Protein AF-A0A6A0ADA4-F1 (afdb_monomer)

Organism: Haematococcus lacustris (NCBI:txid44745)

Sequence (403 aa):
MATLNGMKMRTPTSVSASSRPVAKPVPTCCPSCMCSSCRGVSVRALALAPSPRQEGISVRQANFSTNATAVATAGPRVENEADLNQRHHNVSGYFPSALGVDDFMARVEVALSGFGFTGENSIAMTNLCRDEVTTVLKDKIESVFGGSFNTNGLGAVLTCGVTGMGAGFSHSPVSNGKEHYVFFAFPHIGINSAGEVGAITRPGRPVKSCACGALQKCLIELKAEGYSKNCKVPGVHDPLDPEYSILKQRLARRVRYENIDPTKMDLVSITGLAERTITNKAVDFKKANIAVVTGVQIHNWATELDARSGVPSLEFVAPAKVFVVVDGRKTFIDLSRVPTMSPRQLQLMAKASVSGHKDEDQVAIGKTVAGTLKEIPLKYLTQRLGVTKDPEELTMPGMSYTW

Structure (mmCIF, N/CA/C/O backbone):
data_AF-A0A6A0ADA4-F1
#
_entry.id   AF-A0A6A0ADA4-F1
#
loop_
_atom_site.group_PDB
_atom_site.id
_atom_site.type_symbol
_atom_site.label_atom_id
_atom_site.label_alt_id
_atom_site.label_comp_id
_atom_site.label_asym_id
_atom_site.label_entity_id
_atom_site.label_seq_id
_atom_site.pdbx_PDB_ins_code
_atom_site.Cartn_x
_atom_site.Cartn_y
_atom_site.Cartn_z
_atom_site.occupancy
_atom_site.B_iso_or_equiv
_atom_site.auth_seq_id
_atom_site.auth_comp_id
_atom_site.auth_asym_id
_atom_site.auth_atom_id
_atom_site.pdbx_PDB_model_num
ATOM 1 N N . MET A 1 1 ? 60.099 37.953 25.839 1.00 39.72 1 MET A N 1
ATOM 2 C CA . MET A 1 1 ? 60.075 36.747 24.983 1.00 39.72 1 MET A CA 1
ATOM 3 C C . MET A 1 1 ? 58.914 36.873 24.015 1.00 39.72 1 MET A C 1
ATOM 5 O O . MET A 1 1 ? 57.781 37.002 24.452 1.00 39.72 1 MET A O 1
ATOM 9 N N . ALA A 1 2 ? 59.228 36.969 22.727 1.00 34.78 2 ALA A N 1
ATOM 10 C CA . ALA A 1 2 ? 58.294 37.206 21.635 1.00 34.78 2 ALA A CA 1
ATOM 11 C C . ALA A 1 2 ? 57.574 35.916 21.207 1.00 34.78 2 ALA A C 1
ATOM 13 O O . ALA A 1 2 ? 58.207 34.866 21.168 1.00 34.78 2 ALA A O 1
ATOM 14 N N . THR A 1 3 ? 56.305 35.998 20.796 1.00 33.88 3 THR A N 1
ATOM 15 C CA . THR A 1 3 ? 55.906 35.784 19.385 1.00 33.88 3 THR A CA 1
ATOM 16 C C . THR A 1 3 ? 54.417 36.076 19.165 1.00 33.88 3 THR A C 1
ATOM 18 O O . THR A 1 3 ? 53.535 35.468 19.759 1.00 33.88 3 THR A O 1
ATOM 21 N N . LEU A 1 4 ? 54.179 37.033 18.266 1.00 34.84 4 LEU A N 1
ATOM 22 C CA . LEU A 1 4 ? 52.957 37.263 17.499 1.00 34.84 4 LEU A CA 1
ATOM 23 C C . LEU A 1 4 ? 53.044 36.435 16.207 1.00 34.84 4 LEU A C 1
ATOM 25 O O . LEU A 1 4 ? 54.116 36.367 15.614 1.00 34.84 4 LEU A O 1
ATOM 29 N N . ASN A 1 5 ? 51.924 35.889 15.738 1.00 35.38 5 ASN A N 1
ATOM 30 C CA . ASN A 1 5 ? 51.659 35.532 14.337 1.00 35.38 5 ASN A CA 1
ATOM 31 C C . ASN A 1 5 ? 50.127 35.493 14.191 1.00 35.38 5 ASN A C 1
ATOM 33 O O . ASN A 1 5 ? 49.455 34.908 15.027 1.00 35.38 5 ASN A O 1
ATOM 37 N N . GLY A 1 6 ? 49.467 36.099 13.211 1.00 31.52 6 GLY A N 1
ATOM 38 C CA . GLY A 1 6 ? 49.927 36.613 11.928 1.00 31.52 6 GLY A CA 1
ATOM 39 C C . GLY A 1 6 ? 48.822 36.330 10.911 1.00 31.52 6 GLY A C 1
ATOM 40 O O . GLY A 1 6 ? 48.865 35.338 10.195 1.00 31.52 6 GLY A O 1
ATOM 41 N N . MET A 1 7 ? 47.793 37.176 10.910 1.00 30.17 7 MET A N 1
ATOM 42 C CA . MET A 1 7 ? 46.625 37.120 10.030 1.00 30.17 7 MET A CA 1
ATOM 43 C C . MET A 1 7 ? 46.955 37.841 8.715 1.00 30.17 7 MET A C 1
ATOM 45 O O . MET A 1 7 ? 47.355 39.005 8.745 1.00 30.17 7 MET A O 1
ATOM 49 N N . LYS A 1 8 ? 46.793 37.186 7.555 1.00 32.38 8 LYS A N 1
ATOM 50 C CA . LYS A 1 8 ? 46.799 37.859 6.243 1.00 32.38 8 LYS A CA 1
ATOM 51 C C . LYS A 1 8 ? 45.753 37.277 5.295 1.00 32.38 8 LYS A C 1
ATOM 53 O O . LYS A 1 8 ? 45.746 36.090 4.991 1.00 32.38 8 LYS A O 1
ATOM 58 N N . MET A 1 9 ? 44.907 38.189 4.822 1.00 30.45 9 MET A N 1
ATOM 59 C CA . MET A 1 9 ? 43.947 38.048 3.733 1.00 30.45 9 MET A CA 1
ATOM 60 C C . MET A 1 9 ? 44.631 37.767 2.387 1.00 30.45 9 MET A C 1
ATOM 62 O O . MET A 1 9 ? 45.708 38.301 2.113 1.00 30.45 9 MET A O 1
ATOM 66 N N . ARG A 1 10 ? 43.937 37.044 1.500 1.00 29.00 10 ARG A N 1
ATOM 67 C CA . ARG A 1 10 ? 44.068 37.185 0.042 1.00 29.00 10 ARG A CA 1
ATOM 68 C C . ARG A 1 10 ? 42.682 37.135 -0.607 1.00 29.00 10 ARG A C 1
ATOM 70 O O . ARG A 1 10 ? 41.932 36.189 -0.397 1.00 29.00 10 ARG A O 1
ATOM 77 N N . THR A 1 11 ? 42.371 38.173 -1.374 1.00 33.44 11 THR A N 1
ATOM 78 C CA . THR A 1 11 ? 41.262 38.264 -2.338 1.00 33.44 11 THR A CA 1
ATOM 79 C C . THR A 1 11 ? 41.839 38.082 -3.770 1.00 33.44 11 THR A C 1
ATOM 81 O O . THR A 1 11 ? 43.004 37.696 -3.886 1.00 33.44 11 THR A O 1
ATOM 84 N N . PRO A 1 12 ? 41.068 38.201 -4.872 1.00 35.28 12 PRO A N 1
ATOM 85 C CA . PRO A 1 12 ? 40.798 37.087 -5.780 1.00 35.28 12 PRO A CA 1
ATOM 86 C C . PRO A 1 12 ? 41.496 37.251 -7.144 1.00 35.28 12 PRO A C 1
ATOM 88 O O . PRO A 1 12 ? 41.693 38.361 -7.629 1.00 35.28 12 PRO A O 1
ATOM 91 N N . THR A 1 13 ? 41.809 36.149 -7.826 1.00 32.06 13 THR A N 1
ATOM 92 C CA . THR A 1 13 ? 42.333 36.189 -9.203 1.00 32.06 13 THR A CA 1
ATOM 93 C C . THR A 1 13 ? 41.372 35.532 -10.188 1.00 32.06 13 THR A C 1
ATOM 95 O O . THR A 1 13 ? 41.185 34.320 -10.183 1.00 32.06 13 THR A O 1
ATOM 98 N N . SER A 1 14 ? 40.754 36.409 -10.982 1.00 31.12 14 SER A N 1
ATOM 99 C CA . SER A 1 14 ? 40.431 36.340 -12.415 1.00 31.12 14 SER A CA 1
ATOM 100 C C . SER A 1 14 ? 40.249 34.988 -13.120 1.00 31.12 14 SER A C 1
ATOM 102 O O . SER A 1 14 ? 41.150 34.159 -13.221 1.00 31.12 14 SER A O 1
ATOM 104 N N . VAL A 1 15 ? 39.086 34.920 -13.762 1.00 30.80 15 VAL A N 1
ATOM 105 C CA . VAL A 1 15 ? 38.615 34.021 -14.819 1.00 30.80 15 VAL A CA 1
ATOM 106 C C . VAL A 1 15 ? 39.505 34.089 -16.071 1.00 30.80 15 VAL A C 1
ATOM 108 O O . VAL A 1 15 ? 39.828 35.181 -16.538 1.00 30.80 15 VAL A O 1
ATOM 111 N N . SER A 1 16 ? 39.822 32.936 -16.668 1.00 30.81 16 SER A N 1
ATOM 112 C CA . SER A 1 16 ? 40.267 32.821 -18.063 1.00 30.81 16 SER A CA 1
ATOM 113 C C . SER A 1 16 ? 39.573 31.645 -18.762 1.00 30.81 16 SER A C 1
ATOM 115 O O . SER A 1 16 ? 39.056 30.722 -18.131 1.00 30.81 16 SER A O 1
ATOM 117 N N . ALA A 1 17 ? 39.453 31.776 -20.080 1.00 30.02 17 ALA A N 1
ATOM 118 C CA . ALA A 1 17 ? 38.414 31.193 -20.910 1.00 30.02 17 ALA A CA 1
ATOM 119 C C . ALA A 1 17 ? 38.734 29.818 -21.527 1.00 30.02 17 ALA A C 1
ATOM 121 O O . ALA A 1 17 ? 39.881 29.437 -21.734 1.00 30.02 17 ALA A O 1
ATOM 122 N N . SER A 1 18 ? 37.639 29.168 -21.935 1.00 29.06 18 SER A N 1
ATOM 123 C CA . SER A 1 18 ? 37.481 28.247 -23.069 1.00 29.06 18 SER A CA 1
ATOM 124 C C . SER A 1 18 ? 38.279 26.937 -23.090 1.00 29.06 18 SER A C 1
ATOM 126 O O . SER A 1 18 ? 39.430 26.881 -23.511 1.00 29.06 18 SER A O 1
ATOM 128 N N . SER A 1 19 ? 37.569 25.833 -22.853 1.00 30.53 19 SER A N 1
ATOM 129 C CA . SER A 1 19 ? 37.813 24.576 -23.566 1.00 30.53 19 SER A CA 1
ATOM 130 C C . SER A 1 19 ? 36.471 23.953 -23.968 1.00 30.53 19 SER A C 1
ATOM 132 O O . SER A 1 19 ? 35.508 23.938 -23.203 1.00 30.53 19 SER A O 1
ATOM 134 N N . ARG A 1 20 ? 36.381 23.547 -25.239 1.00 34.22 20 ARG A N 1
ATOM 135 C CA . ARG A 1 20 ? 35.199 22.950 -25.881 1.00 34.22 20 ARG A CA 1
ATOM 136 C C . ARG A 1 20 ? 34.841 21.613 -25.212 1.00 34.22 20 ARG A C 1
ATOM 138 O O . ARG A 1 20 ? 35.759 20.862 -24.884 1.00 34.22 20 ARG A O 1
ATOM 145 N N . PRO A 1 21 ? 33.555 21.244 -25.074 1.00 31.61 21 PRO A N 1
ATOM 146 C CA . PRO A 1 21 ? 33.206 19.916 -24.597 1.00 31.61 21 PRO A CA 1
ATOM 147 C C . PRO A 1 21 ? 33.462 18.877 -25.697 1.00 31.61 21 PRO A C 1
ATOM 149 O O . PRO A 1 21 ? 32.913 18.951 -26.796 1.00 31.61 21 PRO A O 1
ATOM 152 N N . VAL A 1 22 ? 34.300 17.895 -25.373 1.00 34.44 22 VAL A N 1
ATOM 153 C CA . VAL A 1 22 ? 34.435 16.636 -26.109 1.00 34.44 22 VAL A CA 1
ATOM 154 C C . VAL A 1 22 ? 33.105 15.885 -26.003 1.00 34.44 22 VAL A C 1
ATOM 156 O O . VAL A 1 22 ? 32.598 15.660 -24.901 1.00 34.44 22 VAL A O 1
ATOM 159 N N . ALA A 1 23 ? 32.521 15.531 -27.148 1.00 33.34 23 ALA A N 1
ATOM 160 C CA . ALA A 1 23 ? 31.279 14.771 -27.227 1.00 33.34 23 ALA A CA 1
ATOM 161 C C . ALA A 1 23 ? 31.435 13.405 -26.534 1.00 33.34 23 ALA A C 1
ATOM 163 O O . ALA A 1 23 ? 32.333 12.630 -26.861 1.00 33.34 23 ALA A O 1
ATOM 164 N N . LYS A 1 24 ? 30.556 13.110 -25.570 1.00 33.75 24 LYS A N 1
ATOM 165 C CA . LYS A 1 24 ? 30.413 11.769 -24.984 1.00 33.75 24 LYS A CA 1
ATOM 166 C C . LYS A 1 24 ? 29.563 10.887 -25.909 1.00 33.75 24 LYS A C 1
ATOM 168 O O . LYS A 1 24 ? 28.652 11.412 -26.551 1.00 33.75 24 LYS A O 1
ATOM 173 N N . PRO A 1 25 ? 29.817 9.569 -25.965 1.00 30.00 25 PRO A N 1
ATOM 174 C CA . PRO A 1 25 ? 29.065 8.667 -26.824 1.00 30.00 25 PRO A CA 1
ATOM 175 C C . PRO A 1 25 ? 27.617 8.546 -26.334 1.00 30.00 25 PRO A C 1
ATOM 177 O O . PRO A 1 25 ? 27.354 8.375 -25.142 1.00 30.00 25 PRO A O 1
ATOM 180 N N . VAL A 1 26 ? 26.683 8.654 -27.276 1.00 36.47 26 VAL A N 1
ATOM 181 C CA . VAL A 1 26 ? 25.251 8.409 -27.078 1.00 36.47 26 VAL A CA 1
ATOM 182 C C . VAL A 1 26 ? 25.053 6.909 -26.821 1.00 36.47 26 VAL A C 1
ATOM 184 O O . VAL A 1 26 ? 25.579 6.107 -27.595 1.00 36.47 26 VAL A O 1
ATOM 187 N N . PRO A 1 27 ? 24.316 6.489 -25.777 1.00 36.16 27 PRO A N 1
ATOM 188 C CA . PRO A 1 27 ? 23.975 5.086 -25.609 1.00 36.16 27 PRO A CA 1
ATOM 189 C C . PRO A 1 27 ? 22.977 4.685 -26.699 1.00 36.16 27 PRO A C 1
ATOM 191 O O . PRO A 1 27 ? 21.900 5.267 -26.832 1.00 36.16 27 PRO A O 1
ATOM 194 N N . THR A 1 28 ? 23.354 3.693 -27.498 1.00 35.38 28 THR A N 1
ATOM 195 C CA . THR A 1 28 ? 22.486 3.038 -28.473 1.00 35.38 28 THR A CA 1
ATOM 196 C C . THR A 1 28 ? 21.323 2.366 -27.743 1.00 35.38 28 THR A C 1
ATOM 198 O O . THR A 1 28 ? 21.513 1.439 -26.960 1.00 35.38 28 THR A O 1
ATOM 201 N N . CYS A 1 29 ? 20.105 2.848 -27.989 1.00 39.22 29 CYS A N 1
ATOM 202 C CA . CYS A 1 29 ? 18.871 2.230 -27.515 1.00 39.22 29 CYS A CA 1
ATOM 203 C C . CYS A 1 29 ? 18.104 1.619 -28.697 1.00 39.22 29 CYS A C 1
ATOM 205 O O . CYS A 1 29 ? 18.223 2.074 -29.834 1.00 39.22 29 CYS A O 1
ATOM 207 N N . CYS A 1 30 ? 17.351 0.562 -28.403 1.00 38.88 30 CYS A N 1
ATOM 208 C CA . CYS A 1 30 ? 16.652 -0.316 -29.341 1.00 38.88 30 CYS A CA 1
ATOM 209 C C . CYS A 1 30 ? 15.725 0.465 -30.310 1.00 38.88 30 CYS A C 1
ATOM 211 O O . CYS A 1 30 ? 14.992 1.344 -29.848 1.00 38.88 30 CYS A O 1
ATOM 213 N N . PRO A 1 31 ? 15.687 0.144 -31.622 1.00 37.59 31 PRO A N 1
ATOM 214 C CA . PRO A 1 31 ? 14.972 0.927 -32.644 1.00 37.59 31 PRO A CA 1
ATOM 215 C C . PRO A 1 31 ? 13.428 0.906 -32.555 1.00 37.59 31 PRO A C 1
ATOM 217 O O . PRO A 1 31 ? 12.760 1.408 -33.453 1.00 37.59 31 PRO A O 1
ATOM 220 N N . SER A 1 32 ? 12.839 0.364 -31.485 1.00 43.78 32 SER A N 1
ATOM 221 C CA . SER A 1 32 ? 11.387 0.182 -31.316 1.00 43.78 32 SER A CA 1
ATOM 222 C C . SER A 1 32 ? 10.751 0.982 -30.164 1.00 43.78 32 SER A C 1
ATOM 224 O O . SER A 1 32 ? 9.563 0.818 -29.889 1.00 43.78 32 SER A O 1
ATOM 226 N N . CYS A 1 33 ? 11.487 1.871 -29.487 1.00 34.12 33 CYS A N 1
ATOM 227 C CA . CYS A 1 33 ? 10.931 2.669 -28.387 1.00 34.12 33 CYS A CA 1
ATOM 228 C C . CYS A 1 33 ? 10.297 3.986 -28.882 1.00 34.12 33 CYS A C 1
ATOM 230 O O . CYS A 1 33 ? 10.991 4.856 -29.401 1.00 34.12 33 CYS A O 1
ATOM 232 N N . MET A 1 34 ? 8.985 4.162 -28.675 1.00 49.09 34 MET A N 1
ATOM 233 C CA . MET A 1 34 ? 8.252 5.409 -28.965 1.00 49.09 34 MET A CA 1
ATOM 234 C C . MET A 1 34 ? 7.622 6.031 -27.705 1.00 49.09 34 MET A C 1
ATOM 236 O O . MET A 1 34 ? 6.423 6.312 -27.671 1.00 49.09 34 MET A O 1
ATOM 240 N N . CYS A 1 35 ? 8.407 6.253 -26.648 1.00 42.69 35 CYS A N 1
ATOM 241 C CA . CYS A 1 35 ? 7.942 7.019 -25.488 1.00 42.69 35 CYS A CA 1
ATOM 242 C C . CYS A 1 35 ? 7.962 8.540 -25.754 1.00 42.69 35 CYS A C 1
ATOM 244 O O . CYS A 1 35 ? 8.721 9.059 -26.576 1.00 42.69 35 CYS A O 1
ATOM 246 N N . SER A 1 36 ? 7.097 9.269 -25.048 1.00 42.38 36 SER A N 1
ATOM 247 C CA . SER A 1 36 ? 6.812 10.702 -25.229 1.00 42.38 36 SER A CA 1
ATOM 248 C C . SER A 1 36 ? 8.003 11.634 -24.968 1.00 42.38 36 SER A C 1
ATOM 250 O O . SER A 1 36 ? 7.961 12.792 -25.368 1.00 42.38 36 SER A O 1
ATOM 252 N N . SER A 1 37 ? 9.085 11.141 -24.366 1.00 44.84 37 SER A N 1
ATOM 253 C CA . SER A 1 37 ? 10.336 11.877 -24.145 1.00 44.84 37 SER A CA 1
ATOM 254 C C . SER A 1 37 ? 11.238 11.988 -25.388 1.00 44.84 37 SER A C 1
ATOM 256 O O . SER A 1 37 ? 12.275 12.640 -25.317 1.00 44.84 37 SER A O 1
ATOM 258 N N . CYS A 1 38 ? 10.855 11.394 -26.528 1.00 41.03 38 CYS A N 1
ATOM 259 C CA . CYS A 1 38 ? 11.658 11.374 -27.762 1.00 41.03 38 CYS A CA 1
ATOM 260 C C . CYS A 1 38 ? 11.037 12.120 -28.961 1.00 41.03 38 CYS A C 1
ATOM 262 O O . CYS A 1 38 ? 11.579 12.051 -30.062 1.00 41.03 38 CYS A O 1
ATOM 264 N N . ARG A 1 39 ? 9.918 12.839 -28.797 1.00 38.44 39 ARG A N 1
ATOM 265 C CA . ARG A 1 39 ? 9.297 13.599 -29.898 1.00 38.44 39 ARG A CA 1
ATOM 266 C C . ARG A 1 39 ? 9.679 15.076 -29.848 1.00 38.44 39 ARG A C 1
ATOM 268 O O . ARG A 1 39 ? 8.988 15.883 -29.242 1.00 38.44 39 ARG A O 1
ATOM 275 N N . GLY A 1 40 ? 10.735 15.438 -30.565 1.00 35.75 40 GLY A N 1
ATOM 276 C CA . GLY A 1 40 ? 10.746 16.710 -31.281 1.00 35.75 40 GLY A CA 1
ATOM 277 C C . GLY A 1 40 ? 10.354 16.411 -32.720 1.00 35.75 40 GLY A C 1
ATOM 278 O O . GLY A 1 40 ? 10.958 15.518 -33.295 1.00 35.75 40 GLY A O 1
ATOM 279 N N . VAL A 1 41 ? 9.337 17.081 -33.269 1.00 31.27 41 VAL A N 1
ATOM 280 C CA . VAL A 1 41 ? 9.247 17.453 -34.695 1.00 31.27 41 VAL A CA 1
ATOM 281 C C . VAL A 1 41 ? 7.996 18.311 -34.934 1.00 31.27 41 VAL A C 1
ATOM 283 O O . VAL A 1 41 ? 6.899 18.022 -34.459 1.00 31.27 41 VAL A O 1
ATOM 286 N N . SER A 1 42 ? 8.238 19.377 -35.695 1.00 28.25 42 SER A N 1
ATOM 287 C CA . SER A 1 42 ? 7.296 20.288 -36.345 1.00 28.25 42 SER A CA 1
ATOM 288 C C . SER A 1 42 ? 6.312 19.561 -37.274 1.00 28.25 42 SER A C 1
ATOM 290 O O . SER A 1 42 ? 6.677 18.631 -37.989 1.00 28.25 42 SER A O 1
ATOM 292 N N . VAL A 1 43 ? 5.060 20.013 -37.275 1.00 27.39 43 VAL A N 1
ATOM 293 C CA . VAL A 1 43 ? 3.939 19.440 -38.031 1.00 27.39 43 VAL A CA 1
ATOM 294 C C . VAL A 1 43 ? 3.891 20.029 -39.446 1.00 27.39 43 VAL A C 1
ATOM 296 O O . VAL A 1 43 ? 3.889 21.248 -39.611 1.00 27.39 43 VAL A O 1
ATOM 299 N N . ARG A 1 44 ? 3.753 19.181 -40.474 1.00 25.97 44 ARG A N 1
ATOM 300 C CA . ARG A 1 44 ? 3.190 19.575 -41.779 1.00 25.97 44 ARG A CA 1
ATOM 301 C C . ARG A 1 44 ? 2.198 18.522 -42.278 1.00 25.97 44 ARG A C 1
ATOM 303 O O . ARG A 1 44 ? 2.349 17.337 -42.005 1.00 25.97 44 ARG A O 1
ATOM 310 N N . ALA A 1 45 ? 1.149 19.021 -42.924 1.00 26.91 45 ALA A N 1
ATOM 311 C CA . ALA A 1 45 ? -0.164 18.406 -43.064 1.00 26.91 45 ALA A CA 1
ATOM 312 C C . ALA A 1 45 ? -0.359 17.485 -44.289 1.00 26.91 45 ALA A C 1
ATOM 314 O O . ALA A 1 45 ? 0.398 17.523 -45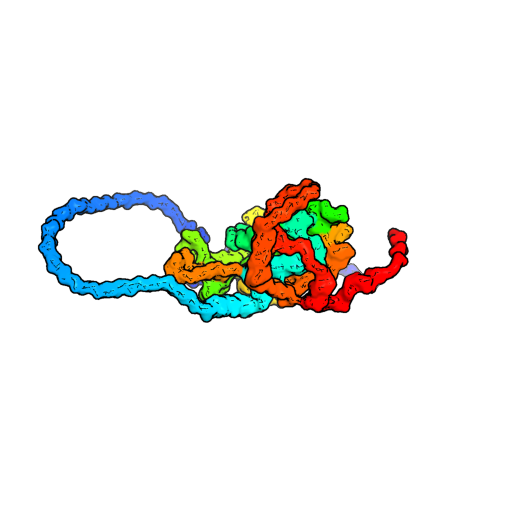.253 1.00 26.91 45 ALA A O 1
ATOM 315 N N . LEU A 1 46 ? -1.438 16.703 -44.161 1.00 31.27 46 LEU A N 1
ATOM 316 C CA . LEU A 1 46 ? -2.135 15.747 -45.034 1.00 31.27 46 LEU A CA 1
ATOM 317 C C . LEU A 1 46 ? -2.145 15.952 -46.563 1.00 31.27 46 LEU A C 1
ATOM 319 O O . LEU A 1 46 ? -2.303 17.066 -47.054 1.00 31.27 46 LEU A O 1
ATOM 323 N N . ALA A 1 47 ? -2.278 14.816 -47.267 1.00 26.48 47 ALA A N 1
ATOM 324 C CA . ALA A 1 47 ? -3.197 14.659 -48.402 1.00 26.48 47 ALA A CA 1
ATOM 325 C C . ALA A 1 47 ? -3.786 13.225 -48.448 1.00 26.48 47 ALA A C 1
ATOM 327 O O . ALA A 1 47 ? -3.059 12.244 -48.299 1.00 26.48 47 ALA A O 1
ATOM 328 N N . LEU A 1 48 ? -5.110 13.129 -48.621 1.00 30.53 48 LEU A N 1
ATOM 329 C CA . LEU A 1 48 ? -5.922 11.911 -48.790 1.00 30.53 48 LEU A CA 1
ATOM 330 C C . LEU A 1 48 ? -6.007 11.517 -50.277 1.00 30.53 48 LEU A C 1
ATOM 332 O O . LEU A 1 48 ? -6.085 12.399 -51.129 1.00 30.53 48 LEU A O 1
ATOM 336 N N . ALA A 1 49 ? -6.082 10.215 -50.578 1.00 30.03 49 ALA A N 1
ATOM 337 C CA . ALA A 1 49 ? -6.363 9.684 -51.919 1.00 30.03 49 ALA A CA 1
ATOM 338 C C . ALA A 1 49 ? -7.589 8.734 -51.905 1.00 30.03 49 ALA A C 1
ATOM 340 O O . ALA A 1 49 ? -7.806 8.063 -50.892 1.00 30.03 49 ALA A O 1
ATOM 341 N N . PRO A 1 50 ? -8.407 8.684 -52.981 1.00 30.94 50 PRO A N 1
ATOM 342 C CA . PRO A 1 50 ? -9.745 8.080 -52.968 1.00 30.94 50 PRO A CA 1
ATOM 343 C C . PRO A 1 50 ? -9.784 6.599 -53.402 1.00 30.94 50 PRO A C 1
ATOM 345 O O . PRO A 1 50 ? -8.915 6.116 -54.123 1.00 30.94 50 PRO A O 1
ATOM 348 N N . SER A 1 51 ? -10.843 5.893 -52.986 1.00 33.66 51 SER A N 1
ATOM 349 C CA . SER A 1 51 ? -11.150 4.486 -53.304 1.00 33.66 51 SER A CA 1
ATOM 350 C C . SER A 1 51 ? -11.709 4.274 -54.722 1.00 33.66 51 SER A C 1
ATOM 352 O O . SER A 1 51 ? -12.508 5.107 -55.163 1.00 33.66 51 SER A O 1
ATOM 354 N N . PRO A 1 52 ? -11.456 3.128 -55.387 1.00 32.91 52 PRO A N 1
ATOM 355 C CA . PRO A 1 52 ? -12.208 2.731 -56.570 1.00 32.91 52 PRO A CA 1
ATOM 356 C C . PRO A 1 52 ? -13.381 1.778 -56.271 1.00 32.91 52 PRO A C 1
ATOM 358 O O . PRO A 1 52 ? -13.451 1.109 -55.242 1.00 32.91 52 PRO A O 1
ATOM 361 N N . ARG A 1 53 ? -14.318 1.816 -57.224 1.00 28.28 53 ARG A N 1
ATOM 362 C CA . ARG A 1 53 ? -15.709 1.342 -57.258 1.00 28.28 53 ARG A CA 1
ATOM 363 C C . ARG A 1 53 ? -15.896 -0.180 -57.288 1.00 28.28 53 ARG A C 1
ATOM 365 O O . ARG A 1 53 ? -15.050 -0.920 -57.771 1.00 28.28 53 ARG A O 1
ATOM 372 N N . GLN A 1 54 ? -17.092 -0.582 -56.853 1.00 35.44 54 GLN A N 1
ATOM 373 C CA . GLN A 1 54 ? -17.714 -1.889 -57.070 1.00 35.44 54 GLN A CA 1
ATOM 374 C C . GLN A 1 54 ? -18.108 -2.088 -58.542 1.00 35.44 54 GLN A C 1
ATOM 376 O O . GLN A 1 54 ? -18.787 -1.234 -59.112 1.00 35.44 54 GLN A O 1
ATOM 381 N N . GLU A 1 55 ? -17.790 -3.257 -59.097 1.00 28.72 55 GLU A N 1
ATOM 382 C CA . GLU A 1 55 ? -18.503 -3.845 -60.234 1.00 28.72 55 GLU A CA 1
ATOM 383 C C . GLU A 1 55 ? -18.908 -5.280 -59.879 1.00 28.72 55 GLU A C 1
ATOM 385 O O . GLU A 1 55 ? -18.121 -6.056 -59.335 1.00 28.72 55 GLU A O 1
ATOM 390 N N . GLY A 1 56 ? -20.183 -5.591 -60.114 1.00 29.25 56 GLY A N 1
ATOM 391 C CA . GLY A 1 56 ? -20.794 -6.880 -59.814 1.00 29.25 56 GLY A CA 1
ATOM 392 C C . GLY A 1 56 ? -20.628 -7.881 -60.951 1.00 29.25 56 GLY A C 1
ATOM 393 O O . GLY A 1 56 ? -20.688 -7.512 -62.120 1.00 29.25 56 GLY A O 1
ATOM 394 N N . ILE A 1 57 ? -20.490 -9.163 -60.602 1.00 30.47 57 ILE A N 1
ATOM 395 C CA . ILE A 1 57 ? -20.569 -10.281 -61.548 1.00 30.47 57 ILE A CA 1
ATOM 396 C C . ILE A 1 57 ? -21.354 -11.448 -60.918 1.00 30.47 57 ILE A C 1
ATOM 398 O O . ILE A 1 57 ? -20.902 -12.099 -59.984 1.00 30.47 57 ILE A O 1
ATOM 402 N N . SER A 1 58 ? -22.552 -11.660 -61.477 1.00 27.12 58 SER A N 1
ATOM 403 C CA . SER A 1 58 ? -23.230 -12.924 -61.818 1.00 27.12 58 SER A CA 1
ATOM 404 C C . SER A 1 58 ? -23.110 -14.146 -60.887 1.00 27.12 58 SER A C 1
ATOM 406 O O . SER A 1 58 ? -22.122 -14.877 -60.894 1.00 27.12 58 SER A O 1
ATOM 408 N N . VAL A 1 59 ? -24.243 -14.485 -60.264 1.00 31.59 59 VAL A N 1
ATOM 409 C CA . VAL A 1 59 ? -24.546 -15.772 -59.618 1.00 31.59 59 VAL A CA 1
ATOM 410 C C . VAL A 1 59 ? -24.528 -16.917 -60.642 1.00 31.59 59 VAL A C 1
ATOM 412 O O . VAL A 1 59 ? -25.317 -16.929 -61.585 1.00 31.59 59 VAL A O 1
ATOM 415 N N . ARG A 1 60 ? -23.679 -17.927 -60.422 1.00 28.34 60 ARG A N 1
ATOM 416 C CA . ARG A 1 60 ? -23.855 -19.279 -60.973 1.00 28.34 60 ARG A CA 1
ATOM 417 C C . ARG A 1 60 ? -23.985 -20.266 -59.819 1.00 28.34 60 ARG A C 1
ATOM 419 O O . ARG A 1 60 ? -23.058 -20.435 -59.034 1.00 28.34 60 ARG A O 1
ATOM 426 N N . GLN A 1 61 ? -25.148 -20.908 -59.736 1.00 34.00 61 GLN A N 1
ATOM 427 C CA . GLN A 1 61 ? -25.361 -22.103 -58.926 1.00 34.00 61 GLN A CA 1
ATOM 428 C C . GLN A 1 61 ? -24.439 -23.217 -59.429 1.00 34.00 61 GLN A C 1
ATOM 430 O O . GLN A 1 61 ? -24.516 -23.617 -60.589 1.00 34.00 61 GLN A O 1
ATOM 435 N N . ALA A 1 62 ? -23.595 -23.733 -58.542 1.00 29.48 62 ALA A N 1
ATOM 436 C CA . ALA A 1 62 ? -22.957 -25.027 -58.706 1.00 29.48 62 ALA A CA 1
ATOM 437 C C . ALA A 1 62 ? -23.144 -25.800 -57.400 1.00 29.48 62 ALA A C 1
ATOM 439 O O . ALA A 1 62 ? -22.640 -25.410 -56.348 1.00 29.48 62 ALA A O 1
ATOM 440 N N . ASN A 1 63 ? -23.934 -26.869 -57.491 1.00 33.06 63 ASN A N 1
ATOM 441 C CA . ASN A 1 63 ? -24.128 -27.862 -56.446 1.00 33.06 63 ASN A CA 1
ATOM 442 C C . ASN A 1 63 ? -22.770 -28.408 -56.003 1.00 33.06 63 ASN A C 1
ATOM 444 O O . ASN A 1 63 ? -22.042 -28.962 -56.828 1.00 33.06 63 ASN A O 1
ATOM 448 N N . PHE A 1 64 ? -22.456 -28.304 -54.711 1.00 27.22 64 PHE A N 1
ATOM 449 C CA . PHE A 1 64 ? -21.360 -29.065 -54.131 1.00 27.22 64 PHE A CA 1
ATOM 450 C C . PHE A 1 64 ? -21.825 -29.856 -52.914 1.00 27.22 64 PHE A C 1
ATOM 452 O O . PHE A 1 64 ? -22.478 -29.349 -52.004 1.00 27.22 64 PHE A O 1
ATOM 459 N N . SER A 1 65 ? -21.502 -31.141 -53.006 1.00 29.41 65 SER A N 1
ATOM 460 C CA . SER A 1 65 ? -21.854 -32.250 -52.139 1.00 29.41 65 SER A CA 1
ATOM 461 C C . SER A 1 65 ? -21.502 -31.994 -50.675 1.00 29.41 65 SER A C 1
ATOM 463 O O . SER A 1 65 ? -20.429 -31.488 -50.348 1.00 29.41 65 SER A O 1
ATOM 465 N N . THR A 1 66 ? -22.406 -32.412 -49.796 1.00 31.58 66 THR A N 1
ATOM 466 C CA . THR A 1 66 ? -22.255 -32.441 -48.344 1.00 31.58 66 THR A CA 1
ATOM 467 C C . THR A 1 66 ? -21.070 -33.313 -47.933 1.00 31.58 66 THR A C 1
ATOM 469 O O . THR A 1 66 ? -21.181 -34.536 -47.918 1.00 31.58 66 THR A O 1
ATOM 472 N N . ASN A 1 67 ? -19.965 -32.687 -47.534 1.00 28.95 67 ASN A N 1
ATOM 473 C CA . ASN A 1 67 ? -19.021 -33.284 -46.596 1.00 28.95 67 ASN A CA 1
ATOM 474 C C . ASN A 1 67 ? -19.123 -32.496 -45.294 1.00 28.95 67 ASN A C 1
ATOM 476 O O . ASN A 1 67 ? -18.562 -31.412 -45.151 1.00 28.95 67 ASN A O 1
ATOM 480 N N . ALA A 1 68 ? -19.897 -33.041 -44.358 1.00 32.47 68 ALA A N 1
ATOM 481 C CA . ALA A 1 68 ? -19.953 -32.566 -42.989 1.00 32.47 68 ALA A CA 1
ATOM 482 C C . ALA A 1 68 ? -18.612 -32.872 -42.306 1.00 32.47 68 ALA A C 1
ATOM 484 O O . ALA A 1 68 ? -18.436 -33.909 -41.673 1.00 32.47 68 ALA A O 1
ATOM 485 N N . THR A 1 69 ? -17.643 -31.968 -42.433 1.00 29.86 69 THR A N 1
ATOM 486 C CA . THR A 1 69 ? -16.576 -31.862 -41.440 1.00 29.86 69 THR A CA 1
ATOM 487 C C . THR A 1 69 ? -17.210 -31.322 -40.170 1.00 29.86 69 THR A C 1
ATOM 489 O O . THR A 1 69 ? -17.624 -30.163 -40.124 1.00 29.86 69 THR A O 1
ATOM 492 N N . ALA A 1 70 ? -17.328 -32.185 -39.163 1.00 31.88 70 ALA A N 1
ATOM 493 C CA . ALA A 1 70 ? -17.721 -31.804 -37.820 1.00 31.88 70 ALA A CA 1
ATOM 494 C C . ALA A 1 70 ? -16.834 -30.641 -37.355 1.00 31.88 70 ALA A C 1
ATOM 496 O O . ALA A 1 70 ? -15.641 -30.806 -37.101 1.00 31.88 70 ALA A O 1
ATOM 497 N N . VAL A 1 71 ? -17.423 -29.448 -37.271 1.00 32.78 71 VAL A N 1
ATOM 498 C CA . VAL A 1 71 ? -16.854 -28.345 -36.507 1.00 32.78 71 VAL A CA 1
ATOM 499 C C . VAL A 1 71 ? -16.904 -28.815 -35.064 1.00 32.78 71 VAL A C 1
ATOM 501 O O . VAL A 1 71 ? -17.971 -28.845 -34.454 1.00 32.78 71 VAL A O 1
ATOM 504 N N . ALA A 1 72 ? -15.762 -29.260 -34.544 1.00 33.78 72 ALA A N 1
ATOM 505 C CA . ALA A 1 72 ? -15.604 -29.500 -33.125 1.00 33.78 72 ALA A CA 1
ATOM 506 C C . ALA A 1 72 ? -15.889 -28.172 -32.418 1.00 33.78 72 ALA A C 1
ATOM 508 O O . ALA A 1 72 ? -15.066 -27.257 -32.417 1.00 33.78 72 ALA A O 1
ATOM 509 N N . THR A 1 73 ? -17.092 -28.045 -31.867 1.00 35.97 73 THR A N 1
ATOM 510 C CA . THR A 1 73 ? -17.428 -27.000 -30.913 1.00 35.97 73 THR A CA 1
ATOM 511 C C . THR A 1 73 ? -16.517 -27.218 -29.717 1.00 35.97 73 THR A C 1
ATOM 513 O O . THR A 1 73 ? -16.762 -28.107 -28.900 1.00 35.97 73 THR A O 1
ATOM 516 N N . ALA A 1 74 ? -15.421 -26.463 -29.657 1.00 36.56 74 ALA A N 1
ATOM 517 C CA . ALA A 1 74 ? -14.597 -26.385 -28.468 1.00 36.56 74 ALA A CA 1
ATOM 518 C C . ALA A 1 74 ? -15.508 -25.906 -27.334 1.00 36.56 74 ALA A C 1
ATOM 520 O O . ALA A 1 74 ? -15.958 -24.759 -27.328 1.00 36.56 74 ALA A O 1
ATOM 521 N N . GLY A 1 75 ? -15.845 -26.821 -26.424 1.00 35.91 75 GLY A N 1
ATOM 522 C CA . GLY A 1 75 ? -16.501 -26.469 -25.174 1.00 35.91 75 GLY A CA 1
ATOM 523 C C . GLY A 1 75 ? -15.643 -25.471 -24.386 1.00 35.91 75 GLY A C 1
ATOM 524 O O . GLY A 1 75 ? -14.463 -25.288 -24.708 1.00 35.91 75 GLY A O 1
ATOM 525 N N . PRO A 1 76 ? -16.209 -24.816 -23.358 1.00 41.44 76 PRO A N 1
ATOM 526 C CA . PRO A 1 76 ? -15.437 -23.941 -22.486 1.00 41.44 76 PRO A CA 1
ATOM 527 C C . PRO A 1 76 ? -14.220 -24.718 -21.982 1.00 41.44 76 PRO A C 1
ATOM 529 O O . PRO A 1 76 ? -14.349 -25.816 -21.436 1.00 41.44 76 PRO A O 1
ATOM 532 N N . ARG A 1 77 ? -13.030 -24.186 -22.264 1.00 46.06 77 ARG A N 1
ATOM 533 C CA . ARG A 1 77 ? -11.760 -24.794 -21.881 1.00 46.06 77 ARG A CA 1
ATOM 534 C C . ARG A 1 77 ? -11.734 -24.805 -20.355 1.00 46.06 77 ARG A C 1
ATOM 536 O O . ARG A 1 77 ? -11.571 -23.757 -19.746 1.00 46.06 77 ARG A O 1
ATOM 543 N N . VAL A 1 78 ? -11.980 -25.969 -19.757 1.00 44.66 78 VAL A N 1
ATOM 544 C CA . VAL A 1 78 ? -11.838 -26.179 -18.315 1.00 44.66 78 VAL A CA 1
ATOM 545 C C . VAL A 1 78 ? -10.404 -25.794 -17.966 1.00 44.66 78 VAL A C 1
ATOM 547 O O . VAL A 1 78 ? -9.457 -26.361 -18.518 1.00 44.66 78 VAL A O 1
ATOM 550 N N . GLU A 1 79 ? -10.260 -24.754 -17.150 1.00 53.59 79 GLU A N 1
ATOM 551 C CA . GLU A 1 79 ? -8.968 -24.264 -16.684 1.00 53.59 79 GLU A CA 1
ATOM 552 C C . GLU A 1 79 ? -8.205 -25.420 -16.035 1.00 53.59 79 GLU A C 1
ATOM 554 O O . GLU A 1 79 ? -8.764 -26.211 -15.274 1.00 53.59 79 GLU A O 1
ATOM 559 N N . ASN A 1 80 ? -6.920 -25.551 -16.353 1.00 56.75 80 ASN A N 1
ATOM 560 C CA . ASN A 1 80 ? -6.103 -26.564 -15.710 1.00 56.75 80 ASN A CA 1
ATOM 561 C C . ASN A 1 80 ? -5.802 -26.043 -14.297 1.00 56.75 80 ASN A C 1
ATOM 563 O O . ASN A 1 80 ? -5.099 -25.044 -14.177 1.00 56.75 80 ASN A O 1
ATOM 567 N N . GLU A 1 81 ? -6.310 -26.677 -13.235 1.00 55.56 81 GLU A N 1
ATOM 568 C CA . GLU A 1 81 ? -6.053 -26.298 -11.826 1.00 55.56 81 GLU A CA 1
ATOM 569 C C . GLU A 1 81 ? -4.552 -26.081 -11.525 1.00 55.56 81 GLU A C 1
ATOM 571 O O . GLU A 1 81 ? -4.173 -25.302 -10.647 1.00 55.56 81 GLU A O 1
ATOM 576 N N . ALA A 1 82 ? -3.685 -26.735 -12.304 1.00 58.47 82 ALA A N 1
ATOM 577 C CA . ALA A 1 82 ? -2.241 -26.536 -12.317 1.00 58.47 82 ALA A CA 1
ATOM 578 C C . ALA A 1 82 ? -1.805 -25.070 -12.554 1.00 58.47 82 ALA A C 1
ATOM 580 O O . ALA A 1 82 ? -0.810 -24.643 -11.974 1.00 58.47 82 ALA A O 1
ATOM 581 N N . ASP A 1 83 ? -2.539 -24.288 -13.353 1.00 76.50 83 ASP A N 1
ATOM 582 C CA . ASP A 1 83 ? -2.205 -22.895 -13.688 1.00 76.50 83 ASP A CA 1
ATOM 583 C C . ASP A 1 83 ? -2.467 -21.936 -12.513 1.00 76.50 83 ASP A C 1
ATOM 585 O O . ASP A 1 83 ? -1.603 -21.136 -12.150 1.00 76.50 83 ASP A O 1
ATOM 589 N N . LEU A 1 84 ? -3.612 -22.063 -11.832 1.00 81.38 84 LEU A N 1
ATOM 590 C CA . LEU A 1 84 ? -3.942 -21.227 -10.669 1.00 81.38 84 LEU A CA 1
ATOM 591 C C . LEU A 1 84 ? -3.005 -21.499 -9.484 1.00 81.38 84 LEU A C 1
ATOM 593 O O . LEU A 1 84 ? -2.533 -20.559 -8.837 1.00 81.38 84 LEU A O 1
ATOM 597 N N . ASN A 1 85 ? -2.680 -22.772 -9.239 1.00 85.75 85 ASN A N 1
ATOM 598 C CA . ASN A 1 85 ? -1.715 -23.163 -8.210 1.00 85.75 85 ASN A CA 1
ATOM 599 C C . ASN A 1 85 ? -0.316 -22.613 -8.510 1.00 85.75 85 ASN A C 1
ATOM 601 O O . ASN A 1 85 ? 0.340 -22.082 -7.611 1.00 85.75 85 ASN A O 1
ATOM 605 N N . GLN A 1 86 ? 0.125 -22.671 -9.771 1.00 87.56 86 GLN A N 1
ATOM 606 C CA . GLN A 1 86 ? 1.405 -22.096 -10.179 1.00 87.56 86 GLN A CA 1
ATOM 607 C C . GLN A 1 86 ? 1.425 -20.575 -9.997 1.00 87.56 86 GLN A C 1
ATOM 609 O O . GLN A 1 86 ? 2.410 -20.022 -9.510 1.00 87.56 86 GLN A O 1
ATOM 614 N N . ARG A 1 87 ? 0.336 -19.881 -10.340 1.00 87.50 87 ARG A N 1
ATOM 615 C CA . ARG A 1 87 ? 0.220 -18.428 -10.154 1.00 87.50 87 ARG A CA 1
ATOM 616 C C . ARG A 1 87 ? 0.275 -18.037 -8.682 1.00 87.50 87 ARG A C 1
ATOM 618 O O . ARG A 1 87 ? 1.015 -17.118 -8.333 1.00 87.50 87 ARG A O 1
ATOM 625 N N . HIS A 1 88 ? -0.439 -18.760 -7.820 1.00 90.06 88 HIS A N 1
ATOM 626 C CA . HIS A 1 88 ? -0.336 -18.572 -6.376 1.00 90.06 88 HIS A CA 1
ATOM 627 C C . HIS A 1 88 ? 1.097 -18.825 -5.886 1.00 90.06 88 HIS A C 1
ATOM 629 O O . HIS A 1 88 ? 1.646 -17.995 -5.169 1.00 90.06 88 HIS A O 1
ATOM 635 N N . HIS A 1 89 ? 1.741 -19.908 -6.335 1.00 90.94 89 HIS A N 1
ATOM 636 C CA . HIS A 1 89 ? 3.130 -20.214 -5.987 1.00 90.94 89 HIS A CA 1
ATOM 637 C C . HIS A 1 89 ? 4.103 -19.107 -6.418 1.00 90.94 89 HIS A C 1
ATOM 639 O O . HIS A 1 89 ? 4.968 -18.720 -5.637 1.00 90.94 89 HIS A O 1
ATOM 645 N N . ASN A 1 90 ? 3.935 -18.543 -7.617 1.00 91.88 90 ASN A N 1
ATOM 646 C CA . ASN A 1 90 ? 4.760 -17.440 -8.112 1.00 91.88 90 ASN A CA 1
ATOM 647 C C . ASN A 1 90 ? 4.619 -16.191 -7.232 1.00 91.88 90 ASN A C 1
ATOM 649 O O . ASN A 1 90 ? 5.619 -15.587 -6.847 1.00 91.88 90 ASN A O 1
ATOM 653 N N . VAL A 1 91 ? 3.384 -15.812 -6.885 1.00 95.56 91 VAL A N 1
ATOM 654 C CA . VAL A 1 91 ? 3.124 -14.671 -5.993 1.00 95.56 91 VAL A CA 1
ATOM 655 C C . VAL A 1 91 ? 3.724 -14.927 -4.609 1.00 95.56 91 VAL A C 1
ATOM 657 O O . VAL A 1 91 ? 4.464 -14.082 -4.104 1.00 95.56 91 VAL A O 1
ATOM 660 N N . SER A 1 92 ? 3.479 -16.105 -4.035 1.00 94.31 92 SER A N 1
ATOM 661 C CA . SER A 1 92 ? 4.004 -16.513 -2.727 1.00 94.31 92 SER A CA 1
ATOM 662 C C . SER A 1 92 ? 5.533 -16.633 -2.707 1.00 94.31 92 SER A C 1
ATOM 664 O O . SER A 1 92 ? 6.152 -16.403 -1.672 1.00 94.31 92 SER A O 1
ATOM 666 N N . GLY A 1 93 ? 6.165 -16.922 -3.849 1.00 95.62 93 GLY A N 1
ATOM 667 C CA . GLY A 1 93 ? 7.620 -16.931 -4.003 1.00 95.62 93 GLY A CA 1
ATOM 668 C C . GLY A 1 93 ? 8.257 -15.551 -3.815 1.00 95.62 93 GLY A C 1
ATOM 669 O O . GLY A 1 93 ? 9.347 -15.450 -3.256 1.00 95.62 93 GLY A O 1
ATOM 670 N N . TYR A 1 94 ? 7.566 -14.480 -4.219 1.00 96.88 94 TYR A N 1
ATOM 671 C CA . TYR A 1 94 ? 8.002 -13.100 -3.969 1.00 96.88 94 TYR A CA 1
ATOM 672 C C . TYR A 1 94 ? 7.507 -12.556 -2.627 1.00 96.88 94 TYR A C 1
ATOM 674 O O . TYR A 1 94 ? 8.221 -11.813 -1.952 1.00 96.88 94 TYR A O 1
ATOM 682 N N . PHE A 1 95 ? 6.285 -12.922 -2.241 1.00 97.25 95 PHE A N 1
ATOM 683 C CA . PHE A 1 95 ? 5.609 -12.440 -1.045 1.00 97.25 95 PHE A CA 1
ATOM 684 C C . PHE A 1 95 ? 5.012 -13.616 -0.258 1.00 97.25 95 PHE A C 1
ATOM 686 O O . PHE A 1 95 ? 3.836 -13.927 -0.429 1.00 97.25 95 PHE A O 1
ATOM 693 N N . PRO A 1 96 ? 5.776 -14.247 0.653 1.00 96.38 96 PRO A N 1
ATOM 694 C CA . PRO A 1 96 ? 5.333 -15.457 1.355 1.00 96.38 96 PRO A CA 1
ATOM 695 C C . PRO A 1 96 ? 4.066 -15.299 2.204 1.00 96.38 96 PRO A C 1
ATOM 697 O O . PRO A 1 96 ? 3.401 -16.287 2.494 1.00 96.38 96 PRO A O 1
ATOM 700 N N . SER A 1 97 ? 3.726 -14.072 2.616 1.00 95.94 97 SER A N 1
ATOM 701 C CA . SER A 1 97 ? 2.497 -13.781 3.361 1.00 95.94 97 SER A CA 1
ATOM 702 C C . SER A 1 97 ? 1.277 -13.535 2.470 1.00 95.94 97 SER A C 1
ATOM 704 O O . SER A 1 97 ? 0.213 -13.246 3.007 1.00 95.94 97 SER A O 1
ATOM 706 N N . ALA A 1 98 ? 1.402 -13.610 1.140 1.00 96.81 98 ALA A N 1
ATOM 707 C CA . ALA A 1 98 ? 0.330 -13.274 0.211 1.00 96.81 98 ALA A CA 1
ATOM 708 C C . ALA A 1 98 ? -0.921 -14.145 0.402 1.00 96.81 98 ALA A C 1
ATOM 710 O O . ALA A 1 98 ? -0.883 -15.371 0.328 1.00 96.81 98 ALA A O 1
ATOM 711 N N . LEU A 1 99 ? -2.052 -13.471 0.579 1.00 95.75 99 LEU A N 1
ATOM 712 C CA . LEU A 1 99 ? -3.390 -14.043 0.639 1.00 95.75 99 LEU A CA 1
ATOM 713 C C . LEU A 1 99 ? -4.198 -13.521 -0.549 1.00 95.75 99 LEU A C 1
ATOM 715 O O . LEU A 1 99 ? -3.981 -12.394 -0.996 1.00 95.75 99 LEU A O 1
ATOM 719 N N . GLY A 1 100 ? -5.146 -14.310 -1.059 1.00 95.56 100 GLY A N 1
ATOM 720 C CA . GLY A 1 100 ? -6.154 -13.770 -1.977 1.00 95.56 100 GLY A CA 1
ATOM 721 C C . GLY A 1 100 ? -6.922 -12.638 -1.289 1.00 95.56 100 GLY A C 1
ATOM 722 O O . GLY A 1 100 ? -7.132 -12.697 -0.078 1.00 95.56 100 GLY A O 1
ATOM 723 N N . VAL A 1 101 ? -7.324 -11.600 -2.025 1.00 95.88 101 VAL A N 1
ATOM 724 C CA . VAL A 1 101 ? -7.906 -10.382 -1.424 1.00 95.88 101 VAL A CA 1
ATOM 725 C C . VAL A 1 101 ? -9.129 -10.661 -0.536 1.00 95.88 101 VAL A C 1
ATOM 727 O O . VAL A 1 101 ? -9.267 -10.051 0.523 1.00 95.88 101 VAL A O 1
ATOM 730 N N . ASP A 1 102 ? -9.975 -11.620 -0.917 1.00 92.38 102 ASP A N 1
ATOM 731 C CA . ASP A 1 102 ? -11.146 -12.018 -0.127 1.00 92.38 102 ASP A CA 1
ATOM 732 C C . ASP A 1 102 ? -10.761 -12.777 1.151 1.00 92.38 102 ASP A C 1
ATOM 734 O O . ASP A 1 102 ? -11.325 -12.515 2.211 1.00 92.38 102 ASP A O 1
ATOM 738 N N . ASP A 1 103 ? -9.763 -13.667 1.083 1.00 93.56 103 ASP A N 1
ATOM 739 C CA . ASP A 1 103 ? -9.229 -14.356 2.267 1.00 93.56 103 ASP A CA 1
ATOM 740 C C . ASP A 1 103 ? -8.574 -13.351 3.226 1.00 93.56 103 ASP A C 1
ATOM 742 O O . ASP A 1 103 ? -8.825 -13.362 4.428 1.00 93.56 1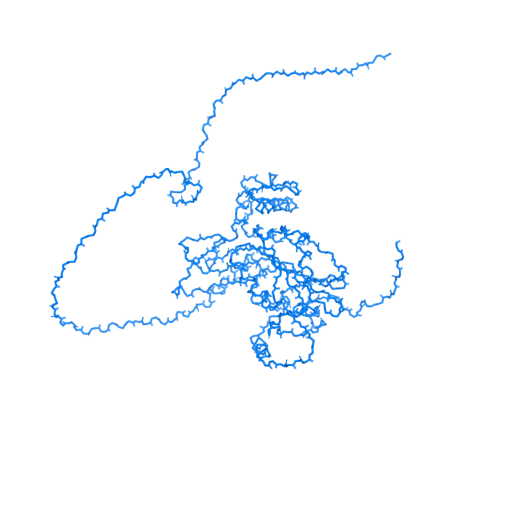03 ASP A O 1
ATOM 746 N N . PHE A 1 104 ? -7.801 -12.405 2.689 1.00 96.75 104 PHE A N 1
ATOM 747 C CA . PHE A 1 104 ? -7.238 -11.305 3.465 1.00 96.75 104 PHE A CA 1
ATOM 748 C C . PHE A 1 104 ? -8.324 -10.526 4.221 1.00 96.75 104 PHE A C 1
ATOM 750 O O . PHE A 1 104 ? -8.218 -10.372 5.439 1.00 96.75 104 PHE A O 1
ATOM 757 N N . MET A 1 105 ? -9.380 -10.074 3.535 1.00 95.56 105 MET A N 1
ATOM 758 C CA . MET A 1 105 ? -10.448 -9.297 4.173 1.00 95.56 105 MET A CA 1
ATOM 759 C C . MET A 1 105 ? -11.243 -10.111 5.192 1.00 95.56 105 MET A C 1
ATOM 761 O O . MET A 1 105 ? -11.503 -9.608 6.283 1.00 95.56 105 MET A O 1
ATOM 765 N N . ALA A 1 106 ? -11.552 -11.375 4.889 1.00 92.06 106 ALA A N 1
ATOM 766 C CA . ALA A 1 106 ? -12.210 -12.285 5.822 1.00 92.06 106 ALA A CA 1
ATOM 767 C C . ALA A 1 106 ? -11.419 -12.425 7.131 1.00 92.06 106 ALA A C 1
ATOM 769 O O . ALA A 1 106 ? -11.975 -12.324 8.225 1.00 92.06 106 ALA A O 1
ATOM 770 N N . ARG A 1 107 ? -10.099 -12.619 7.035 1.00 94.50 107 ARG A N 1
ATOM 771 C CA . ARG A 1 107 ? -9.235 -12.741 8.215 1.00 94.50 107 ARG A CA 1
ATOM 772 C C . ARG A 1 107 ? -9.105 -11.432 8.985 1.00 94.50 107 ARG A C 1
ATOM 774 O O . ARG A 1 107 ? -9.032 -11.467 10.211 1.00 94.50 107 ARG A O 1
ATOM 781 N N . VAL A 1 108 ? -9.079 -10.292 8.293 1.00 95.56 108 VAL A N 1
ATOM 782 C CA . VAL A 1 108 ? -9.085 -8.968 8.929 1.00 95.56 108 VAL A CA 1
ATOM 783 C C . VAL A 1 108 ? -10.382 -8.755 9.708 1.00 95.56 108 VAL A C 1
ATOM 785 O O . VAL A 1 108 ? -10.308 -8.408 10.881 1.00 95.56 108 VAL A O 1
ATOM 788 N N . GLU A 1 109 ? -11.547 -9.016 9.112 1.00 91.88 109 GLU A N 1
ATOM 789 C CA . GLU A 1 109 ? -12.851 -8.884 9.781 1.00 91.88 109 GLU A CA 1
ATOM 790 C C . GLU A 1 109 ? -12.929 -9.779 11.027 1.00 91.88 109 GLU A C 1
ATOM 792 O O . GLU A 1 109 ? -13.213 -9.301 12.127 1.00 91.88 109 GLU A O 1
ATOM 797 N N . VAL A 1 110 ? -12.570 -11.061 10.892 1.00 88.81 110 VAL A N 1
ATOM 798 C CA . VAL A 1 110 ? -12.521 -12.015 12.011 1.00 88.81 110 VAL A CA 1
ATOM 799 C C . VAL A 1 110 ? -11.595 -11.523 13.121 1.00 88.81 110 VAL A C 1
ATOM 801 O O . VAL A 1 110 ? -11.994 -11.490 14.284 1.00 88.81 110 VAL A O 1
ATOM 804 N N . ALA A 1 111 ? -10.368 -11.121 12.789 1.00 91.94 111 ALA A N 1
ATOM 805 C CA . ALA A 1 111 ? -9.405 -10.695 13.794 1.00 91.94 111 ALA A CA 1
ATOM 806 C C . ALA A 1 111 ? -9.836 -9.404 14.501 1.00 91.94 111 ALA A C 1
ATOM 808 O O . ALA A 1 111 ? -9.728 -9.317 15.721 1.00 91.94 111 ALA A O 1
ATOM 809 N N . LEU A 1 112 ? -10.330 -8.416 13.751 1.00 93.38 112 LEU A N 1
ATOM 810 C CA . LEU A 1 112 ? -10.725 -7.111 14.276 1.00 93.38 112 LEU A CA 1
ATOM 811 C C . LEU A 1 112 ? -12.026 -7.171 15.090 1.00 93.38 112 LEU A C 1
ATOM 813 O O . LEU A 1 112 ? -12.109 -6.506 16.126 1.00 93.38 112 LEU A O 1
ATOM 817 N N . SER A 1 113 ? -12.977 -8.035 14.713 1.00 90.50 113 SER A N 1
ATOM 818 C CA . SER A 1 113 ? -14.201 -8.277 15.495 1.00 90.50 113 SER A CA 1
ATOM 819 C C . SER A 1 113 ? -13.898 -8.777 16.909 1.00 90.50 113 SER A C 1
ATOM 821 O O . SER A 1 113 ? -14.523 -8.331 17.869 1.00 90.50 113 SER A O 1
ATOM 823 N N . GLY A 1 114 ? -12.854 -9.599 17.071 1.00 86.56 114 GLY A N 1
ATOM 824 C CA . GLY A 1 114 ? -12.377 -10.040 18.384 1.00 86.56 114 GLY A CA 1
ATOM 825 C C . GLY A 1 114 ? -11.915 -8.912 19.304 1.00 86.56 114 GLY A C 1
ATOM 826 O O . GLY A 1 114 ? -11.926 -9.073 20.519 1.00 86.56 114 GLY A O 1
ATOM 827 N N . PHE A 1 115 ? -11.533 -7.765 18.739 1.00 90.75 115 PHE A N 1
ATOM 828 C CA . PHE A 1 115 ? -11.135 -6.562 19.470 1.00 90.75 115 PHE A CA 1
ATOM 829 C C . PHE A 1 115 ? -12.229 -5.482 19.482 1.00 90.75 115 PHE A C 1
ATOM 831 O O . PHE A 1 115 ? -11.955 -4.338 19.846 1.00 90.75 115 PHE A O 1
ATOM 838 N N . GLY A 1 116 ? -13.460 -5.830 19.094 1.00 89.69 116 GLY A N 1
ATOM 839 C CA . GLY A 1 116 ? -14.610 -4.929 19.126 1.00 89.69 116 GLY A CA 1
ATOM 840 C C . GLY A 1 116 ? -14.669 -3.927 17.974 1.00 89.69 116 GLY A C 1
ATOM 841 O O . GLY A 1 116 ? -15.378 -2.934 18.089 1.00 89.69 116 GLY A O 1
ATOM 842 N N . PHE A 1 117 ? -13.933 -4.145 16.882 1.00 91.94 117 PHE A N 1
ATOM 843 C CA . PHE A 1 117 ? -14.081 -3.361 15.654 1.00 91.94 117 PHE A CA 1
ATOM 844 C C . PHE A 1 117 ? -15.067 -4.064 14.720 1.00 91.94 117 PHE A C 1
ATOM 846 O O . PHE A 1 117 ? -14.860 -5.219 14.347 1.00 91.94 117 PHE A O 1
ATOM 853 N N . THR A 1 118 ? -16.111 -3.359 14.309 1.00 90.69 118 THR A N 1
ATOM 854 C CA . THR A 1 118 ? -17.112 -3.822 13.346 1.00 90.69 118 THR A CA 1
ATOM 855 C C . THR A 1 118 ? -17.334 -2.755 12.279 1.00 90.69 118 THR A C 1
ATOM 857 O O . THR A 1 118 ? -16.961 -1.593 12.455 1.00 90.69 118 THR A O 1
ATOM 860 N N . GLY A 1 119 ? -17.976 -3.126 11.171 1.00 87.88 119 GLY A N 1
ATOM 861 C CA . GLY A 1 119 ? -18.357 -2.162 10.135 1.00 87.88 119 GLY A CA 1
ATOM 862 C C . GLY A 1 119 ? -19.337 -1.081 10.603 1.00 87.88 119 GLY A C 1
ATOM 863 O O . GLY A 1 119 ? -19.438 -0.035 9.975 1.00 87.88 119 GLY A O 1
ATOM 864 N N . GLU A 1 120 ? -20.045 -1.312 11.712 1.00 86.19 120 GLU A N 1
ATOM 865 C CA . GLU A 1 120 ? -21.046 -0.383 12.249 1.00 86.19 120 GLU A CA 1
ATOM 866 C C . GLU A 1 120 ? -20.443 0.654 13.205 1.00 86.19 120 GLU A C 1
ATOM 868 O O . GLU A 1 120 ? -20.983 1.751 13.342 1.00 86.19 120 GLU A O 1
ATOM 873 N N . ASN A 1 121 ? -19.337 0.320 13.879 1.00 90.06 121 ASN A N 1
ATOM 874 C CA . ASN A 1 121 ? -18.741 1.175 14.909 1.00 90.06 121 ASN A CA 1
ATOM 875 C C . ASN A 1 121 ? -17.372 1.752 14.534 1.00 90.06 121 ASN A C 1
ATOM 877 O O . ASN A 1 121 ? -16.828 2.548 15.294 1.00 90.06 121 ASN A O 1
ATOM 881 N N . SER A 1 122 ? -16.801 1.336 13.403 1.00 92.00 122 SER A N 1
ATOM 882 C CA . SER A 1 122 ? -15.448 1.699 12.994 1.00 92.00 122 SER A CA 1
ATOM 883 C C . SER A 1 122 ? -15.456 2.441 11.669 1.00 92.00 122 SER A C 1
ATOM 885 O O . SER A 1 122 ? -16.098 2.004 10.720 1.00 92.00 122 SER A O 1
ATOM 887 N N . ILE A 1 123 ? -14.661 3.507 11.564 1.00 92.25 123 ILE A N 1
ATOM 888 C CA . ILE A 1 123 ? -14.367 4.129 10.270 1.00 92.25 123 ILE A CA 1
ATOM 889 C C . ILE A 1 123 ? -13.036 3.618 9.718 1.00 92.25 123 ILE A C 1
ATOM 891 O O . ILE A 1 123 ? -12.008 3.621 10.406 1.00 92.25 123 ILE A O 1
ATOM 895 N N . ALA A 1 124 ? -13.046 3.203 8.452 1.00 95.06 124 ALA A N 1
ATOM 896 C CA . ALA A 1 124 ? -11.829 2.868 7.731 1.00 95.06 124 ALA A CA 1
ATOM 897 C C . ALA A 1 124 ? -11.179 4.116 7.116 1.00 95.06 124 ALA A C 1
ATOM 899 O O . ALA A 1 124 ? -11.840 4.950 6.494 1.00 95.06 124 ALA A O 1
ATOM 900 N N . MET A 1 125 ? -9.858 4.207 7.230 1.00 95.56 125 MET A N 1
ATOM 901 C CA . MET A 1 125 ? -9.023 5.154 6.507 1.00 95.56 125 MET A CA 1
ATOM 902 C C . MET A 1 125 ? -8.098 4.388 5.566 1.00 95.56 125 MET A C 1
ATOM 904 O O . MET A 1 125 ? -7.280 3.586 6.014 1.00 95.56 125 MET A O 1
ATOM 908 N N . THR A 1 126 ? -8.201 4.658 4.269 1.00 96.81 126 THR A N 1
ATOM 909 C CA . THR A 1 126 ? -7.554 3.866 3.218 1.00 96.81 126 THR A CA 1
ATOM 910 C C . THR A 1 126 ? -6.501 4.699 2.487 1.00 96.81 126 THR A C 1
ATOM 912 O O . THR A 1 126 ? -6.791 5.760 1.938 1.00 96.81 126 THR A O 1
ATOM 915 N N . ASN A 1 127 ? -5.255 4.228 2.474 1.00 97.69 127 ASN A N 1
ATOM 916 C CA . ASN A 1 127 ? -4.134 4.849 1.771 1.00 97.69 127 ASN A CA 1
ATOM 917 C C . ASN A 1 127 ? -3.519 3.878 0.756 1.00 97.69 127 ASN A C 1
ATOM 919 O O . ASN A 1 127 ? -2.760 2.975 1.116 1.00 97.69 127 ASN A O 1
ATOM 923 N N . LEU A 1 128 ? -3.806 4.114 -0.519 1.00 98.44 128 LEU A N 1
ATOM 924 C CA . LEU A 1 128 ? -3.320 3.330 -1.653 1.00 98.44 128 LEU A CA 1
ATOM 925 C C . LEU A 1 128 ? -2.550 4.213 -2.643 1.00 98.44 128 LEU A C 1
ATOM 927 O O . LEU A 1 128 ? -2.424 5.432 -2.482 1.00 98.44 128 LEU A O 1
ATOM 931 N N . CYS A 1 129 ? -2.028 3.595 -3.702 1.00 98.44 129 CYS A N 1
ATOM 932 C CA . CYS A 1 129 ? -1.568 4.346 -4.864 1.00 98.44 129 CYS A CA 1
ATOM 933 C C . CYS A 1 129 ? -2.752 5.048 -5.556 1.00 98.44 129 CYS A C 1
ATOM 935 O O . CYS A 1 129 ? -3.871 4.552 -5.516 1.00 98.44 129 CYS A O 1
ATOM 937 N N . ARG A 1 130 ? -2.519 6.177 -6.238 1.00 98.31 130 ARG A N 1
ATOM 938 C CA . ARG A 1 130 ? -3.544 6.815 -7.099 1.00 98.31 130 ARG A CA 1
ATOM 939 C C . ARG A 1 130 ? -3.887 6.021 -8.367 1.00 98.31 130 ARG A C 1
ATOM 941 O O . ARG A 1 130 ? -4.768 6.436 -9.109 1.00 98.31 130 ARG A O 1
ATOM 948 N N . ASP A 1 131 ? -3.161 4.943 -8.636 1.00 98.00 131 ASP A N 1
ATOM 949 C CA . ASP A 1 131 ? -3.376 4.072 -9.789 1.00 98.00 131 ASP A CA 1
ATOM 950 C C . ASP A 1 131 ? -4.750 3.379 -9.694 1.00 98.00 131 ASP A C 1
ATOM 952 O O . ASP A 1 131 ? -5.118 2.875 -8.627 1.00 98.00 131 ASP A O 1
ATOM 956 N N . GLU A 1 132 ? -5.511 3.345 -10.793 1.00 96.50 132 GLU A N 1
ATOM 957 C CA . GLU A 1 132 ? -6.900 2.874 -10.802 1.00 96.50 132 GLU A CA 1
ATOM 958 C C . GLU A 1 132 ? -7.025 1.390 -10.445 1.00 96.50 132 GLU A C 1
ATOM 960 O O . GLU A 1 132 ? -8.052 0.951 -9.929 1.00 96.50 132 GLU A O 1
ATOM 965 N N . VAL A 1 133 ? -5.960 0.614 -10.655 1.00 96.31 133 VAL A N 1
ATOM 966 C CA . VAL A 1 133 ? -5.935 -0.832 -10.380 1.00 96.31 133 VAL A CA 1
ATOM 967 C C . VAL A 1 133 ? -6.041 -1.149 -8.888 1.00 96.31 133 VAL A C 1
ATOM 969 O O . VAL 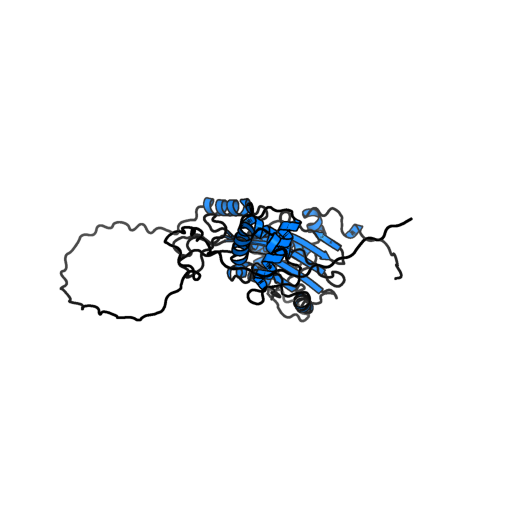A 1 133 ? -6.402 -2.259 -8.511 1.00 96.31 133 VAL A O 1
ATOM 972 N N . THR A 1 134 ? -5.781 -0.167 -8.020 1.00 97.94 134 THR A N 1
ATOM 973 C CA . THR A 1 134 ? -5.896 -0.332 -6.563 1.00 97.94 134 THR A CA 1
ATOM 974 C C . THR A 1 134 ? -7.343 -0.363 -6.063 1.00 97.94 134 THR A C 1
ATOM 976 O O . THR A 1 134 ? -7.594 -0.783 -4.933 1.00 97.94 134 THR A O 1
ATOM 979 N N . THR A 1 135 ? -8.303 0.005 -6.918 1.00 95.75 135 THR A N 1
ATOM 980 C CA . THR A 1 135 ? -9.727 0.131 -6.572 1.00 95.75 135 THR A CA 1
ATOM 981 C C . THR A 1 135 ? -10.328 -1.164 -6.021 1.00 95.75 135 THR A C 1
ATOM 983 O O . THR A 1 135 ? -11.127 -1.098 -5.099 1.00 95.75 135 THR A O 1
ATOM 986 N N . VAL A 1 136 ? -9.887 -2.348 -6.469 1.00 95.44 136 VAL A N 1
ATOM 987 C CA . VAL A 1 136 ? -10.456 -3.619 -5.976 1.00 95.44 136 VAL A CA 1
ATOM 988 C C . VAL A 1 136 ? -10.289 -3.777 -4.461 1.00 95.44 136 VAL A C 1
ATOM 990 O O . VAL A 1 136 ? -11.244 -4.115 -3.767 1.00 95.44 136 VAL A O 1
ATOM 993 N N . LEU A 1 137 ? -9.097 -3.500 -3.924 1.00 97.50 137 LEU A N 1
ATOM 994 C CA . LEU A 1 137 ? -8.859 -3.579 -2.480 1.00 97.50 137 LEU A CA 1
ATOM 995 C C . LEU A 1 137 ? -9.653 -2.505 -1.728 1.00 97.50 137 LEU A C 1
ATOM 997 O O . LEU A 1 137 ? -10.214 -2.788 -0.671 1.00 97.50 137 LEU A O 1
ATOM 1001 N N . LYS A 1 138 ? -9.732 -1.292 -2.288 1.00 97.31 138 LYS A N 1
ATOM 1002 C CA . LYS A 1 138 ? -10.546 -0.203 -1.735 1.00 97.31 138 LYS A CA 1
ATOM 1003 C C . LYS A 1 138 ? -12.010 -0.624 -1.598 1.00 97.31 138 LYS A C 1
ATOM 1005 O O . LYS A 1 138 ? -12.561 -0.517 -0.510 1.00 97.31 138 LYS A O 1
ATOM 1010 N N . ASP A 1 139 ? -12.605 -1.149 -2.663 1.00 95.44 139 ASP A N 1
ATOM 1011 C CA . ASP A 1 139 ? -14.012 -1.553 -2.683 1.00 95.44 139 ASP A CA 1
ATOM 1012 C C . ASP A 1 139 ? -14.282 -2.679 -1.678 1.00 95.44 139 ASP A C 1
ATOM 1014 O O . ASP A 1 139 ? -15.307 -2.683 -1.000 1.00 95.44 139 ASP A O 1
ATOM 1018 N N . LYS A 1 140 ? -13.338 -3.615 -1.518 1.00 95.12 140 L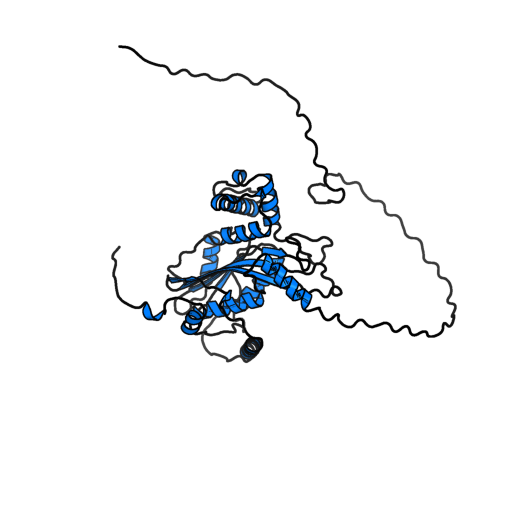YS A N 1
ATOM 1019 C CA . LYS A 1 140 ? -13.441 -4.687 -0.519 1.00 95.12 140 LYS A CA 1
ATOM 1020 C C . LYS A 1 140 ? -13.373 -4.152 0.913 1.00 95.12 140 LYS A C 1
ATOM 1022 O O . LYS A 1 140 ? -14.164 -4.582 1.748 1.00 95.12 140 LYS A O 1
ATOM 1027 N N . ILE A 1 141 ? -12.503 -3.182 1.195 1.00 95.88 141 ILE A N 1
ATOM 1028 C CA . ILE A 1 141 ? -12.468 -2.493 2.496 1.00 95.88 141 ILE A CA 1
ATOM 1029 C C . ILE A 1 141 ? -13.790 -1.759 2.747 1.00 95.88 141 ILE A C 1
ATOM 1031 O O . ILE A 1 141 ? -14.385 -1.913 3.814 1.00 95.88 141 ILE A O 1
ATOM 1035 N N . GLU A 1 142 ? -14.276 -1.008 1.759 1.00 94.25 142 GLU A N 1
ATOM 1036 C CA . GLU A 1 142 ? -15.515 -0.232 1.875 1.00 94.25 142 GLU A CA 1
ATOM 1037 C C . GLU A 1 142 ? -16.763 -1.118 1.989 1.00 94.25 142 GLU A C 1
ATOM 1039 O O . GLU A 1 142 ? -17.746 -0.737 2.621 1.00 94.25 142 GLU A O 1
ATOM 1044 N N . SER A 1 143 ? -16.714 -2.342 1.456 1.00 90.50 143 SER A N 1
ATOM 1045 C CA . SER A 1 143 ? -17.792 -3.319 1.635 1.00 90.50 143 SER A CA 1
ATOM 1046 C C . SER A 1 143 ? -17.952 -3.785 3.087 1.00 90.50 143 SER A C 1
ATOM 1048 O O . SER A 1 143 ? -19.067 -4.110 3.492 1.00 90.50 143 SER A O 1
ATOM 1050 N N . VAL A 1 144 ? -16.867 -3.769 3.875 1.00 89.38 144 VAL A N 1
ATOM 1051 C CA . VAL A 1 144 ? -16.859 -4.196 5.285 1.00 89.38 144 VAL A CA 1
ATOM 1052 C C . VAL A 1 144 ? -17.079 -3.018 6.233 1.00 89.38 144 VAL A C 1
ATOM 1054 O O . VAL A 1 144 ? -17.869 -3.129 7.163 1.00 89.38 144 VAL A O 1
ATOM 1057 N N . PHE A 1 145 ? -16.400 -1.891 6.007 1.00 90.25 145 PHE A N 1
ATOM 1058 C CA . PHE A 1 145 ? -16.376 -0.746 6.933 1.00 90.25 145 PHE A CA 1
ATOM 1059 C C . PHE A 1 145 ? -17.211 0.457 6.470 1.00 90.25 145 PHE A C 1
ATOM 1061 O O . PHE A 1 145 ? -17.099 1.544 7.034 1.00 90.25 145 PHE A O 1
ATOM 1068 N N . GLY A 1 146 ? -18.014 0.293 5.417 1.00 87.69 146 GLY A N 1
ATOM 1069 C CA . GLY A 1 146 ? -18.745 1.395 4.801 1.00 87.69 146 GLY A CA 1
ATOM 1070 C C . GLY A 1 146 ? -17.821 2.379 4.075 1.00 87.69 146 GLY A C 1
ATOM 1071 O O . GLY A 1 146 ? -16.693 2.062 3.701 1.00 87.69 146 GLY A O 1
ATOM 1072 N N . GLY A 1 147 ? -18.304 3.602 3.841 1.00 84.62 147 GLY A N 1
ATOM 1073 C CA . GLY A 1 147 ? -17.529 4.626 3.136 1.00 84.62 147 GLY A CA 1
ATOM 1074 C C . GLY A 1 147 ? -16.220 4.956 3.861 1.00 84.62 147 GLY A C 1
ATOM 1075 O O . GLY A 1 147 ? -16.242 5.459 4.982 1.00 84.62 147 GLY A O 1
ATOM 1076 N N . SER A 1 148 ? -15.080 4.703 3.208 1.00 88.69 148 SER A N 1
ATOM 1077 C CA . SER A 1 148 ? -13.759 4.928 3.802 1.00 88.69 148 SER A CA 1
ATOM 1078 C C . SER A 1 148 ? -13.226 6.339 3.530 1.00 88.69 148 SER A C 1
ATOM 1080 O O . SER A 1 148 ? -13.459 6.934 2.471 1.00 88.69 148 SER A O 1
ATOM 1082 N N . PHE A 1 149 ? -12.461 6.891 4.474 1.00 93.25 149 PHE A N 1
ATOM 1083 C CA . PHE A 1 149 ? -11.717 8.130 4.261 1.00 93.25 149 PHE A CA 1
ATOM 1084 C C . PHE A 1 149 ? -10.427 7.830 3.487 1.00 93.25 149 PHE A C 1
ATOM 1086 O O . PHE A 1 149 ? -9.501 7.207 4.006 1.00 93.25 149 PHE A O 1
ATOM 1093 N N . ASN A 1 150 ? -10.355 8.258 2.227 1.00 94.81 150 ASN A N 1
ATOM 1094 C CA . ASN A 1 150 ? -9.273 7.884 1.317 1.00 94.81 150 ASN A CA 1
ATOM 1095 C C . ASN A 1 150 ? -8.173 8.959 1.251 1.00 94.81 150 ASN A C 1
ATOM 1097 O O . ASN A 1 150 ? -8.459 10.124 0.979 1.00 94.81 150 ASN A O 1
ATOM 1101 N N . THR A 1 151 ? -6.902 8.578 1.418 1.00 95.81 151 THR A N 1
ATOM 1102 C CA . THR A 1 151 ? -5.753 9.514 1.392 1.00 95.81 151 THR A CA 1
ATOM 1103 C C . THR A 1 151 ? -4.661 9.144 0.399 1.00 95.81 151 THR A C 1
ATOM 1105 O O . THR A 1 151 ? -3.483 9.403 0.639 1.00 95.81 151 THR A O 1
ATOM 1108 N N . ASN A 1 152 ? -5.063 8.535 -0.713 1.00 97.56 152 ASN A N 1
ATOM 1109 C CA . ASN A 1 152 ? -4.172 7.997 -1.736 1.00 97.56 152 ASN A CA 1
ATOM 1110 C C . ASN A 1 152 ? -3.158 9.032 -2.256 1.00 97.56 152 ASN A C 1
ATOM 1112 O O . ASN A 1 152 ? -3.457 10.224 -2.361 1.00 97.56 152 ASN A O 1
ATOM 1116 N N . GLY A 1 153 ? -1.982 8.550 -2.660 1.00 97.56 153 GLY A N 1
ATOM 1117 C CA . GLY A 1 153 ? -0.898 9.339 -3.260 1.00 97.56 153 GLY A CA 1
ATOM 1118 C C . GLY A 1 153 ? -0.052 8.489 -4.210 1.00 97.56 153 GLY A C 1
ATOM 1119 O O . GLY A 1 153 ? -0.187 7.266 -4.233 1.00 97.56 153 GLY A O 1
ATOM 1120 N N . LEU A 1 154 ? 0.830 9.089 -5.016 1.00 98.06 154 LEU A N 1
ATOM 1121 C CA . LEU A 1 154 ? 1.739 8.318 -5.882 1.00 98.06 154 LEU A CA 1
ATOM 1122 C C . LEU A 1 154 ? 2.554 7.294 -5.075 1.00 98.06 154 LEU A C 1
ATOM 1124 O O . LEU A 1 154 ? 3.185 7.634 -4.076 1.00 98.06 154 LEU A O 1
ATOM 1128 N N . GLY A 1 155 ? 2.529 6.022 -5.489 1.00 97.50 155 GLY A N 1
ATOM 1129 C CA . GLY A 1 155 ? 3.201 4.936 -4.763 1.00 97.50 155 GLY A CA 1
ATOM 1130 C C . GLY A 1 155 ? 2.738 4.776 -3.308 1.00 97.50 155 GLY A C 1
ATOM 1131 O O . GLY A 1 155 ? 3.522 4.326 -2.477 1.00 97.50 155 GLY A O 1
ATOM 1132 N N . ALA A 1 156 ? 1.501 5.189 -3.001 1.00 97.62 156 ALA A N 1
ATOM 1133 C CA . ALA A 1 156 ? 0.911 5.237 -1.661 1.00 97.62 156 ALA A CA 1
ATOM 1134 C C . ALA A 1 156 ? 1.630 6.183 -0.675 1.00 97.62 156 ALA A C 1
ATOM 1136 O O . ALA A 1 156 ? 1.587 5.993 0.544 1.00 97.62 156 ALA A O 1
ATOM 1137 N N . VAL A 1 157 ? 2.299 7.228 -1.182 1.00 97.19 157 VAL A N 1
ATOM 1138 C CA . VAL A 1 157 ? 2.945 8.234 -0.331 1.00 97.19 157 VAL A CA 1
ATOM 1139 C C . VAL A 1 157 ? 1.921 9.040 0.477 1.00 97.19 157 VAL A C 1
ATOM 1141 O O . VAL A 1 157 ? 1.053 9.707 -0.070 1.00 97.19 157 VAL A O 1
ATOM 1144 N N . LEU A 1 158 ? 2.077 9.050 1.804 1.00 95.19 158 LEU A N 1
ATOM 1145 C CA . LEU A 1 158 ? 1.226 9.842 2.699 1.00 95.19 158 LEU A CA 1
ATOM 1146 C C . LEU A 1 158 ? 1.596 11.335 2.680 1.00 95.19 158 LEU A C 1
ATOM 1148 O O . LEU A 1 158 ? 2.587 11.743 3.314 1.00 95.19 158 LEU A O 1
ATOM 1152 N N . THR A 1 159 ? 0.786 12.141 1.991 1.00 95.44 159 THR A N 1
ATOM 1153 C CA . THR A 1 159 ? 0.882 13.615 1.912 1.00 95.44 159 THR A CA 1
ATOM 1154 C C . THR A 1 159 ? -0.284 14.353 2.573 1.00 95.44 159 THR A C 1
ATOM 1156 O O . THR A 1 159 ? -0.151 15.546 2.819 1.00 95.44 159 THR A O 1
ATOM 1159 N N . CYS A 1 160 ? -1.365 13.660 2.956 1.00 93.44 160 CYS A N 1
ATOM 1160 C CA . CYS A 1 160 ? -2.521 14.243 3.657 1.00 93.44 160 CYS A CA 1
ATOM 1161 C C . CYS A 1 160 ? -2.162 14.912 5.001 1.00 93.44 160 CYS A C 1
ATOM 1163 O O . CYS A 1 160 ? -2.861 15.809 5.469 1.00 93.44 160 CYS A O 1
ATOM 1165 N N . GLY A 1 161 ? -1.042 14.505 5.606 1.00 89.44 161 GLY A N 1
ATOM 1166 C CA . GLY A 1 161 ? -0.528 15.090 6.839 1.00 89.44 161 GLY A CA 1
ATOM 1167 C C . GLY A 1 161 ? -1.424 14.830 8.051 1.00 89.44 161 GLY A C 1
ATOM 1168 O O . GLY A 1 161 ? -2.411 14.101 7.987 1.00 89.44 161 GLY A O 1
ATOM 1169 N N . VAL A 1 162 ? -1.056 15.428 9.184 1.00 87.75 162 VAL A N 1
ATOM 1170 C CA . VAL A 1 162 ? -1.835 15.307 10.428 1.00 87.75 162 VAL A CA 1
ATOM 1171 C C . VAL A 1 162 ? -3.202 15.975 10.311 1.00 87.75 162 VAL A C 1
ATOM 1173 O O . VAL A 1 162 ? -4.159 15.478 10.884 1.00 87.75 162 VAL A O 1
ATOM 1176 N N . THR A 1 163 ? -3.312 17.042 9.516 1.00 88.69 163 THR A N 1
ATOM 1177 C CA . THR A 1 163 ? -4.581 17.728 9.251 1.00 88.69 163 THR A CA 1
ATOM 1178 C C . THR A 1 163 ? -5.543 16.840 8.470 1.00 88.69 163 THR A C 1
ATOM 1180 O O . THR A 1 163 ? -6.693 16.704 8.869 1.00 88.69 163 THR A O 1
ATOM 1183 N N . GLY A 1 164 ? -5.081 16.188 7.396 1.00 88.38 164 GLY A N 1
ATOM 1184 C CA . GLY A 1 164 ? -5.915 15.264 6.629 1.00 88.38 164 GLY A CA 1
ATOM 1185 C C . GLY A 1 164 ? -6.313 14.029 7.437 1.00 88.38 164 GLY A C 1
ATOM 1186 O O . GLY A 1 164 ? -7.468 13.629 7.388 1.00 88.38 164 GLY A O 1
ATOM 1187 N N . MET A 1 165 ? -5.396 13.467 8.235 1.00 86.00 165 MET A N 1
ATOM 1188 C CA . MET A 1 165 ? -5.740 12.386 9.171 1.00 86.00 165 MET A CA 1
ATOM 1189 C C . MET A 1 165 ? -6.766 12.844 10.219 1.00 86.00 165 MET A C 1
ATOM 1191 O O . MET A 1 165 ? -7.752 12.155 10.441 1.00 86.00 165 MET A O 1
ATOM 1195 N N . GLY A 1 166 ? -6.582 14.030 10.809 1.00 85.06 166 GLY A N 1
ATOM 1196 C CA . GLY A 1 166 ? -7.510 14.600 11.788 1.00 85.06 166 GLY A CA 1
ATOM 1197 C C . GLY A 1 166 ? -8.911 14.851 11.226 1.00 85.06 166 GLY A C 1
ATOM 1198 O O . GLY A 1 166 ? -9.886 14.600 11.923 1.00 85.06 166 GLY A O 1
ATOM 1199 N N . ALA A 1 167 ? -9.019 15.260 9.957 1.00 85.44 167 ALA A N 1
ATOM 1200 C CA . ALA A 1 167 ? -10.305 15.371 9.267 1.00 85.44 167 ALA A CA 1
ATOM 1201 C C . ALA A 1 167 ? -10.999 14.006 9.100 1.00 85.44 167 ALA A C 1
ATOM 1203 O O . ALA A 1 167 ? -12.217 13.920 9.193 1.00 85.44 167 ALA A O 1
ATOM 1204 N N . GLY A 1 168 ? -10.232 12.931 8.894 1.00 82.12 168 GLY A N 1
ATOM 1205 C CA . GLY A 1 168 ? -10.768 11.569 8.901 1.00 82.12 168 GLY A CA 1
ATOM 1206 C C . GLY A 1 168 ? -11.217 11.104 10.291 1.00 82.12 168 GLY A C 1
ATOM 1207 O O . GLY A 1 168 ? -12.151 10.313 10.390 1.00 82.12 168 GLY A O 1
ATOM 1208 N N . PHE A 1 169 ? -10.592 11.603 11.366 1.00 81.31 169 PHE A N 1
ATOM 1209 C CA . PHE A 1 169 ? -10.924 11.181 12.733 1.00 81.31 169 PHE A CA 1
ATOM 1210 C C . PHE A 1 169 ? -12.277 11.696 13.204 1.00 81.31 169 PHE A C 1
ATOM 1212 O O . PHE A 1 169 ? -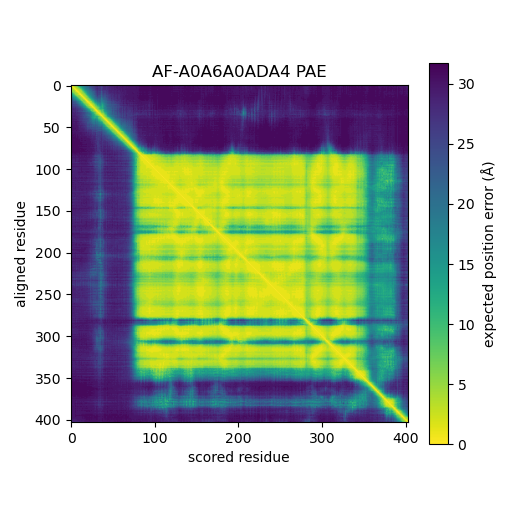13.031 10.958 13.817 1.00 81.31 169 PHE A O 1
ATOM 1219 N N . SER A 1 170 ? -12.678 12.898 12.807 1.00 77.81 170 SER A N 1
ATOM 1220 C CA . SER A 1 170 ? -13.987 13.448 13.183 1.00 77.81 170 SER A CA 1
ATOM 1221 C C . SER A 1 170 ? -15.208 12.692 12.632 1.00 77.81 170 SER A C 1
ATOM 1223 O O . SER A 1 170 ? -16.332 13.133 12.849 1.00 77.81 170 SER A O 1
ATOM 1225 N N . HIS A 1 171 ? -15.018 11.607 11.876 1.00 82.44 171 HIS A N 1
ATOM 1226 C CA . HIS A 1 171 ? -16.090 10.880 11.193 1.00 82.44 171 HIS A CA 1
ATOM 1227 C C . HIS A 1 171 ? -16.361 9.480 11.772 1.00 82.44 171 HIS A C 1
ATOM 1229 O O . HIS A 1 171 ? -17.248 8.794 11.265 1.00 82.44 171 HIS A O 1
ATOM 1235 N N . SER A 1 172 ? -15.615 9.026 12.788 1.00 85.06 172 SER A N 1
ATOM 1236 C CA . SER A 1 172 ? -15.892 7.720 13.405 1.00 85.06 172 SER A CA 1
ATOM 1237 C C . SER A 1 172 ? -17.193 7.753 14.211 1.00 85.06 172 SER A C 1
ATOM 1239 O O . SER A 1 172 ? -17.428 8.723 14.937 1.00 85.06 172 SER A O 1
ATOM 1241 N N . PRO A 1 173 ? -18.040 6.711 14.129 1.00 84.69 173 PRO A N 1
ATOM 1242 C CA . PRO A 1 173 ? -19.145 6.546 15.060 1.00 84.69 173 PRO A CA 1
ATOM 1243 C C . PRO A 1 173 ? -18.638 6.482 16.504 1.00 84.69 173 PRO A C 1
ATOM 1245 O O . PRO A 1 173 ? -17.680 5.777 16.819 1.00 84.69 173 PRO A O 1
ATOM 1248 N N . VAL A 1 174 ? -19.327 7.178 17.406 1.00 85.00 174 VAL A N 1
ATOM 1249 C CA . VAL A 1 174 ? -19.084 7.037 18.843 1.00 85.00 174 VAL A CA 1
ATOM 1250 C C . VAL A 1 174 ? -19.977 5.913 19.357 1.00 85.00 174 VAL A C 1
ATOM 1252 O O . VAL A 1 174 ? -21.187 6.086 19.477 1.00 85.00 174 VAL A O 1
ATOM 1255 N N . SER A 1 175 ? -19.382 4.766 19.678 1.00 79.50 175 SER A N 1
ATOM 1256 C CA . SER A 1 175 ? -20.081 3.621 20.269 1.00 79.50 175 SER A CA 1
ATOM 1257 C C . SER A 1 175 ? -19.584 3.402 21.694 1.00 79.50 175 SER A C 1
ATOM 1259 O O . SER A 1 175 ? -18.381 3.317 21.937 1.00 79.50 175 SER A O 1
ATOM 1261 N N . ASN A 1 176 ? -20.500 3.378 22.668 1.00 79.25 176 ASN A N 1
ATOM 1262 C CA . ASN A 1 176 ? -20.174 3.265 24.099 1.00 79.25 176 ASN A CA 1
ATOM 1263 C C . ASN A 1 176 ? -19.127 4.291 24.584 1.00 79.25 176 ASN A C 1
ATOM 1265 O O . ASN A 1 176 ? -18.264 3.987 25.408 1.00 79.25 176 ASN A O 1
ATOM 1269 N N . GLY A 1 177 ? -19.182 5.515 24.047 1.00 81.56 177 GLY A N 1
ATOM 1270 C CA . GLY A 1 177 ? -18.263 6.600 24.406 1.00 81.56 177 GLY A CA 1
ATOM 1271 C C . GLY A 1 177 ? -16.842 6.456 23.849 1.00 81.56 177 GLY A C 1
ATOM 1272 O O . GLY A 1 177 ? -15.967 7.217 24.259 1.00 81.56 177 GLY A O 1
ATOM 1273 N N . LYS A 1 178 ? -16.597 5.507 22.934 1.00 84.06 178 LYS A N 1
ATOM 1274 C CA . LYS A 1 178 ? -15.309 5.314 22.256 1.00 84.06 178 LYS A CA 1
ATOM 1275 C C . LYS A 1 178 ? -15.461 5.399 20.742 1.00 84.06 178 LYS A C 1
ATOM 1277 O O . LYS A 1 178 ? -16.474 5.000 20.175 1.00 84.06 178 LYS A O 1
ATOM 1282 N N . GLU A 1 179 ? -14.412 5.892 20.101 1.00 90.06 179 GLU A N 1
ATOM 1283 C CA . GLU A 1 179 ? -14.261 5.909 18.648 1.00 90.06 179 GLU A CA 1
ATOM 1284 C C . GLU A 1 179 ? -13.347 4.760 18.218 1.00 90.06 179 GLU A C 1
ATOM 1286 O O . GLU A 1 179 ? -12.379 4.423 18.917 1.00 90.06 179 GLU A O 1
ATOM 1291 N N . HIS A 1 180 ? -13.644 4.174 17.060 1.00 90.88 180 HIS A N 1
ATOM 1292 C CA . HIS A 1 180 ? -12.849 3.102 16.472 1.00 90.88 180 HIS A CA 1
ATOM 1293 C C . HIS A 1 180 ? -12.373 3.494 15.069 1.00 90.88 180 HIS A C 1
ATOM 1295 O O . HIS A 1 180 ? -13.155 3.919 14.213 1.00 90.88 180 HIS A O 1
ATOM 1301 N N . TYR A 1 181 ? -11.074 3.341 14.822 1.00 92.94 181 TYR A N 1
ATOM 1302 C CA . TYR A 1 181 ? -10.435 3.683 13.550 1.00 92.94 181 TYR A CA 1
ATOM 1303 C C . TYR A 1 181 ? -9.669 2.490 12.996 1.00 92.94 181 TYR A C 1
ATOM 1305 O O . TYR A 1 181 ? -8.882 1.879 13.719 1.00 92.94 181 TYR A O 1
ATOM 1313 N N . VAL A 1 182 ? -9.832 2.192 11.708 1.00 94.94 182 VAL A N 1
ATOM 1314 C CA . VAL A 1 182 ? -9.071 1.138 11.023 1.00 94.94 182 VAL A CA 1
ATOM 1315 C C . VAL A 1 182 ? -8.265 1.747 9.882 1.00 94.94 182 VAL A C 1
ATOM 1317 O O . VAL A 1 182 ? -8.821 2.235 8.906 1.00 94.94 182 VAL A O 1
ATOM 1320 N N . PHE A 1 183 ? -6.941 1.726 9.986 1.00 95.56 183 PHE A N 1
ATOM 1321 C CA . PHE A 1 183 ? -6.039 2.275 8.978 1.00 95.56 183 PHE A CA 1
ATOM 1322 C C . PHE A 1 183 ? -5.524 1.182 8.054 1.00 95.56 183 PHE A C 1
ATOM 1324 O O . PHE A 1 183 ? -4.856 0.250 8.499 1.00 95.56 183 PHE A O 1
ATOM 1331 N N . PHE A 1 184 ? -5.754 1.359 6.761 1.00 97.50 184 PHE A N 1
ATOM 1332 C CA . PHE A 1 184 ? -5.279 0.505 5.685 1.00 97.50 184 PHE A CA 1
ATOM 1333 C C . PHE A 1 184 ? -4.220 1.249 4.872 1.00 97.50 184 PHE A C 1
ATOM 1335 O O . PHE A 1 184 ? -4.478 2.350 4.386 1.00 97.50 184 PHE A O 1
ATOM 1342 N N . ALA A 1 185 ? -3.026 0.675 4.705 1.00 97.50 185 ALA A N 1
ATOM 1343 C CA . ALA A 1 185 ? -1.972 1.303 3.906 1.00 97.50 185 ALA A CA 1
ATOM 1344 C C . ALA A 1 185 ? -1.177 0.294 3.069 1.00 97.50 185 ALA A C 1
ATOM 1346 O O . ALA A 1 185 ? -0.471 -0.555 3.618 1.00 97.50 185 ALA A O 1
ATOM 1347 N N . PHE A 1 186 ? -1.260 0.425 1.740 1.00 98.50 186 PHE A N 1
ATOM 1348 C CA . PHE A 1 186 ? -0.662 -0.529 0.804 1.00 98.50 186 PHE A CA 1
ATOM 1349 C C . PHE A 1 186 ? -0.023 0.190 -0.394 1.00 98.50 186 PHE A C 1
ATOM 1351 O O . PHE A 1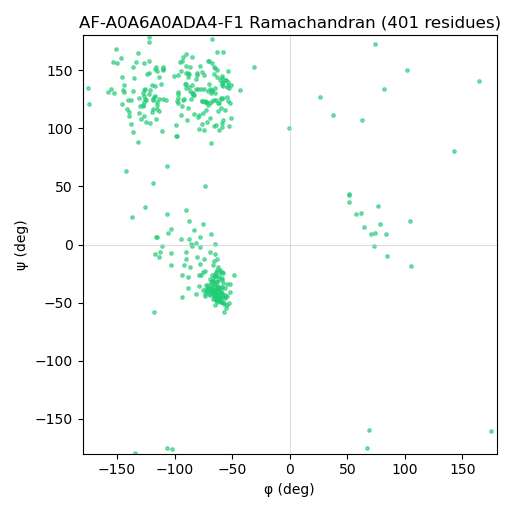 186 ? -0.740 0.781 -1.208 1.00 98.50 186 PHE A O 1
ATOM 1358 N N . PRO A 1 187 ? 1.312 0.141 -0.578 1.00 98.50 187 PRO A N 1
ATOM 1359 C CA . PRO A 1 187 ? 1.865 0.213 -1.924 1.00 98.50 187 PRO A CA 1
ATOM 1360 C C . PRO A 1 187 ? 1.393 -0.999 -2.736 1.00 98.50 187 PRO A C 1
ATOM 1362 O O . PRO A 1 187 ? 0.919 -1.996 -2.186 1.00 98.50 187 PRO A O 1
ATOM 1365 N N . HIS A 1 188 ? 1.561 -0.927 -4.052 1.00 98.69 188 HIS A N 1
ATOM 1366 C CA . HIS A 1 188 ? 1.093 -1.975 -4.950 1.00 98.69 188 HIS A CA 1
ATOM 1367 C C . HIS A 1 188 ? 2.147 -2.381 -5.981 1.00 98.69 188 HIS A C 1
ATOM 1369 O O . HIS A 1 188 ? 3.056 -1.605 -6.293 1.00 98.69 188 HIS A O 1
ATOM 1375 N N . ILE A 1 189 ? 2.014 -3.592 -6.515 1.00 98.69 189 ILE A N 1
ATOM 1376 C CA . ILE A 1 189 ? 2.883 -4.150 -7.553 1.00 98.69 189 ILE A CA 1
ATOM 1377 C C . ILE A 1 189 ? 2.080 -5.046 -8.500 1.00 98.69 189 ILE A C 1
ATOM 1379 O O . ILE A 1 189 ? 1.154 -5.736 -8.083 1.00 98.69 189 ILE A O 1
ATOM 1383 N N . GLY A 1 190 ? 2.421 -5.035 -9.787 1.00 97.81 190 GLY A N 1
ATOM 1384 C CA . GLY A 1 190 ? 1.918 -6.005 -10.758 1.00 97.81 190 GLY A CA 1
ATOM 1385 C C . GLY A 1 190 ? 2.834 -7.220 -10.836 1.00 97.81 190 GLY A C 1
ATOM 1386 O O . GLY A 1 190 ? 4.050 -7.070 -10.908 1.00 97.81 190 GLY A O 1
ATOM 1387 N N . ILE A 1 191 ? 2.267 -8.419 -10.840 1.00 96.75 191 ILE A N 1
ATOM 1388 C CA . ILE A 1 191 ? 2.951 -9.660 -11.213 1.00 96.75 191 ILE A CA 1
ATOM 1389 C C . ILE A 1 191 ? 1.956 -10.390 -12.095 1.00 96.75 191 ILE A C 1
ATOM 1391 O O . ILE A 1 191 ? 1.038 -10.987 -11.556 1.00 96.75 191 ILE A O 1
ATOM 1395 N N . ASN A 1 192 ? 2.050 -10.298 -13.418 1.00 92.81 192 ASN A N 1
ATOM 1396 C CA . ASN A 1 192 ? 0.984 -10.822 -14.283 1.00 92.81 192 ASN A CA 1
ATOM 1397 C C . ASN A 1 192 ? 0.869 -12.361 -14.242 1.00 92.81 192 ASN A C 1
ATOM 1399 O O . ASN A 1 192 ? 1.651 -13.050 -13.587 1.00 92.81 192 ASN A O 1
ATOM 1403 N N . SER A 1 193 ? -0.113 -12.919 -14.953 1.00 89.88 193 SER A N 1
ATOM 1404 C CA . SER A 1 193 ? -0.360 -14.368 -15.001 1.00 89.88 193 SER A CA 1
ATOM 1405 C C . SER A 1 193 ? 0.838 -15.189 -15.494 1.00 89.88 193 SER A C 1
ATOM 1407 O O . SER A 1 193 ? 0.958 -16.349 -15.122 1.00 89.88 193 SER A O 1
ATOM 1409 N N . ALA A 1 194 ? 1.754 -14.593 -16.267 1.00 90.06 194 ALA A N 1
ATOM 1410 C CA . ALA A 1 194 ? 2.996 -15.230 -16.710 1.00 90.06 194 ALA A CA 1
ATOM 1411 C C . ALA A 1 194 ? 4.151 -15.115 -15.691 1.00 90.06 194 ALA A C 1
ATOM 1413 O O . ALA A 1 194 ? 5.241 -15.624 -15.937 1.00 90.06 194 ALA A O 1
ATOM 1414 N N . GLY A 1 195 ? 3.937 -14.444 -14.554 1.00 91.81 195 GLY A N 1
ATOM 1415 C CA . GLY A 1 195 ? 4.956 -14.208 -13.529 1.00 91.81 195 GLY A CA 1
ATOM 1416 C C . GLY A 1 195 ? 5.869 -13.008 -13.804 1.00 91.81 195 GLY A C 1
ATOM 1417 O O . GLY A 1 195 ? 6.844 -12.811 -13.082 1.00 91.81 195 GLY A O 1
ATOM 1418 N N . GLU A 1 196 ? 5.579 -12.182 -14.815 1.00 94.88 196 GLU A N 1
ATOM 1419 C CA . GLU A 1 196 ? 6.390 -10.997 -15.111 1.00 94.88 196 GLU A CA 1
ATOM 1420 C C . GLU A 1 196 ? 6.150 -9.908 -14.052 1.00 94.88 196 GLU A C 1
ATOM 1422 O O . GLU A 1 196 ? 5.056 -9.344 -13.938 1.00 94.88 196 GLU A O 1
ATOM 1427 N N . VAL A 1 197 ? 7.198 -9.583 -13.294 1.00 97.19 197 VAL A N 1
ATOM 1428 C CA . VAL A 1 197 ? 7.159 -8.562 -12.242 1.00 97.19 197 VAL A CA 1
ATOM 1429 C C . VAL A 1 197 ? 7.138 -7.154 -12.840 1.00 97.19 197 VAL A C 1
ATOM 1431 O O . VAL A 1 197 ? 7.930 -6.803 -13.712 1.00 97.19 197 VAL A O 1
ATOM 1434 N N . GLY A 1 198 ? 6.244 -6.320 -12.322 1.00 96.06 198 GLY A N 1
ATOM 1435 C CA . GLY A 1 198 ? 6.041 -4.928 -12.702 1.00 96.06 198 GLY A CA 1
ATOM 1436 C C . GLY A 1 198 ? 5.131 -4.725 -13.904 1.00 96.06 198 GLY A C 1
ATOM 1437 O O . GLY A 1 198 ? 4.745 -3.585 -14.152 1.00 96.06 198 GLY A O 1
ATOM 1438 N N . ALA A 1 199 ? 4.765 -5.786 -14.625 1.00 94.50 199 ALA A N 1
ATOM 1439 C CA . ALA A 1 199 ? 3.929 -5.710 -15.815 1.00 94.50 199 ALA A CA 1
ATOM 1440 C C . ALA A 1 199 ? 2.440 -5.856 -15.476 1.00 94.50 199 ALA A C 1
ATOM 1442 O O . ALA A 1 199 ? 2.045 -6.721 -14.694 1.00 94.50 199 ALA A O 1
ATOM 1443 N N . ILE A 1 200 ? 1.600 -5.042 -16.118 1.00 94.25 200 ILE A N 1
ATOM 1444 C CA . ILE A 1 200 ? 0.140 -5.158 -16.037 1.00 94.25 200 ILE A CA 1
ATOM 1445 C C . ILE A 1 200 ? -0.512 -4.802 -17.377 1.00 94.25 200 ILE A C 1
ATOM 1447 O O . ILE A 1 200 ? -0.201 -3.771 -17.992 1.00 94.25 200 ILE A O 1
ATOM 1451 N N . THR A 1 201 ? -1.416 -5.660 -17.844 1.00 92.19 201 THR A N 1
ATOM 1452 C CA . THR A 1 201 ? -2.239 -5.408 -19.033 1.00 92.19 201 THR A CA 1
ATOM 1453 C C . THR A 1 201 ? -3.459 -4.597 -18.616 1.00 92.19 201 THR A C 1
ATOM 1455 O O . THR A 1 201 ? -4.127 -4.956 -17.656 1.00 92.19 201 THR A O 1
ATOM 1458 N N . ARG A 1 202 ? -3.753 -3.495 -19.314 1.00 92.38 202 ARG A N 1
ATOM 1459 C CA . ARG A 1 202 ? -4.894 -2.620 -18.998 1.00 92.38 202 ARG A CA 1
ATOM 1460 C C . ARG A 1 202 ? -5.934 -2.669 -20.120 1.00 92.38 202 ARG A C 1
ATOM 1462 O O . ARG A 1 202 ? -5.537 -2.737 -21.288 1.00 92.38 202 ARG A O 1
ATOM 1469 N N . PRO A 1 203 ? -7.239 -2.598 -19.804 1.00 87.19 203 PRO A N 1
ATOM 1470 C CA . PRO A 1 203 ? -8.285 -2.562 -20.820 1.00 87.19 203 PRO A CA 1
ATOM 1471 C C . PRO A 1 203 ? -8.044 -1.454 -21.852 1.00 87.19 203 PRO A C 1
ATOM 1473 O O . PRO A 1 203 ? -7.689 -0.328 -21.507 1.00 87.19 203 PRO A O 1
ATOM 1476 N N . GLY A 1 204 ? -8.203 -1.783 -23.136 1.00 87.75 204 GLY A N 1
ATOM 1477 C CA . GLY A 1 204 ? -8.050 -0.825 -24.237 1.00 87.75 204 GLY A CA 1
ATOM 1478 C C . GLY A 1 204 ? -6.615 -0.352 -24.512 1.00 87.75 204 GLY A C 1
ATOM 1479 O O . GLY A 1 204 ? -6.425 0.567 -25.309 1.00 87.75 204 GLY A O 1
ATOM 1480 N N . ARG A 1 205 ? -5.589 -0.950 -23.887 1.00 87.94 205 ARG A N 1
ATOM 1481 C CA . ARG A 1 205 ? -4.177 -0.603 -24.115 1.00 87.94 205 ARG A CA 1
ATOM 1482 C C . ARG A 1 205 ? -3.472 -1.702 -24.921 1.00 87.94 205 ARG A C 1
ATOM 1484 O O . ARG A 1 205 ? -3.437 -2.839 -24.465 1.00 87.94 205 ARG A O 1
ATOM 1491 N N . PRO A 1 206 ? -2.846 -1.379 -26.070 1.00 83.75 206 PRO A N 1
ATOM 1492 C CA . PRO A 1 206 ? -2.173 -2.384 -26.899 1.00 83.75 206 PRO A CA 1
ATOM 1493 C C . PRO A 1 206 ? -0.847 -2.872 -26.301 1.00 83.75 206 PRO A C 1
ATOM 1495 O O . PRO A 1 206 ? -0.371 -3.947 -26.646 1.00 83.75 206 PRO A O 1
ATOM 1498 N N . VAL A 1 207 ? -0.229 -2.076 -25.424 1.00 88.00 207 VAL A N 1
ATOM 1499 C CA . VAL A 1 207 ? 1.072 -2.377 -24.816 1.00 88.00 207 VAL A CA 1
ATOM 1500 C C . VAL A 1 207 ? 0.904 -2.523 -23.311 1.00 88.00 207 VAL A C 1
ATOM 1502 O O . VAL A 1 207 ? 0.240 -1.694 -22.676 1.00 88.00 207 VAL A O 1
ATOM 1505 N N . LYS A 1 208 ? 1.554 -3.553 -22.753 1.00 89.44 208 LYS A N 1
ATOM 1506 C CA . LYS A 1 208 ? 1.674 -3.767 -21.308 1.00 89.44 208 LYS A CA 1
ATOM 1507 C C . LYS A 1 208 ? 2.184 -2.490 -20.635 1.00 89.44 208 LYS A C 1
ATOM 1509 O O . LYS A 1 208 ? 3.083 -1.809 -21.126 1.00 89.44 208 LYS A O 1
ATOM 1514 N N . SER A 1 209 ? 1.583 -2.159 -19.507 1.00 92.25 209 SER A N 1
ATOM 1515 C CA . SER A 1 209 ? 1.946 -1.004 -18.688 1.00 92.25 209 SER A CA 1
ATOM 1516 C C . SER A 1 209 ? 2.666 -1.453 -17.416 1.00 92.25 209 SER A C 1
ATOM 1518 O O . SER A 1 209 ? 2.953 -2.640 -17.259 1.00 92.25 209 SER A O 1
ATOM 1520 N N . CYS A 1 210 ? 2.967 -0.512 -16.517 1.00 93.81 210 CYS A N 1
ATOM 1521 C CA . CYS A 1 210 ? 3.658 -0.800 -15.264 1.00 93.81 210 CYS A CA 1
ATOM 1522 C C . CYS A 1 210 ? 2.752 -0.642 -14.033 1.00 93.81 210 CYS A C 1
ATOM 1524 O O . CYS A 1 210 ? 1.844 0.192 -14.032 1.00 93.81 210 CYS A O 1
ATOM 1526 N N . ALA A 1 211 ? 3.033 -1.418 -12.984 1.00 96.25 211 ALA A N 1
ATOM 1527 C CA . ALA A 1 211 ? 2.464 -1.256 -11.647 1.00 96.25 211 ALA A CA 1
ATOM 1528 C C . ALA A 1 211 ? 3.504 -1.649 -10.577 1.00 96.25 211 ALA A C 1
ATOM 1530 O O . ALA A 1 211 ? 3.977 -2.782 -10.564 1.00 96.25 211 ALA A O 1
ATOM 1531 N N . CYS A 1 212 ? 3.903 -0.774 -9.652 1.00 98.12 212 CYS A N 1
ATOM 1532 C CA . CYS A 1 212 ? 3.604 0.659 -9.555 1.00 98.12 212 CYS A CA 1
ATOM 1533 C C . CYS A 1 212 ? 4.544 1.504 -10.433 1.00 98.12 212 CYS A C 1
ATOM 1535 O O . CYS A 1 212 ? 5.766 1.432 -10.283 1.00 98.12 212 CYS A O 1
ATOM 1537 N N . GLY A 1 213 ? 3.999 2.386 -11.279 1.00 98.06 213 GLY A N 1
ATOM 1538 C CA . GLY A 1 213 ? 4.819 3.258 -12.133 1.00 98.06 213 GLY A CA 1
ATOM 1539 C C . GLY A 1 213 ? 5.731 4.221 -11.361 1.00 98.06 213 GLY A C 1
ATOM 1540 O O . GLY A 1 213 ? 6.894 4.402 -11.727 1.00 98.06 213 GLY A O 1
ATOM 1541 N N . ALA A 1 214 ? 5.254 4.784 -10.247 1.00 98.31 214 ALA A N 1
ATOM 1542 C CA . ALA A 1 214 ? 6.056 5.681 -9.412 1.00 98.31 214 ALA A CA 1
ATOM 1543 C C . ALA A 1 214 ? 7.223 4.947 -8.726 1.00 98.31 214 ALA A C 1
ATOM 1545 O O . ALA A 1 214 ? 8.340 5.467 -8.688 1.00 98.31 214 ALA A O 1
ATOM 1546 N N . LEU A 1 215 ? 6.992 3.728 -8.222 1.00 98.62 215 LEU A N 1
ATOM 1547 C CA . LEU A 1 215 ? 8.043 2.917 -7.598 1.00 98.62 215 LEU A CA 1
ATOM 1548 C C . LEU A 1 215 ? 9.048 2.397 -8.629 1.00 98.62 215 LEU A C 1
ATOM 1550 O O . LEU A 1 215 ? 10.247 2.422 -8.362 1.00 98.62 215 LEU A O 1
ATOM 1554 N N . GLN A 1 216 ? 8.591 2.016 -9.825 1.00 98.50 216 GLN A N 1
ATOM 1555 C CA . GLN A 1 216 ? 9.471 1.642 -10.933 1.00 98.50 216 GLN A CA 1
ATOM 1556 C C . GLN A 1 216 ? 10.394 2.804 -11.332 1.00 98.50 216 GLN A C 1
ATOM 1558 O O . GLN A 1 216 ? 11.599 2.604 -11.498 1.00 98.50 216 GLN A O 1
ATOM 1563 N N . LYS A 1 217 ? 9.858 4.028 -11.434 1.00 98.38 217 LYS A N 1
ATOM 1564 C CA . LYS A 1 217 ? 10.654 5.235 -11.710 1.00 98.38 217 LYS A CA 1
ATOM 1565 C C . LYS A 1 217 ? 11.660 5.511 -10.583 1.00 98.38 217 LYS A C 1
ATOM 1567 O O . LYS A 1 217 ? 12.842 5.706 -10.863 1.00 98.38 217 LYS A O 1
ATOM 1572 N N . CYS A 1 218 ? 11.232 5.417 -9.317 1.00 98.19 218 CYS A N 1
ATOM 1573 C CA . CYS A 1 218 ? 12.131 5.554 -8.165 1.00 98.19 218 CYS A CA 1
ATOM 1574 C C . CYS A 1 218 ? 13.272 4.530 -8.203 1.00 98.19 218 CYS A C 1
ATOM 1576 O O . CYS A 1 218 ? 14.416 4.892 -7.949 1.00 98.19 218 CYS A O 1
ATOM 1578 N N . LEU A 1 219 ? 12.976 3.266 -8.522 1.00 98.31 219 LEU A N 1
ATOM 1579 C CA . LEU A 1 219 ? 13.965 2.192 -8.598 1.00 98.31 219 LEU A CA 1
ATOM 1580 C C . LEU A 1 219 ? 15.044 2.493 -9.640 1.00 98.31 219 LEU A C 1
ATOM 1582 O O . LEU A 1 219 ? 16.231 2.396 -9.334 1.00 98.31 219 LEU A O 1
ATOM 1586 N N . ILE A 1 220 ? 14.634 2.879 -10.851 1.00 98.00 220 ILE A N 1
ATOM 1587 C CA . ILE A 1 220 ? 15.554 3.209 -11.948 1.00 98.00 220 ILE A CA 1
ATOM 1588 C C . ILE A 1 220 ? 16.470 4.366 -11.539 1.00 98.00 220 ILE A C 1
ATOM 1590 O O . ILE A 1 220 ? 17.691 4.268 -11.664 1.00 98.00 220 ILE A O 1
ATOM 1594 N N . GLU A 1 221 ? 15.898 5.445 -11.005 1.00 97.75 221 GLU A N 1
ATOM 1595 C CA . GLU A 1 221 ? 16.671 6.627 -10.625 1.00 97.75 221 GLU A CA 1
ATOM 1596 C C . GLU A 1 221 ? 17.588 6.359 -9.422 1.00 97.75 221 GLU A C 1
ATOM 1598 O O . GLU A 1 221 ? 18.736 6.791 -9.428 1.00 97.75 221 GLU A O 1
ATOM 1603 N N . LEU A 1 222 ? 17.141 5.606 -8.410 1.00 96.94 222 LEU A N 1
ATOM 1604 C CA . LEU A 1 222 ? 17.979 5.247 -7.258 1.00 96.94 222 LEU A CA 1
ATOM 1605 C C . LEU A 1 222 ? 19.140 4.325 -7.646 1.00 96.94 222 LEU A C 1
ATOM 1607 O O . LEU A 1 222 ? 20.229 4.474 -7.092 1.00 96.94 222 LEU A O 1
ATOM 1611 N N . LYS A 1 223 ? 18.940 3.417 -8.608 1.00 97.00 223 LYS A N 1
ATOM 1612 C CA . LYS A 1 223 ? 20.022 2.600 -9.178 1.00 97.00 223 LYS A CA 1
ATOM 1613 C C . LYS A 1 223 ? 21.049 3.439 -9.928 1.00 97.00 223 LYS A C 1
ATOM 1615 O O . LYS A 1 223 ? 22.244 3.210 -9.775 1.00 97.00 223 LYS A O 1
ATOM 1620 N N . ALA A 1 224 ? 20.587 4.392 -10.735 1.00 96.56 224 ALA A N 1
ATOM 1621 C CA . ALA A 1 224 ? 21.457 5.214 -11.570 1.00 96.56 224 ALA A CA 1
ATOM 1622 C C . ALA A 1 224 ? 22.210 6.294 -10.771 1.00 96.56 224 ALA A C 1
ATOM 1624 O O . ALA A 1 224 ? 23.370 6.590 -11.048 1.00 96.56 224 ALA A O 1
ATOM 1625 N N . GLU A 1 225 ? 21.550 6.910 -9.791 1.00 95.06 225 GLU A N 1
ATOM 1626 C CA . GLU A 1 225 ? 22.056 8.089 -9.081 1.00 95.06 225 GLU A CA 1
ATOM 1627 C C . GLU A 1 225 ? 22.616 7.783 -7.687 1.00 95.06 225 GLU A C 1
ATOM 1629 O O . GLU A 1 225 ? 23.310 8.628 -7.110 1.00 95.06 225 GLU A O 1
ATOM 1634 N N . GLY A 1 226 ? 22.277 6.618 -7.128 1.00 93.50 226 GLY A N 1
ATOM 1635 C CA . GLY A 1 226 ? 22.428 6.304 -5.711 1.00 93.50 226 GLY A CA 1
ATOM 1636 C C . GLY A 1 226 ? 21.389 7.004 -4.821 1.00 93.50 226 GLY A C 1
ATOM 1637 O O . GLY A 1 226 ? 20.629 7.882 -5.245 1.00 93.50 226 GLY A O 1
ATOM 1638 N N . TYR A 1 227 ? 21.364 6.650 -3.530 1.00 93.00 227 TYR A N 1
ATOM 1639 C CA . TYR A 1 227 ? 20.436 7.267 -2.570 1.00 93.00 227 TYR A CA 1
ATOM 1640 C C . TYR A 1 227 ? 20.882 8.668 -2.114 1.00 93.00 227 TYR A C 1
ATOM 1642 O O . TYR A 1 227 ? 20.040 9.490 -1.755 1.00 93.00 227 TYR A O 1
ATOM 1650 N N . SER A 1 228 ? 22.185 8.980 -2.140 1.00 93.56 228 SER A N 1
ATOM 1651 C CA . SER A 1 228 ? 22.747 10.188 -1.510 1.00 93.56 228 SER A CA 1
ATOM 1652 C C . SER A 1 228 ? 22.159 11.495 -2.045 1.00 93.56 228 SER A C 1
ATOM 1654 O O . SER A 1 228 ? 21.809 12.368 -1.256 1.00 93.56 228 SER A O 1
ATOM 1656 N N . LYS A 1 229 ? 21.963 11.612 -3.367 1.00 92.06 229 LYS A N 1
ATOM 1657 C CA . LYS A 1 229 ? 21.376 12.814 -3.998 1.00 92.06 229 LYS A CA 1
ATOM 1658 C C . LYS A 1 229 ? 19.917 13.053 -3.597 1.00 92.06 229 LYS A C 1
ATOM 1660 O O . LYS A 1 229 ? 19.437 14.185 -3.614 1.00 92.06 229 LYS A O 1
ATOM 1665 N N . ASN A 1 230 ? 19.216 11.979 -3.245 1.00 91.62 230 ASN A N 1
ATOM 1666 C CA . ASN A 1 230 ? 17.791 11.982 -2.938 1.00 91.62 230 ASN A CA 1
ATOM 1667 C C . ASN A 1 230 ? 17.519 11.916 -1.423 1.00 91.62 230 ASN A C 1
ATOM 1669 O O . ASN A 1 230 ? 16.394 12.146 -0.992 1.00 91.62 230 ASN A O 1
ATOM 1673 N N . CYS A 1 231 ? 18.545 11.719 -0.589 1.00 93.44 231 CYS A N 1
ATOM 1674 C CA . CYS A 1 231 ? 18.496 11.843 0.872 1.00 93.44 231 CYS A CA 1
ATOM 1675 C C . CYS A 1 231 ? 18.422 13.308 1.343 1.00 93.44 231 CYS A C 1
ATOM 1677 O O . CYS A 1 231 ? 19.183 13.737 2.210 1.00 93.44 231 CYS A O 1
ATOM 1679 N N . LYS A 1 232 ? 17.495 14.086 0.780 1.00 93.88 232 LYS A N 1
ATOM 1680 C CA . LYS A 1 232 ? 17.257 15.476 1.179 1.00 93.88 232 LYS A CA 1
ATOM 1681 C C . LYS A 1 232 ? 16.618 15.543 2.569 1.00 93.88 232 LYS A C 1
ATOM 1683 O O . LYS A 1 232 ? 15.994 14.579 3.035 1.00 93.88 232 LYS A O 1
ATOM 1688 N N . VAL A 1 233 ? 16.765 16.692 3.224 1.00 94.12 233 VAL A N 1
ATOM 1689 C CA . VAL A 1 233 ? 16.099 16.973 4.502 1.00 94.12 233 VAL A CA 1
ATOM 1690 C C . VAL A 1 233 ? 14.569 16.923 4.338 1.00 94.12 233 VAL A C 1
ATOM 1692 O O . VAL A 1 233 ? 14.057 17.337 3.293 1.00 94.12 233 VAL A O 1
ATOM 1695 N N . PRO A 1 234 ? 13.814 16.385 5.316 1.00 94.94 234 PRO A N 1
ATOM 1696 C CA . PRO A 1 234 ? 12.352 16.420 5.278 1.00 94.94 234 PRO A CA 1
ATOM 1697 C C . PRO A 1 234 ? 11.813 17.852 5.138 1.00 94.94 234 PRO A C 1
ATOM 1699 O O . PRO A 1 234 ? 12.349 18.770 5.747 1.00 94.94 234 PRO A O 1
ATOM 1702 N N . GLY A 1 235 ? 10.745 18.027 4.354 1.00 93.44 235 GLY A N 1
ATOM 1703 C CA . GLY A 1 235 ? 10.108 19.329 4.098 1.00 93.44 235 GLY A CA 1
ATOM 1704 C C . GLY A 1 235 ? 10.392 19.907 2.708 1.00 93.44 235 GLY A C 1
ATOM 1705 O O . GLY A 1 235 ? 9.618 20.723 2.221 1.00 93.44 235 GLY A O 1
ATOM 1706 N N . VAL A 1 236 ? 11.435 19.432 2.022 1.00 96.31 236 VAL A N 1
ATOM 1707 C CA . VAL A 1 236 ? 11.761 19.855 0.651 1.00 96.31 236 VAL A CA 1
ATOM 1708 C C . VAL A 1 236 ? 11.057 18.967 -0.374 1.00 96.31 236 VAL A C 1
ATOM 1710 O O . VAL A 1 236 ? 11.047 17.744 -0.250 1.00 96.31 236 VAL A O 1
ATOM 1713 N N . HIS A 1 237 ? 10.521 19.566 -1.431 1.00 97.38 237 HIS A N 1
ATOM 1714 C CA . HIS A 1 237 ? 9.932 18.858 -2.565 1.00 97.38 237 HIS A CA 1
ATOM 1715 C C . HIS A 1 237 ? 10.159 19.644 -3.860 1.00 97.38 237 HIS A C 1
ATOM 1717 O O . HIS A 1 237 ? 10.487 20.828 -3.825 1.00 97.38 237 HIS A O 1
ATOM 1723 N N . ASP A 1 238 ? 10.041 18.957 -4.990 1.00 97.25 238 ASP A N 1
ATOM 1724 C CA . ASP A 1 238 ? 9.961 19.597 -6.301 1.00 97.25 238 ASP A CA 1
ATOM 1725 C C . ASP A 1 238 ? 8.549 20.187 -6.472 1.00 97.25 238 ASP A C 1
ATOM 1727 O O . ASP A 1 238 ? 7.585 19.426 -6.350 1.00 97.25 238 ASP A O 1
ATOM 1731 N N . PRO A 1 239 ? 8.392 21.497 -6.738 1.00 97.25 239 PRO A N 1
ATOM 1732 C CA . PRO A 1 239 ? 7.083 22.109 -6.960 1.00 97.25 239 PRO A CA 1
ATOM 1733 C C . PRO A 1 239 ? 6.299 21.510 -8.135 1.00 97.25 239 PRO A C 1
ATOM 1735 O O . PRO A 1 239 ? 5.071 21.534 -8.110 1.00 97.25 239 PRO A O 1
ATOM 1738 N N . LEU A 1 240 ? 6.985 20.983 -9.155 1.00 97.75 240 LEU A N 1
ATOM 1739 C CA . LEU A 1 240 ? 6.341 20.390 -10.331 1.00 97.75 240 LEU A CA 1
ATOM 1740 C C . LEU A 1 240 ? 5.992 18.911 -10.139 1.00 97.75 240 LEU A C 1
ATOM 1742 O O . LEU A 1 240 ? 5.152 18.389 -10.867 1.00 97.75 240 LEU A O 1
ATOM 1746 N N . ASP A 1 241 ? 6.619 18.239 -9.172 1.00 97.31 241 ASP A N 1
ATOM 1747 C CA . ASP A 1 241 ? 6.376 16.821 -8.890 1.00 97.31 241 ASP A CA 1
ATOM 1748 C C . ASP A 1 241 ? 6.408 16.539 -7.369 1.00 97.31 241 ASP A C 1
ATOM 1750 O O . ASP A 1 241 ? 7.292 15.834 -6.853 1.00 97.31 241 ASP A O 1
ATOM 1754 N N . PRO A 1 242 ? 5.480 17.139 -6.594 1.00 97.88 242 PRO A N 1
ATOM 1755 C CA . PRO A 1 242 ? 5.547 17.137 -5.135 1.00 97.88 242 PRO A CA 1
ATOM 1756 C C . PRO A 1 242 ? 5.416 15.728 -4.552 1.00 97.88 242 PRO A C 1
ATOM 1758 O O . PRO A 1 242 ? 6.241 15.320 -3.735 1.00 97.88 242 PRO A O 1
ATOM 1761 N N . GLU A 1 243 ? 4.431 14.941 -4.991 1.00 98.06 243 GLU A N 1
ATOM 1762 C CA . GLU A 1 243 ? 4.217 13.583 -4.472 1.00 98.06 243 GLU A CA 1
ATOM 1763 C C . GLU A 1 243 ? 5.388 12.658 -4.798 1.00 98.06 243 GLU A C 1
ATOM 1765 O O . GLU A 1 243 ? 5.903 11.979 -3.905 1.00 98.06 243 GLU A O 1
ATOM 1770 N N . TYR A 1 244 ? 5.850 12.666 -6.051 1.00 98.50 244 TYR A N 1
ATOM 1771 C CA . TYR A 1 244 ? 6.957 11.822 -6.485 1.00 98.50 244 TYR A CA 1
ATOM 1772 C C . TYR A 1 244 ? 8.261 12.191 -5.779 1.00 98.50 244 TYR A C 1
ATOM 1774 O O . TYR A 1 244 ? 8.958 11.317 -5.263 1.00 98.50 244 TYR A O 1
ATOM 1782 N N . SER A 1 245 ? 8.595 13.482 -5.705 1.00 98.00 245 SER A N 1
ATOM 1783 C CA . SER A 1 245 ? 9.828 13.919 -5.052 1.00 98.00 245 SER A CA 1
ATOM 1784 C C . SER A 1 245 ? 9.810 13.615 -3.550 1.00 98.00 245 SER A C 1
ATOM 1786 O O . SER A 1 245 ? 10.821 13.156 -3.014 1.00 98.00 245 SER A O 1
ATOM 1788 N N . ILE A 1 246 ? 8.667 13.766 -2.867 1.00 98.12 246 ILE A N 1
ATOM 1789 C CA . ILE A 1 246 ? 8.509 13.366 -1.461 1.00 98.12 246 ILE A CA 1
ATOM 1790 C C . ILE A 1 246 ? 8.660 11.848 -1.307 1.00 98.12 246 ILE A C 1
ATOM 1792 O O . ILE A 1 246 ? 9.374 11.405 -0.401 1.00 98.12 246 ILE A O 1
ATOM 1796 N N . LEU A 1 247 ? 8.020 11.054 -2.174 1.00 98.12 247 LEU A N 1
ATOM 1797 C CA . LEU A 1 247 ? 8.130 9.592 -2.192 1.00 98.12 247 LEU A CA 1
ATOM 1798 C C . LEU A 1 247 ? 9.592 9.164 -2.354 1.00 98.12 247 LEU A C 1
ATOM 1800 O O . LEU A 1 247 ? 10.134 8.499 -1.469 1.00 98.12 247 LEU A O 1
ATOM 1804 N N . LYS A 1 248 ? 10.253 9.603 -3.432 1.00 98.00 248 LYS A N 1
ATOM 1805 C CA . LYS A 1 248 ? 11.642 9.251 -3.758 1.00 98.00 248 LYS A CA 1
ATOM 1806 C C . LYS A 1 248 ? 12.589 9.612 -2.619 1.00 98.00 248 LYS A C 1
ATOM 1808 O O . LYS A 1 248 ? 13.435 8.804 -2.242 1.00 98.00 248 LYS A O 1
ATOM 1813 N N . GLN A 1 249 ? 12.428 10.791 -2.018 1.00 97.81 249 GLN A N 1
ATOM 1814 C CA . GLN A 1 249 ? 13.265 11.202 -0.892 1.00 97.81 249 GLN A CA 1
ATOM 1815 C C . GLN A 1 249 ? 13.015 10.375 0.377 1.00 97.81 249 GLN A C 1
ATOM 1817 O O . GLN A 1 249 ? 13.956 10.069 1.111 1.00 97.81 249 GLN A O 1
ATOM 1822 N N . ARG A 1 250 ? 11.758 10.008 0.672 1.00 97.38 250 ARG A N 1
ATOM 1823 C CA . ARG A 1 250 ? 11.432 9.126 1.807 1.00 97.38 250 ARG A CA 1
ATOM 1824 C C . ARG A 1 250 ? 12.041 7.739 1.611 1.00 97.38 250 ARG A C 1
ATOM 1826 O O . ARG A 1 250 ? 12.680 7.246 2.539 1.00 97.38 250 ARG A O 1
ATOM 1833 N N . LEU A 1 251 ? 11.915 7.174 0.410 1.00 97.69 251 LEU A N 1
ATOM 1834 C CA . LEU A 1 251 ? 12.538 5.902 0.048 1.00 97.69 251 LEU A CA 1
ATOM 1835 C C . LEU A 1 251 ? 14.061 5.983 0.155 1.00 97.69 251 LEU A C 1
ATOM 1837 O O . LEU A 1 251 ? 14.649 5.154 0.832 1.00 97.69 251 LEU A O 1
ATOM 1841 N N . ALA A 1 252 ? 14.701 7.015 -0.402 1.00 97.56 252 ALA A N 1
ATOM 1842 C CA . ALA A 1 252 ? 16.151 7.201 -0.313 1.00 97.56 252 ALA A CA 1
ATOM 1843 C C . ALA A 1 252 ? 16.647 7.243 1.143 1.00 97.56 252 ALA A C 1
ATOM 1845 O O . ALA A 1 252 ? 17.609 6.562 1.502 1.00 97.56 252 ALA A O 1
ATOM 1846 N N . ARG A 1 253 ? 15.953 7.989 2.015 1.00 96.94 253 ARG A N 1
ATOM 1847 C CA . ARG A 1 253 ? 16.273 8.017 3.451 1.00 96.94 253 ARG A CA 1
ATOM 1848 C C . ARG A 1 253 ? 16.100 6.649 4.104 1.00 96.94 253 ARG A C 1
ATOM 1850 O O . ARG A 1 253 ? 16.905 6.308 4.968 1.00 96.94 253 ARG A O 1
ATOM 1857 N N . ARG A 1 254 ? 15.087 5.875 3.702 1.00 96.44 254 ARG A N 1
ATOM 1858 C CA . ARG A 1 254 ? 14.865 4.518 4.214 1.00 96.44 254 ARG A CA 1
ATOM 1859 C C . ARG A 1 254 ? 15.926 3.534 3.717 1.00 96.44 254 ARG A C 1
ATOM 1861 O O . ARG A 1 254 ? 16.446 2.793 4.538 1.00 96.44 254 ARG A O 1
ATOM 1868 N N . VAL A 1 255 ? 16.310 3.592 2.439 1.00 97.00 255 VAL A N 1
ATOM 1869 C CA . VAL A 1 255 ? 17.440 2.835 1.866 1.00 97.00 255 VAL A CA 1
ATOM 1870 C C . VAL A 1 255 ? 18.703 3.075 2.690 1.00 97.00 255 VAL A C 1
ATOM 1872 O O . VAL A 1 255 ? 19.334 2.123 3.135 1.00 97.00 255 VAL A O 1
ATOM 1875 N N . ARG A 1 256 ? 19.034 4.346 2.961 1.00 96.62 256 ARG A N 1
ATOM 1876 C CA . ARG A 1 256 ? 20.181 4.708 3.804 1.00 96.62 256 ARG A CA 1
ATOM 1877 C C . ARG A 1 256 ? 20.043 4.161 5.227 1.00 96.62 256 ARG A C 1
ATOM 1879 O O . ARG A 1 256 ? 21.012 3.656 5.774 1.00 96.62 256 ARG A O 1
ATOM 1886 N N . TYR A 1 257 ? 18.864 4.299 5.833 1.00 96.00 257 TYR A N 1
ATOM 1887 C CA . TYR A 1 257 ? 18.601 3.845 7.203 1.00 96.00 257 TYR A CA 1
ATOM 1888 C C . TYR A 1 257 ? 18.748 2.325 7.359 1.00 96.00 257 TYR A C 1
ATOM 1890 O O . TYR A 1 257 ? 19.297 1.871 8.354 1.00 96.00 257 TYR A O 1
ATOM 1898 N N . GLU A 1 258 ? 18.286 1.549 6.376 1.00 96.06 258 GLU A N 1
ATOM 1899 C CA . GLU A 1 258 ? 18.396 0.084 6.364 1.00 96.06 258 GLU A CA 1
ATOM 1900 C C . GLU A 1 258 ? 19.721 -0.417 5.750 1.00 96.06 258 GLU A C 1
ATOM 1902 O O . GLU A 1 258 ? 19.907 -1.621 5.613 1.00 96.06 258 GLU A O 1
ATOM 1907 N N . ASN A 1 259 ? 20.643 0.488 5.387 1.00 95.69 259 ASN A N 1
ATOM 1908 C CA . ASN A 1 259 ? 21.926 0.182 4.741 1.00 95.69 259 ASN A CA 1
ATOM 1909 C C . ASN A 1 259 ? 21.792 -0.716 3.489 1.00 95.69 259 ASN A C 1
ATOM 1911 O O . ASN A 1 259 ? 22.546 -1.670 3.297 1.00 95.69 259 ASN A O 1
ATOM 1915 N N . ILE A 1 260 ? 20.802 -0.420 2.642 1.00 95.94 260 ILE A N 1
ATOM 1916 C CA . ILE A 1 260 ? 20.514 -1.182 1.421 1.00 95.94 260 ILE A CA 1
ATOM 1917 C C . ILE A 1 260 ? 21.354 -0.645 0.257 1.00 95.94 260 ILE A C 1
ATOM 1919 O O . ILE A 1 260 ? 21.408 0.563 0.027 1.00 95.94 260 ILE A O 1
ATOM 1923 N N . ASP A 1 261 ? 21.951 -1.549 -0.521 1.00 95.44 261 ASP A N 1
ATOM 1924 C CA . ASP A 1 261 ? 22.614 -1.236 -1.791 1.00 95.44 261 ASP A CA 1
ATOM 1925 C C . ASP A 1 261 ? 21.569 -1.057 -2.914 1.00 95.44 261 ASP A C 1
ATOM 1927 O O . ASP A 1 261 ? 20.950 -2.046 -3.326 1.00 95.44 261 ASP A O 1
ATOM 1931 N N . PRO A 1 262 ? 21.371 0.167 -3.454 1.00 94.69 262 PRO A N 1
ATOM 1932 C CA . PRO A 1 262 ? 20.372 0.419 -4.492 1.00 94.69 262 PRO A CA 1
ATOM 1933 C C . PRO A 1 262 ? 20.568 -0.418 -5.755 1.00 94.69 262 PRO A C 1
ATOM 1935 O O . PRO A 1 262 ? 19.592 -0.747 -6.424 1.00 94.69 262 PRO A O 1
ATOM 1938 N N . THR A 1 263 ? 21.812 -0.775 -6.094 1.00 95.12 263 THR A N 1
ATOM 1939 C CA . THR A 1 263 ? 22.131 -1.475 -7.349 1.00 95.12 263 THR A CA 1
ATOM 1940 C C . THR A 1 263 ? 21.540 -2.885 -7.390 1.00 95.12 263 THR A C 1
ATOM 1942 O O . THR A 1 263 ? 21.111 -3.350 -8.451 1.00 95.12 263 THR A O 1
ATOM 1945 N N . LYS A 1 264 ? 21.426 -3.517 -6.216 1.00 96.25 264 LYS A N 1
ATOM 1946 C CA . LYS A 1 264 ? 20.885 -4.866 -6.012 1.00 96.25 264 LYS A CA 1
ATOM 1947 C C . LYS A 1 264 ? 19.380 -4.890 -5.769 1.00 96.25 264 LYS A C 1
ATOM 1949 O O . LYS A 1 264 ? 18.803 -5.969 -5.708 1.00 96.25 264 LYS A O 1
ATOM 1954 N N . MET A 1 265 ? 18.742 -3.729 -5.626 1.00 96.75 265 MET A N 1
ATOM 1955 C CA . MET A 1 265 ? 17.294 -3.666 -5.446 1.00 96.75 265 MET A CA 1
ATOM 1956 C C . MET A 1 265 ? 16.564 -4.112 -6.716 1.00 96.75 265 MET A C 1
ATOM 1958 O O . MET A 1 265 ? 17.058 -3.994 -7.832 1.00 96.75 265 MET A O 1
ATOM 1962 N N . ASP A 1 266 ? 15.340 -4.562 -6.560 1.00 97.69 266 ASP A N 1
ATOM 1963 C CA . ASP A 1 266 ? 14.401 -4.893 -7.623 1.00 97.69 266 ASP A CA 1
ATOM 1964 C C . ASP A 1 266 ? 13.029 -4.290 -7.286 1.00 97.69 266 ASP A C 1
ATOM 1966 O O . ASP A 1 266 ? 12.868 -3.584 -6.282 1.00 97.69 266 ASP A O 1
ATOM 1970 N N . LEU A 1 267 ? 12.035 -4.507 -8.149 1.00 98.12 267 LEU A N 1
ATOM 1971 C CA . LEU A 1 267 ? 10.717 -3.915 -7.929 1.00 98.12 267 LEU A CA 1
ATOM 1972 C C . LEU A 1 267 ? 10.021 -4.508 -6.692 1.00 98.12 267 LEU A C 1
ATOM 1974 O O . LEU A 1 267 ? 9.307 -3.795 -5.988 1.00 98.12 267 LEU A O 1
ATOM 1978 N N . VAL A 1 268 ? 10.271 -5.780 -6.381 1.00 98.19 268 VAL A N 1
ATOM 1979 C CA . VAL A 1 268 ? 9.722 -6.456 -5.196 1.00 98.19 268 VAL A CA 1
ATOM 1980 C C . VAL A 1 268 ? 10.269 -5.810 -3.922 1.00 98.19 268 VAL A C 1
ATOM 1982 O O . VAL A 1 268 ? 9.506 -5.345 -3.071 1.00 98.19 268 VAL A O 1
ATOM 1985 N N . SER A 1 269 ? 11.593 -5.682 -3.816 1.00 97.75 269 SER A N 1
ATOM 1986 C CA . SER A 1 269 ? 12.267 -5.121 -2.642 1.00 97.75 269 SER A CA 1
ATOM 1987 C C . SER A 1 269 ? 11.995 -3.629 -2.439 1.00 97.75 269 SER A C 1
ATOM 1989 O O . SER A 1 269 ? 11.793 -3.222 -1.293 1.00 97.75 269 SER A O 1
ATOM 1991 N N . ILE A 1 270 ? 11.917 -2.802 -3.496 1.00 98.25 270 ILE A N 1
ATOM 1992 C CA . ILE A 1 270 ? 11.526 -1.387 -3.334 1.00 98.25 270 ILE A CA 1
ATOM 1993 C C . ILE A 1 270 ? 10.056 -1.243 -2.923 1.00 98.25 270 ILE A C 1
ATOM 1995 O O . ILE A 1 270 ? 9.731 -0.336 -2.159 1.00 98.25 270 ILE A O 1
ATOM 1999 N N . THR A 1 271 ? 9.173 -2.144 -3.366 1.00 98.56 271 THR A N 1
ATOM 2000 C CA . THR A 1 271 ? 7.762 -2.137 -2.949 1.00 98.56 271 THR A CA 1
ATOM 2001 C C . THR A 1 271 ? 7.631 -2.522 -1.476 1.00 98.56 271 THR A C 1
ATOM 2003 O O . THR A 1 271 ? 6.957 -1.827 -0.716 1.00 98.56 271 THR A O 1
ATOM 2006 N N . GLY A 1 272 ? 8.367 -3.544 -1.027 1.00 97.75 272 GLY A N 1
ATOM 2007 C CA . GLY A 1 272 ? 8.469 -3.875 0.397 1.00 97.75 272 GLY A CA 1
ATOM 2008 C C . GLY A 1 272 ? 9.103 -2.750 1.229 1.00 97.75 272 GLY A C 1
ATOM 2009 O O . GLY A 1 272 ? 8.684 -2.494 2.356 1.00 97.75 272 GLY A O 1
ATOM 2010 N N . LEU A 1 273 ? 10.088 -2.028 0.684 1.00 97.44 273 LEU A N 1
ATOM 2011 C CA . LEU A 1 273 ? 10.661 -0.844 1.333 1.00 97.44 273 LEU A CA 1
ATOM 2012 C C . LEU A 1 273 ? 9.637 0.296 1.450 1.00 97.44 273 LEU A C 1
ATOM 2014 O O . LEU A 1 273 ? 9.612 1.001 2.465 1.00 97.44 273 LEU A O 1
ATOM 2018 N N . ALA A 1 274 ? 8.801 0.490 0.426 1.00 97.75 274 ALA A N 1
ATOM 2019 C CA . ALA A 1 274 ? 7.734 1.483 0.434 1.00 97.75 274 ALA A CA 1
ATOM 2020 C C . ALA A 1 274 ? 6.713 1.189 1.538 1.00 97.75 274 ALA A C 1
ATOM 2022 O O . ALA A 1 274 ? 6.386 2.103 2.293 1.00 97.75 274 ALA A O 1
ATOM 2023 N N . GLU A 1 275 ? 6.311 -0.075 1.711 1.00 97.25 275 GLU A N 1
ATOM 2024 C CA . GLU A 1 275 ? 5.428 -0.507 2.806 1.00 97.25 275 GLU A CA 1
ATOM 2025 C C . GLU A 1 275 ? 6.024 -0.091 4.158 1.00 97.25 275 GLU A C 1
ATOM 2027 O O . GLU A 1 275 ? 5.426 0.703 4.887 1.00 97.25 275 GLU A O 1
ATOM 2032 N N . ARG A 1 276 ? 7.274 -0.484 4.439 1.00 95.38 276 ARG A N 1
ATOM 2033 C CA . ARG A 1 276 ? 7.950 -0.142 5.704 1.00 95.38 276 ARG A CA 1
ATOM 2034 C C . ARG A 1 276 ? 8.111 1.364 5.913 1.00 95.38 276 ARG A C 1
ATOM 2036 O O . ARG A 1 276 ? 8.169 1.843 7.049 1.00 95.38 276 ARG A O 1
ATOM 2043 N N . THR A 1 277 ? 8.220 2.124 4.827 1.00 94.75 277 THR A N 1
ATOM 2044 C CA . THR A 1 277 ? 8.336 3.587 4.861 1.00 94.75 277 THR A CA 1
ATOM 2045 C C . THR A 1 277 ? 7.007 4.250 5.225 1.00 94.75 277 THR A C 1
ATOM 2047 O O . THR A 1 277 ? 7.007 5.234 5.967 1.00 94.75 277 THR A O 1
ATOM 2050 N N . ILE A 1 278 ? 5.887 3.717 4.734 1.00 90.56 278 ILE A N 1
ATOM 2051 C CA . ILE A 1 278 ? 4.538 4.236 4.992 1.00 90.56 278 ILE A CA 1
ATOM 2052 C C . ILE A 1 278 ? 4.106 3.928 6.435 1.00 90.56 278 ILE A C 1
ATOM 2054 O O . ILE A 1 278 ? 3.607 4.816 7.123 1.00 90.56 278 ILE A O 1
ATOM 2058 N N . THR A 1 279 ? 4.409 2.728 6.936 1.00 84.56 279 THR A N 1
ATOM 2059 C CA . THR A 1 279 ? 3.993 2.220 8.259 1.00 84.56 279 THR A CA 1
ATOM 2060 C C . THR A 1 279 ? 4.599 2.968 9.465 1.00 84.56 279 THR A C 1
ATOM 2062 O O . THR A 1 279 ? 4.140 2.820 10.595 1.00 84.56 279 THR A O 1
ATOM 2065 N N . ASN A 1 280 ? 5.639 3.787 9.277 1.00 68.88 280 ASN A N 1
ATOM 2066 C CA . ASN A 1 280 ? 6.420 4.397 10.369 1.00 68.88 280 ASN A CA 1
ATOM 2067 C C . ASN A 1 280 ? 5.836 5.687 10.993 1.00 68.88 280 ASN A C 1
ATOM 2069 O O . ASN A 1 280 ? 6.543 6.366 11.738 1.00 68.88 280 ASN A O 1
ATOM 2073 N N . LYS A 1 281 ? 4.579 6.065 10.720 1.00 59.19 281 LYS A N 1
ATOM 2074 C CA . LYS A 1 281 ? 3.959 7.269 11.309 1.00 59.19 281 LYS A CA 1
ATOM 2075 C C . LYS A 1 281 ? 2.784 6.896 12.214 1.00 59.19 281 LYS A C 1
ATOM 2077 O O . LYS A 1 281 ? 1.808 6.328 11.747 1.00 59.19 281 LYS A O 1
ATOM 2082 N N . ALA A 1 282 ? 2.915 7.196 13.507 1.00 52.12 282 ALA A N 1
ATOM 2083 C CA . ALA A 1 282 ? 1.941 6.864 14.545 1.00 52.12 282 ALA A CA 1
ATOM 2084 C C . ALA A 1 282 ? 0.998 8.040 14.856 1.00 52.12 282 ALA A C 1
ATOM 2086 O O . ALA A 1 282 ? 1.408 9.201 14.819 1.00 52.12 282 ALA A O 1
ATOM 2087 N N . VAL A 1 283 ? -0.249 7.691 15.171 1.00 57.81 283 VAL A N 1
ATOM 2088 C CA . VAL A 1 283 ? -1.328 8.545 15.695 1.00 57.81 283 VAL A CA 1
ATOM 2089 C C . VAL A 1 283 ? -1.265 8.525 17.232 1.00 57.81 283 VAL A C 1
ATOM 2091 O O . VAL A 1 283 ? -0.751 7.564 17.798 1.00 57.81 283 VAL A O 1
ATOM 2094 N N . ASP A 1 284 ? -1.741 9.567 17.921 1.00 58.69 284 ASP A N 1
ATOM 2095 C CA . ASP A 1 284 ? -1.861 9.551 19.389 1.00 58.69 284 ASP A CA 1
ATOM 2096 C C . ASP A 1 284 ? -3.015 8.625 19.820 1.00 58.69 284 ASP A C 1
ATOM 2098 O O . ASP A 1 284 ? -4.156 8.790 19.393 1.00 58.69 284 ASP A O 1
ATOM 2102 N N . PHE A 1 285 ? -2.705 7.630 20.652 1.00 62.25 285 PHE A N 1
ATOM 2103 C CA . PHE A 1 285 ? -3.569 6.486 20.962 1.00 62.25 285 PHE A CA 1
ATOM 2104 C C . PHE A 1 285 ? -4.433 6.670 22.220 1.00 62.25 285 PHE A C 1
ATOM 2106 O O . PHE A 1 285 ? -5.082 5.727 22.665 1.00 62.25 285 PHE A O 1
ATOM 2113 N N . LYS A 1 286 ? -4.413 7.848 22.857 1.00 65.94 286 LYS A N 1
ATOM 2114 C CA . LYS A 1 286 ? -5.004 8.022 24.198 1.00 65.94 286 LYS A CA 1
ATOM 2115 C C . LYS A 1 286 ? -6.529 8.144 24.236 1.00 65.94 286 LYS A C 1
ATOM 2117 O O . LYS A 1 286 ? -7.096 8.020 25.316 1.00 65.94 286 LYS A O 1
ATOM 2122 N N . LYS A 1 287 ? -7.187 8.424 23.108 1.00 70.44 287 LYS A N 1
ATOM 2123 C CA . LYS A 1 287 ? -8.634 8.723 23.068 1.00 70.44 287 LYS A CA 1
ATOM 2124 C C . LYS A 1 287 ? -9.477 7.727 22.272 1.00 70.44 287 LYS A C 1
ATOM 2126 O O . LYS A 1 287 ? -10.696 7.824 22.323 1.00 70.44 287 LYS A O 1
ATOM 2131 N N . ALA A 1 288 ? -8.859 6.790 21.556 1.00 84.50 288 ALA A N 1
ATOM 2132 C CA . ALA A 1 288 ? -9.574 5.931 20.624 1.00 84.50 288 ALA A CA 1
ATOM 2133 C C . ALA A 1 288 ? -8.933 4.557 20.467 1.00 84.50 288 ALA A C 1
ATOM 2135 O O . ALA A 1 288 ? -7.724 4.391 20.653 1.00 84.50 288 ALA A O 1
ATOM 2136 N N . ASN A 1 289 ? -9.758 3.598 20.057 1.00 90.50 289 ASN A N 1
ATOM 2137 C CA . ASN A 1 289 ? -9.303 2.281 19.657 1.00 90.50 289 ASN A CA 1
ATOM 2138 C C . ASN A 1 289 ? -8.869 2.333 18.193 1.00 90.50 289 ASN A C 1
ATOM 2140 O O . ASN A 1 289 ? -9.589 2.823 17.323 1.00 90.50 289 ASN A O 1
ATOM 2144 N N . ILE A 1 290 ? -7.666 1.845 17.911 1.00 92.25 290 ILE A N 1
ATOM 2145 C CA . ILE A 1 290 ? -7.063 1.940 16.582 1.00 92.25 290 ILE A CA 1
ATOM 2146 C C . ILE A 1 290 ? -6.637 0.557 16.108 1.00 92.25 290 ILE A C 1
ATOM 2148 O O . ILE A 1 290 ? -5.949 -0.157 16.825 1.00 92.25 290 ILE A O 1
ATOM 2152 N N . ALA A 1 291 ? -6.969 0.209 14.874 1.00 94.75 291 ALA A N 1
ATOM 2153 C CA . ALA A 1 291 ? -6.413 -0.920 14.149 1.00 94.75 291 ALA A CA 1
ATOM 2154 C C . ALA A 1 291 ? -5.559 -0.403 12.989 1.00 94.75 291 ALA A C 1
ATOM 2156 O O . ALA A 1 291 ? -5.938 0.537 12.300 1.00 94.75 291 ALA A O 1
ATOM 2157 N N . VAL A 1 292 ? -4.396 -1.003 12.760 1.00 95.06 292 VAL A N 1
ATOM 2158 C CA . VAL A 1 292 ? -3.508 -0.674 11.642 1.00 95.06 292 VAL A CA 1
ATOM 2159 C C . VAL A 1 292 ? -3.222 -1.953 10.878 1.00 95.06 292 VAL A C 1
ATOM 2161 O O . VAL A 1 292 ? -2.750 -2.928 11.463 1.00 95.06 292 VAL A O 1
ATOM 2164 N N . VAL A 1 293 ? -3.492 -1.930 9.577 1.00 97.44 293 VAL A N 1
ATOM 2165 C CA . VAL A 1 293 ? -3.339 -3.046 8.648 1.00 97.44 293 VAL A CA 1
ATOM 2166 C C . VAL A 1 293 ? -2.528 -2.560 7.446 1.00 97.44 293 VAL A C 1
ATOM 2168 O O . VAL A 1 293 ? -3.005 -1.778 6.623 1.00 97.44 293 VAL A O 1
ATOM 2171 N N . THR A 1 294 ? -1.276 -2.998 7.347 1.00 97.94 294 THR A N 1
ATOM 2172 C CA . THR A 1 294 ? -0.376 -2.638 6.241 1.00 97.94 294 THR A CA 1
ATOM 2173 C C . THR A 1 294 ? 0.129 -3.871 5.515 1.00 97.94 294 THR A C 1
ATOM 2175 O O . THR A 1 294 ? 0.152 -4.977 6.063 1.00 97.94 294 THR A O 1
ATOM 2178 N N . GLY A 1 295 ? 0.560 -3.688 4.274 1.00 98.06 295 GLY A N 1
ATOM 2179 C CA . GLY A 1 295 ? 1.066 -4.769 3.439 1.00 98.06 295 GLY A CA 1
ATOM 2180 C C . GLY A 1 295 ? 1.371 -4.298 2.028 1.00 98.06 295 GLY A C 1
ATOM 2181 O O . GLY A 1 295 ? 1.494 -3.103 1.783 1.00 98.06 295 GLY A O 1
ATOM 2182 N N . VAL A 1 296 ? 1.450 -5.233 1.089 1.00 98.69 296 VAL A N 1
ATOM 2183 C CA . VAL A 1 296 ? 1.589 -4.948 -0.345 1.00 98.69 296 VAL A CA 1
ATOM 2184 C C . VAL A 1 296 ? 0.365 -5.480 -1.084 1.00 98.69 296 VAL A C 1
ATOM 2186 O O . VAL A 1 296 ? 0.028 -6.652 -0.937 1.00 98.69 296 VAL A O 1
ATOM 2189 N N . GLN A 1 297 ? -0.288 -4.638 -1.885 1.00 98.69 297 GLN A N 1
ATOM 2190 C CA . GLN A 1 297 ? -1.318 -5.077 -2.830 1.00 98.69 297 GLN A CA 1
ATOM 2191 C C . GLN A 1 297 ? -0.652 -5.623 -4.101 1.00 98.69 297 GLN A C 1
ATOM 2193 O O . GLN A 1 297 ? 0.267 -5.007 -4.642 1.00 98.69 297 GLN A O 1
ATOM 2198 N N . ILE A 1 298 ? -1.097 -6.778 -4.584 1.00 98.62 298 ILE A N 1
ATOM 2199 C CA . ILE A 1 298 ? -0.467 -7.483 -5.701 1.00 98.62 298 ILE A CA 1
ATOM 2200 C C . ILE A 1 298 ? -1.522 -7.794 -6.762 1.00 98.62 298 ILE A C 1
ATOM 2202 O O . ILE A 1 298 ? -2.472 -8.539 -6.520 1.00 98.62 298 ILE A O 1
ATOM 2206 N N . HIS A 1 299 ? -1.305 -7.262 -7.961 1.00 97.56 299 HIS A N 1
ATOM 2207 C CA . HIS A 1 299 ? -2.176 -7.469 -9.113 1.00 97.56 299 HIS A CA 1
ATOM 2208 C C . HIS A 1 299 ? -1.653 -8.629 -9.950 1.00 97.56 299 HIS A C 1
ATOM 2210 O O . HIS A 1 299 ? -0.610 -8.507 -10.599 1.00 97.56 299 HIS A O 1
ATOM 2216 N N . ASN A 1 300 ? -2.384 -9.742 -9.968 1.00 95.31 300 ASN A N 1
ATOM 2217 C CA . ASN A 1 300 ? -2.060 -10.904 -10.784 1.00 95.31 300 ASN A CA 1
ATOM 2218 C C . ASN A 1 300 ? -3.024 -11.023 -11.960 1.00 95.31 300 ASN A C 1
ATOM 2220 O O . ASN A 1 300 ? -3.868 -11.912 -12.021 1.00 95.31 300 ASN A O 1
ATOM 2224 N N . TRP A 1 301 ? -2.926 -10.066 -12.881 1.00 92.44 301 TRP A N 1
ATOM 2225 C CA . TRP A 1 301 ? -3.841 -9.951 -14.017 1.00 92.44 301 TRP A CA 1
ATOM 2226 C C . TRP A 1 301 ? -3.398 -10.804 -15.197 1.00 92.44 301 TRP A C 1
ATOM 2228 O O . TRP A 1 301 ? -2.203 -11.046 -15.388 1.00 92.44 301 TRP A O 1
ATOM 2238 N N . ALA A 1 302 ? -4.365 -11.222 -16.009 1.00 88.00 302 ALA A N 1
ATOM 2239 C CA . ALA A 1 302 ? -4.086 -11.934 -17.245 1.00 88.00 302 ALA A CA 1
ATOM 2240 C C . ALA A 1 302 ? -3.206 -11.100 -18.190 1.00 88.00 302 ALA A C 1
ATOM 2242 O O . ALA A 1 302 ? -3.353 -9.879 -18.302 1.00 88.00 302 ALA A O 1
ATOM 2243 N N . THR A 1 303 ? -2.298 -11.763 -18.907 1.00 87.50 303 THR A N 1
ATOM 2244 C CA . THR A 1 303 ? -1.505 -11.127 -19.970 1.00 87.50 303 THR A CA 1
ATOM 2245 C C . THR A 1 303 ? -2.379 -10.623 -21.115 1.00 87.50 303 THR A C 1
ATOM 2247 O O . THR A 1 303 ? -2.053 -9.597 -21.712 1.00 87.50 303 THR A O 1
ATOM 2250 N N . GLU A 1 304 ? -3.500 -11.298 -21.375 1.00 83.12 304 GLU A N 1
ATOM 2251 C CA . GLU A 1 304 ? -4.485 -10.963 -22.404 1.00 83.12 304 GLU A CA 1
ATOM 2252 C C . GLU A 1 304 ? -5.884 -10.892 -21.782 1.00 83.12 304 GLU A C 1
ATOM 2254 O O . GLU A 1 304 ? -6.384 -11.876 -21.240 1.00 83.12 304 GLU A O 1
ATOM 2259 N N . LEU A 1 305 ? -6.517 -9.720 -21.871 1.00 80.19 305 LEU A N 1
ATOM 2260 C CA . LEU A 1 305 ? -7.840 -9.443 -21.295 1.00 80.19 305 LEU A CA 1
ATOM 2261 C C . LEU A 1 305 ? -8.990 -9.757 -22.269 1.00 80.19 305 LEU A C 1
ATOM 2263 O O . LEU A 1 305 ? -10.013 -9.073 -22.252 1.00 80.19 305 LEU A O 1
ATOM 2267 N N . ASP A 1 306 ? -8.814 -10.727 -23.167 1.00 71.56 306 ASP A N 1
ATOM 2268 C CA . ASP A 1 306 ? -9.872 -11.131 -24.091 1.00 71.56 306 ASP A CA 1
ATOM 2269 C C . ASP A 1 306 ? -10.673 -12.319 -23.533 1.00 71.56 306 ASP A C 1
ATOM 2271 O O . ASP A 1 306 ? -10.171 -13.152 -22.784 1.00 71.56 306 ASP A O 1
ATOM 2275 N N . ALA A 1 307 ? -11.960 -12.400 -23.880 1.00 62.72 307 ALA A N 1
ATOM 2276 C CA . ALA A 1 307 ? -12.831 -13.475 -23.393 1.00 62.72 307 ALA A CA 1
ATOM 2277 C C . ALA A 1 307 ? -12.415 -14.872 -23.903 1.00 62.72 307 ALA A C 1
ATOM 2279 O O . ALA A 1 307 ? -12.984 -15.876 -23.484 1.00 62.72 307 ALA A O 1
ATOM 2280 N N . ARG A 1 308 ? -11.452 -14.940 -24.833 1.00 64.12 308 ARG A N 1
ATOM 2281 C CA . ARG A 1 308 ? -10.970 -16.176 -25.458 1.00 64.12 308 ARG A CA 1
ATOM 2282 C C . ARG A 1 308 ? -9.749 -16.743 -24.741 1.00 64.12 308 ARG A C 1
ATOM 2284 O O . ARG A 1 308 ? -9.542 -17.951 -24.812 1.00 64.12 308 ARG A O 1
ATOM 2291 N N . SER A 1 309 ? -8.967 -15.902 -24.060 1.00 67.75 309 SER A N 1
ATOM 2292 C CA . SER A 1 309 ? -7.811 -16.311 -23.266 1.00 67.75 309 SER A CA 1
ATOM 2293 C C . SER A 1 309 ? -8.257 -17.214 -22.122 1.00 67.75 309 SER A C 1
ATOM 2295 O O . SER A 1 309 ? -7.577 -18.189 -21.811 1.00 67.75 309 SER A O 1
ATOM 2297 N N . GLY A 1 310 ? -9.428 -16.920 -21.540 1.00 68.94 310 GLY A N 1
ATOM 2298 C CA . GLY A 1 310 ? -9.997 -17.676 -20.428 1.00 68.94 310 GLY A CA 1
ATOM 2299 C C . GLY A 1 310 ? -9.151 -17.604 -19.156 1.00 68.94 310 GLY A C 1
ATOM 2300 O O . GLY A 1 310 ? -9.349 -18.414 -18.266 1.00 68.94 310 GLY A O 1
ATOM 2301 N N . VAL A 1 311 ? -8.195 -16.671 -19.068 1.00 78.81 311 VAL A N 1
ATOM 2302 C CA . VAL A 1 311 ? -7.329 -16.518 -17.893 1.00 78.81 311 VAL A CA 1
ATOM 2303 C C . VAL A 1 311 ? -7.941 -15.472 -16.959 1.00 78.81 311 VAL A C 1
ATOM 2305 O O . VAL A 1 311 ? -8.063 -14.309 -17.356 1.00 78.81 311 VAL A O 1
ATOM 2308 N N . PRO A 1 312 ? -8.299 -15.819 -15.711 1.00 83.62 312 PRO A N 1
ATOM 2309 C CA . PRO A 1 312 ? -8.875 -14.856 -14.783 1.00 83.62 312 PRO A CA 1
ATOM 2310 C C . PRO A 1 312 ? -7.806 -13.903 -14.237 1.00 83.62 312 PRO A C 1
ATOM 2312 O O . PRO A 1 312 ? -6.661 -14.296 -13.991 1.00 83.62 312 PRO A O 1
ATOM 2315 N N . SER A 1 313 ? -8.183 -12.651 -13.986 1.00 88.94 313 SER A N 1
ATOM 2316 C CA . SER A 1 313 ? -7.367 -11.719 -13.200 1.00 88.94 313 SER A CA 1
ATOM 2317 C C . SER A 1 313 ? -7.628 -11.933 -11.713 1.00 88.94 313 SER A C 1
ATOM 2319 O O . SER A 1 313 ? -8.778 -11.976 -11.285 1.00 88.94 313 SER A O 1
ATOM 2321 N N . LEU A 1 314 ? -6.557 -12.064 -10.934 1.00 92.31 314 LEU A N 1
ATOM 2322 C CA . LEU A 1 314 ? -6.605 -12.310 -9.495 1.00 92.31 314 LEU A CA 1
ATOM 2323 C C . LEU A 1 314 ? -5.977 -11.136 -8.737 1.00 92.31 314 LEU A C 1
ATOM 2325 O O . LEU A 1 314 ? -5.056 -10.482 -9.232 1.00 92.31 314 LEU A O 1
ATOM 2329 N N . GLU A 1 315 ? -6.446 -10.912 -7.514 1.00 96.06 315 GLU A N 1
ATOM 2330 C CA . GLU A 1 315 ? -5.933 -9.889 -6.602 1.00 96.06 315 GLU A CA 1
ATOM 2331 C C . GLU A 1 315 ? -5.460 -10.541 -5.306 1.00 96.06 315 GLU A C 1
ATOM 2333 O O . GLU A 1 315 ? -6.163 -11.361 -4.706 1.00 96.06 315 GLU A O 1
ATOM 2338 N N . PHE A 1 316 ? -4.268 -10.149 -4.868 1.00 97.94 316 PHE A N 1
ATOM 2339 C CA . PHE A 1 316 ? -3.648 -10.635 -3.644 1.00 97.94 316 PHE A CA 1
ATOM 2340 C C . PHE A 1 316 ? -3.240 -9.470 -2.745 1.00 97.94 316 PHE A C 1
ATOM 2342 O O . PHE A 1 316 ? -2.976 -8.355 -3.199 1.00 97.94 316 PHE A O 1
ATOM 2349 N N . VAL A 1 317 ? -3.136 -9.749 -1.452 1.00 98.44 317 VAL A N 1
ATOM 2350 C CA . VAL A 1 317 ? -2.575 -8.845 -0.452 1.00 98.44 317 VAL A CA 1
ATOM 2351 C C . VAL A 1 317 ? -1.562 -9.619 0.373 1.00 98.44 317 VAL A C 1
ATOM 2353 O O . VAL A 1 317 ? -1.880 -10.656 0.946 1.00 98.44 317 VAL A O 1
ATOM 2356 N N . ALA A 1 318 ? -0.342 -9.103 0.457 1.00 98.12 318 ALA A N 1
ATOM 2357 C CA . ALA A 1 318 ? 0.692 -9.602 1.351 1.00 98.12 318 ALA A CA 1
ATOM 2358 C C . ALA A 1 318 ? 0.736 -8.734 2.617 1.00 98.12 318 ALA A C 1
ATOM 2360 O O . ALA A 1 318 ? 1.389 -7.685 2.600 1.00 98.12 318 ALA A O 1
ATOM 2361 N N . PRO A 1 319 ? 0.029 -9.101 3.705 1.00 97.31 319 PRO A N 1
ATOM 2362 C CA . PRO A 1 319 ? 0.104 -8.382 4.968 1.00 97.31 319 PRO A CA 1
ATOM 2363 C C . PRO A 1 319 ? 1.541 -8.345 5.497 1.00 97.31 319 PRO A C 1
ATOM 2365 O O . PRO A 1 319 ? 2.281 -9.329 5.416 1.00 97.31 319 PRO A O 1
ATOM 2368 N N . ALA A 1 320 ? 1.917 -7.195 6.050 1.00 95.25 320 ALA A N 1
ATOM 2369 C CA . ALA A 1 320 ? 3.228 -6.940 6.631 1.00 95.25 320 ALA A CA 1
ATOM 2370 C C . ALA A 1 320 ? 3.121 -6.630 8.126 1.00 95.25 320 ALA A C 1
ATOM 2372 O O . ALA A 1 320 ? 3.707 -7.334 8.948 1.00 95.25 320 ALA A O 1
ATOM 2373 N N . LYS A 1 321 ? 2.359 -5.597 8.505 1.00 94.56 321 LYS A N 1
ATOM 2374 C CA . LYS A 1 321 ? 2.159 -5.240 9.910 1.00 94.56 321 LYS A CA 1
ATOM 2375 C C . LYS A 1 321 ? 0.679 -5.068 10.203 1.00 94.56 321 LYS A C 1
ATOM 2377 O O . LYS A 1 321 ? 0.023 -4.191 9.652 1.00 94.56 321 LYS A O 1
ATOM 2382 N N . VAL A 1 322 ? 0.185 -5.890 11.123 1.00 95.81 322 VAL A N 1
ATOM 2383 C CA . VAL A 1 322 ? -1.190 -5.821 11.610 1.00 95.81 322 VAL A CA 1
ATOM 2384 C C . VAL A 1 322 ? -1.157 -5.723 13.127 1.00 95.81 322 VAL A C 1
ATOM 2386 O O . VAL A 1 322 ? -0.529 -6.542 13.801 1.00 95.81 322 VAL A O 1
ATOM 2389 N N . PHE A 1 323 ? -1.761 -4.678 13.678 1.00 94.50 323 PHE A N 1
ATOM 2390 C CA . PHE A 1 323 ? -1.883 -4.516 15.122 1.00 94.50 323 PHE A CA 1
ATOM 2391 C C . PHE A 1 323 ? -3.096 -3.680 15.484 1.00 94.50 323 PHE A C 1
ATOM 2393 O O . PHE A 1 323 ? -3.544 -2.838 14.712 1.00 94.50 323 PHE A O 1
ATOM 2400 N N . VAL A 1 324 ? -3.559 -3.871 16.709 1.00 94.06 324 VAL A N 1
ATOM 2401 C CA . VAL A 1 324 ? -4.574 -3.040 17.342 1.00 94.06 324 VAL A CA 1
ATOM 2402 C C . VAL A 1 324 ? -3.983 -2.337 18.554 1.00 94.06 324 VAL A C 1
ATOM 2404 O O . VAL A 1 324 ? -3.023 -2.816 19.161 1.00 94.06 324 VAL A O 1
ATOM 2407 N N . VAL A 1 325 ? -4.542 -1.188 18.897 1.00 92.00 325 VAL A N 1
ATOM 2408 C CA . VAL A 1 325 ? -4.323 -0.472 20.144 1.00 92.00 325 VAL A CA 1
ATOM 2409 C C . VAL A 1 325 ? -5.697 -0.253 20.750 1.00 92.00 325 VAL A C 1
ATOM 2411 O O . VAL A 1 325 ? -6.466 0.559 20.243 1.00 92.00 325 VAL A O 1
ATOM 2414 N N . VAL A 1 326 ? -6.009 -1.018 21.792 1.00 90.62 326 VAL A N 1
ATOM 2415 C CA . VAL A 1 326 ? -7.286 -0.952 22.511 1.00 90.62 326 VAL A CA 1
ATOM 2416 C C . VAL A 1 326 ? -6.980 -0.561 23.945 1.00 90.62 326 VAL A C 1
ATOM 2418 O O . VAL A 1 326 ? -6.137 -1.192 24.584 1.00 90.62 326 VAL A O 1
ATOM 2421 N N . ASP A 1 327 ? -7.599 0.512 24.434 1.00 87.38 327 ASP A N 1
ATOM 2422 C CA . ASP A 1 327 ? -7.370 1.036 25.790 1.00 87.38 327 ASP A CA 1
ATOM 2423 C C . ASP A 1 327 ? -5.883 1.255 26.123 1.00 87.38 327 ASP A C 1
ATOM 2425 O O . ASP A 1 327 ? -5.378 0.896 27.188 1.00 87.38 327 ASP A O 1
ATOM 2429 N N . GLY A 1 328 ? -5.144 1.807 25.156 1.00 84.56 328 GLY A N 1
ATOM 2430 C CA . GLY A 1 328 ? -3.707 2.069 25.269 1.00 84.56 328 GLY A CA 1
ATOM 2431 C C . GLY A 1 328 ? -2.815 0.822 25.210 1.00 84.56 328 GLY A C 1
ATOM 2432 O O . GLY A 1 328 ? -1.590 0.951 25.241 1.00 84.56 328 GLY A O 1
ATOM 2433 N N . ARG A 1 329 ? -3.385 -0.384 25.084 1.00 88.44 329 ARG A N 1
ATOM 2434 C CA . ARG A 1 329 ? -2.639 -1.644 24.971 1.00 88.44 329 ARG A CA 1
ATOM 2435 C C . ARG A 1 329 ? -2.495 -2.047 23.510 1.00 88.44 329 ARG A C 1
ATOM 2437 O O . ARG A 1 329 ? -3.482 -2.236 22.806 1.00 88.44 329 ARG A O 1
ATOM 2444 N N . LYS A 1 330 ? -1.247 -2.193 23.059 1.00 91.00 330 LYS A N 1
ATOM 2445 C CA . LYS A 1 330 ? -0.917 -2.591 21.688 1.00 91.00 330 LYS A CA 1
ATOM 2446 C C . LYS A 1 330 ? -0.772 -4.109 21.566 1.00 91.00 330 LYS A C 1
ATOM 2448 O O . LYS A 1 330 ? 0.087 -4.689 22.225 1.00 91.00 330 LYS A O 1
ATOM 2453 N N . THR A 1 331 ? -1.521 -4.713 20.647 1.00 93.06 331 THR A N 1
ATOM 2454 C CA . THR A 1 331 ? -1.498 -6.154 20.355 1.00 93.06 331 THR A CA 1
ATOM 2455 C C . THR A 1 331 ? -1.227 -6.374 18.874 1.00 93.06 331 THR A C 1
ATOM 2457 O O . THR A 1 331 ? -1.943 -5.851 18.023 1.00 93.06 331 THR A O 1
ATOM 2460 N N . PHE A 1 332 ? -0.184 -7.139 18.549 1.00 95.00 332 PHE A N 1
ATOM 2461 C CA . PHE A 1 332 ? 0.100 -7.542 17.171 1.00 95.00 332 PHE A CA 1
ATOM 2462 C C . PHE A 1 332 ? -0.755 -8.745 16.778 1.00 95.00 332 PHE A C 1
ATOM 2464 O O . PHE A 1 332 ? -0.978 -9.642 17.589 1.00 95.00 332 PHE A O 1
ATOM 2471 N N . ILE A 1 333 ? -1.211 -8.758 15.529 1.00 93.19 333 ILE A N 1
ATOM 2472 C CA . ILE A 1 333 ? -2.060 -9.806 14.968 1.00 93.19 333 ILE A CA 1
ATOM 2473 C C . ILE A 1 333 ? -1.298 -10.468 13.823 1.00 93.19 333 ILE A C 1
ATOM 2475 O O . ILE A 1 333 ? -0.835 -9.800 12.902 1.00 93.19 333 ILE A O 1
ATOM 2479 N N . ASP A 1 334 ? -1.189 -11.790 13.874 1.00 92.75 334 ASP A N 1
ATOM 2480 C CA . ASP A 1 334 ? -0.667 -12.595 12.776 1.00 92.75 334 ASP A CA 1
ATOM 2481 C C . ASP A 1 334 ? -1.842 -13.182 11.985 1.00 92.75 334 ASP A C 1
ATOM 2483 O O . ASP A 1 334 ? -2.487 -14.138 12.422 1.00 92.75 334 ASP A O 1
ATOM 2487 N N . LEU A 1 335 ? -2.134 -12.596 10.819 1.00 92.00 335 LEU A N 1
ATOM 2488 C CA . LEU A 1 335 ? -3.244 -13.042 9.971 1.00 92.00 335 LEU A CA 1
ATOM 2489 C C . LEU A 1 335 ? -3.052 -14.472 9.450 1.00 92.00 335 LEU A C 1
ATOM 2491 O O . LEU A 1 335 ? -4.040 -15.138 9.148 1.00 92.00 335 LEU A O 1
ATOM 2495 N N . SER A 1 336 ? -1.821 -14.994 9.392 1.00 88.62 336 SER A N 1
ATOM 2496 C CA . SER A 1 336 ? -1.591 -16.381 8.963 1.00 88.62 336 SER A CA 1
ATOM 2497 C C . SER A 1 336 ? -2.210 -17.402 9.928 1.00 88.62 336 SER A C 1
ATOM 2499 O O . SER A 1 336 ? -2.586 -18.495 9.506 1.00 88.62 336 SER A O 1
ATOM 2501 N N . ARG A 1 337 ? -2.387 -17.014 11.200 1.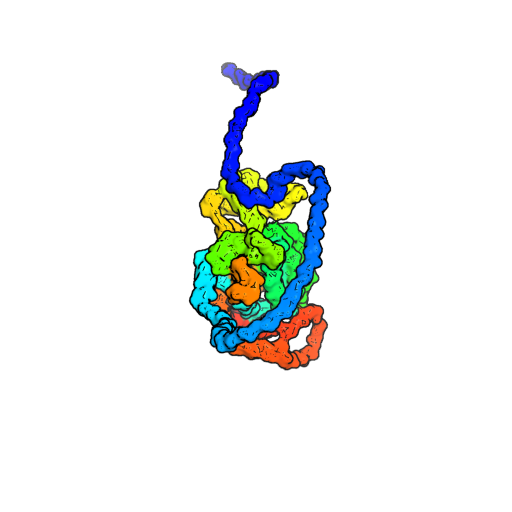00 88.25 337 ARG A N 1
ATOM 2502 C CA . ARG A 1 337 ? -2.981 -17.833 12.268 1.00 88.25 337 ARG A CA 1
ATOM 2503 C C . ARG A 1 337 ? -4.493 -17.682 12.389 1.00 88.25 337 ARG A C 1
ATOM 2505 O O . ARG A 1 337 ? -5.122 -18.465 13.099 1.00 88.25 337 ARG A O 1
ATOM 2512 N N . VAL A 1 338 ? -5.079 -16.685 11.727 1.00 87.25 338 VAL A N 1
ATOM 2513 C CA . VAL A 1 338 ? -6.535 -16.535 11.670 1.00 87.25 338 VAL A CA 1
ATOM 2514 C C . VAL A 1 338 ? -7.077 -17.633 10.749 1.00 87.25 338 VAL A C 1
ATOM 2516 O O . VAL A 1 338 ? -6.643 -17.703 9.595 1.00 87.25 338 VAL A O 1
ATOM 2519 N N . PRO A 1 339 ? -7.988 -18.502 11.226 1.00 81.19 339 PRO A N 1
ATOM 2520 C CA . PRO A 1 339 ? -8.562 -19.553 10.397 1.00 81.19 339 PRO A CA 1
ATOM 2521 C C . PRO A 1 339 ? -9.262 -18.964 9.172 1.00 81.19 339 PRO A C 1
ATOM 2523 O O . PRO A 1 339 ? -9.981 -17.971 9.283 1.00 81.19 339 PRO A O 1
ATOM 2526 N N . THR A 1 340 ? -9.088 -19.602 8.018 1.00 77.75 340 THR A N 1
ATOM 2527 C CA . THR A 1 340 ? -9.870 -19.264 6.829 1.00 77.75 340 THR A CA 1
ATOM 2528 C C . THR A 1 340 ? -11.337 -19.610 7.056 1.00 77.75 340 THR A C 1
ATOM 2530 O O . THR A 1 340 ? -11.670 -20.587 7.736 1.00 77.75 340 THR A O 1
ATOM 2533 N N . MET A 1 341 ? -12.239 -18.818 6.478 1.00 77.38 341 MET A N 1
ATOM 2534 C CA . MET A 1 341 ? -13.655 -19.167 6.486 1.00 77.38 341 MET A CA 1
ATOM 2535 C C . MET A 1 341 ? -13.904 -20.308 5.500 1.00 77.38 341 MET A C 1
ATOM 2537 O O . MET A 1 341 ? -13.600 -20.200 4.313 1.00 77.38 341 MET A O 1
ATOM 2541 N N . SER A 1 342 ? -14.477 -21.412 5.979 1.00 76.19 342 SER A N 1
ATOM 2542 C CA . SER A 1 342 ? -14.892 -22.504 5.096 1.00 76.19 342 SER A CA 1
ATOM 2543 C C . SER A 1 342 ? -16.027 -22.049 4.164 1.00 76.19 342 SER A C 1
ATOM 2545 O O . SER A 1 342 ? -16.850 -21.221 4.567 1.00 76.19 342 SER A O 1
ATOM 2547 N N . PRO A 1 343 ? -16.172 -22.642 2.962 1.00 74.00 343 PRO A N 1
ATOM 2548 C CA . PRO A 1 343 ? -17.299 -22.349 2.070 1.00 74.00 343 PRO A CA 1
ATOM 2549 C C . PRO A 1 343 ? -18.668 -22.478 2.753 1.00 74.00 343 PRO A C 1
ATOM 2551 O O . PRO A 1 343 ? -19.579 -21.696 2.492 1.00 74.00 343 PRO A O 1
ATOM 2554 N N . ARG A 1 344 ? -18.806 -23.423 3.696 1.00 69.06 344 ARG A N 1
ATOM 2555 C CA . ARG A 1 344 ? -20.020 -23.585 4.505 1.00 69.06 344 ARG A CA 1
ATOM 2556 C C . ARG A 1 344 ? -20.257 -22.396 5.436 1.00 69.06 344 ARG A C 1
ATOM 2558 O O . ARG A 1 344 ? -21.391 -21.941 5.534 1.00 69.06 344 ARG A O 1
ATOM 2565 N N . GLN A 1 345 ? -19.220 -21.909 6.118 1.00 73.88 345 GLN A N 1
ATOM 2566 C CA . GLN A 1 345 ? -19.329 -20.721 6.969 1.00 73.88 345 GLN A CA 1
ATOM 2567 C C . GLN A 1 345 ? -19.707 -19.503 6.135 1.00 73.88 345 GLN A C 1
ATOM 2569 O O . GLN A 1 345 ? -20.697 -18.866 6.469 1.00 73.88 345 GLN A O 1
ATOM 2574 N N . LEU A 1 346 ? -19.025 -19.273 5.006 1.00 70.38 346 LEU A N 1
ATOM 2575 C CA . LEU A 1 346 ? -19.351 -18.199 4.062 1.00 70.38 346 LEU A CA 1
ATOM 2576 C C . LEU A 1 346 ? -20.814 -18.262 3.608 1.00 70.38 346 LEU A C 1
ATOM 2578 O O . LEU A 1 346 ? -21.505 -17.250 3.600 1.00 70.38 346 LEU A O 1
ATOM 2582 N N . GLN A 1 347 ? -21.320 -19.453 3.281 1.00 63.84 347 GLN A N 1
ATOM 2583 C CA . GLN A 1 347 ? -22.700 -19.617 2.828 1.00 63.84 347 GLN A CA 1
ATOM 2584 C C . GLN A 1 347 ? -23.733 -19.412 3.947 1.00 63.84 347 GLN A C 1
ATOM 2586 O O . GLN A 1 347 ? -24.802 -18.858 3.693 1.00 63.84 347 GLN A O 1
ATOM 2591 N N . LEU A 1 348 ? -23.446 -19.852 5.177 1.00 66.69 348 LEU A N 1
ATOM 2592 C CA . LEU A 1 348 ? -24.309 -19.603 6.341 1.00 66.69 348 LEU A CA 1
ATOM 2593 C C . LEU A 1 348 ? -24.374 -18.110 6.670 1.00 66.69 348 LEU A C 1
ATOM 2595 O O . LEU A 1 348 ? -25.450 -17.569 6.902 1.00 66.69 348 LEU A O 1
ATOM 2599 N N . MET A 1 349 ? -23.222 -17.456 6.617 1.00 63.16 349 MET A N 1
ATOM 2600 C CA . MET A 1 349 ? -23.028 -16.030 6.827 1.00 63.16 349 MET A CA 1
ATOM 2601 C C . MET A 1 349 ? -23.748 -15.191 5.758 1.00 63.16 349 MET A C 1
ATOM 2603 O O . MET A 1 349 ? -24.550 -14.319 6.094 1.00 63.16 349 MET A O 1
ATOM 2607 N N . ALA A 1 350 ? -23.594 -15.540 4.478 1.00 57.41 350 ALA A N 1
ATOM 2608 C CA . ALA A 1 350 ? -24.328 -14.913 3.379 1.00 57.41 350 ALA A CA 1
ATOM 2609 C C . ALA A 1 350 ? -25.852 -15.080 3.523 1.00 57.41 350 ALA A C 1
ATOM 2611 O O . ALA A 1 350 ? -26.602 -14.134 3.302 1.00 57.41 350 ALA A O 1
ATOM 2612 N N . LYS A 1 351 ? -26.329 -16.261 3.943 1.00 52.56 351 LYS A N 1
ATOM 2613 C CA . LYS A 1 351 ? -27.761 -16.491 4.208 1.00 52.56 351 LYS A CA 1
ATOM 2614 C C . LYS A 1 351 ? -28.277 -15.657 5.384 1.00 52.56 351 LYS A C 1
ATOM 2616 O O . LYS A 1 351 ? -29.376 -15.120 5.286 1.00 52.56 351 LYS A O 1
ATOM 2621 N N . ALA A 1 352 ? -27.491 -15.523 6.453 1.00 55.19 352 ALA A N 1
ATOM 2622 C CA . ALA A 1 352 ? -27.848 -14.728 7.627 1.00 55.19 352 ALA A CA 1
ATOM 2623 C C . ALA A 1 352 ? -27.948 -13.222 7.314 1.00 55.19 352 ALA A C 1
ATOM 2625 O O . ALA A 1 352 ? -28.877 -12.566 7.784 1.00 55.19 352 ALA A O 1
ATOM 2626 N N . SER A 1 353 ? -27.051 -12.696 6.468 1.00 50.31 353 SER A N 1
ATOM 2627 C CA . SER A 1 353 ? -27.098 -11.307 5.971 1.00 50.31 353 SER A CA 1
ATOM 2628 C C . SER A 1 353 ? -28.361 -11.021 5.138 1.00 50.31 353 SER A C 1
ATOM 2630 O O . SER A 1 353 ? -28.919 -9.929 5.214 1.00 50.31 353 SER A O 1
ATOM 2632 N N . VAL A 1 354 ? -28.885 -12.018 4.414 1.00 46.88 354 VAL A N 1
ATOM 2633 C CA . VAL A 1 354 ? -30.123 -11.889 3.619 1.00 46.88 354 VAL A CA 1
ATOM 2634 C C . VAL A 1 354 ? -31.394 -11.988 4.481 1.00 46.88 354 VAL A C 1
ATOM 2636 O O . VAL A 1 354 ? -32.421 -11.414 4.125 1.00 46.88 354 VAL A O 1
ATOM 2639 N N . SER A 1 355 ? -31.354 -12.671 5.631 1.00 43.59 355 SER A N 1
ATOM 2640 C CA . SER A 1 355 ? -32.540 -12.954 6.463 1.00 43.59 355 SER A CA 1
ATOM 2641 C C . SER A 1 355 ? -32.913 -11.876 7.501 1.00 43.59 355 SER A C 1
ATOM 2643 O O . SER A 1 355 ? -33.610 -12.188 8.462 1.00 43.59 355 SER A O 1
ATOM 2645 N N . GLY A 1 356 ? -32.452 -10.632 7.318 1.00 42.56 356 GLY A N 1
ATOM 2646 C CA . GLY A 1 356 ? -32.693 -9.433 8.143 1.00 42.56 356 GLY A CA 1
ATOM 2647 C C . GLY A 1 356 ? -33.599 -9.576 9.378 1.00 42.56 356 GLY A C 1
ATOM 2648 O O . GLY A 1 356 ? -34.822 -9.496 9.272 1.00 42.56 356 GLY A O 1
ATOM 2649 N N . HIS A 1 357 ? -33.000 -9.690 10.567 1.00 38.28 357 HIS A N 1
ATOM 2650 C CA . HIS A 1 357 ? -33.693 -9.335 11.807 1.00 38.28 357 HIS A CA 1
ATOM 2651 C C . HIS A 1 357 ? -33.738 -7.809 11.935 1.00 38.28 357 HIS A C 1
ATOM 2653 O O . HIS A 1 357 ? -32.711 -7.133 11.848 1.00 38.28 357 HIS A O 1
ATOM 2659 N N . LYS A 1 358 ? -34.955 -7.273 12.072 1.00 37.41 358 LYS A N 1
ATOM 2660 C CA . LYS A 1 358 ? -35.216 -5.866 12.371 1.00 37.41 358 LYS A CA 1
ATOM 2661 C C . LYS A 1 358 ? -34.993 -5.653 13.867 1.00 37.41 358 LYS A C 1
ATOM 2663 O O . LYS A 1 358 ? -35.888 -5.960 14.644 1.00 37.41 358 LYS A O 1
ATOM 2668 N N . ASP A 1 359 ? -33.835 -5.130 14.245 1.00 39.09 359 ASP A N 1
ATOM 2669 C CA . ASP A 1 359 ? -33.677 -4.544 15.575 1.00 39.09 359 ASP A CA 1
ATOM 2670 C C . ASP A 1 359 ? -34.195 -3.100 15.527 1.00 39.09 359 ASP A C 1
ATOM 2672 O O . ASP A 1 359 ? -33.667 -2.239 14.811 1.00 39.09 359 ASP A O 1
ATOM 2676 N N . GLU A 1 360 ? -35.305 -2.882 16.231 1.00 42.03 360 GLU A N 1
ATOM 2677 C CA . GLU A 1 360 ? -35.834 -1.574 16.602 1.00 42.03 360 GLU A CA 1
ATOM 2678 C C . GLU A 1 360 ? -34.952 -1.015 17.722 1.00 42.03 360 GLU A C 1
ATOM 2680 O O . GLU A 1 360 ? -35.052 -1.454 18.858 1.00 42.03 360 GLU A O 1
ATOM 2685 N N . ASP A 1 361 ? -34.008 -0.138 17.373 1.00 39.97 361 ASP A N 1
ATOM 2686 C CA . ASP A 1 361 ? -33.744 1.135 18.058 1.00 39.97 361 ASP A CA 1
ATOM 2687 C C . ASP A 1 361 ? -32.376 1.724 17.663 1.00 39.97 361 ASP A C 1
ATOM 2689 O O . ASP A 1 361 ? -31.362 1.042 17.559 1.00 39.97 361 ASP A O 1
ATOM 2693 N N . GLN A 1 362 ? -32.381 3.051 17.513 1.00 35.41 362 GLN A N 1
ATOM 2694 C CA . GLN A 1 362 ? -31.251 3.982 17.381 1.00 35.41 362 GLN A CA 1
ATOM 2695 C C . GLN A 1 362 ? -30.584 4.166 16.000 1.00 35.41 362 GLN A C 1
ATOM 2697 O O . GLN A 1 362 ? -30.318 3.263 15.213 1.00 35.41 362 GLN A O 1
ATOM 2702 N N . VAL A 1 363 ? -30.379 5.450 15.704 1.00 44.28 363 VAL A N 1
ATOM 2703 C CA . VAL A 1 363 ? -29.980 6.057 14.430 1.00 44.28 363 VAL A CA 1
ATOM 2704 C C . VAL A 1 363 ? -28.519 5.742 14.090 1.00 44.28 363 VAL A C 1
ATOM 2706 O O . VAL A 1 363 ? -27.644 5.994 14.910 1.00 44.28 363 VAL A O 1
ATOM 2709 N N . ALA A 1 364 ? -28.234 5.310 12.854 1.00 36.81 364 ALA A N 1
ATOM 2710 C CA . ALA A 1 364 ? -26.881 5.338 12.288 1.00 36.81 364 ALA A CA 1
ATOM 2711 C C . ALA A 1 364 ? -26.900 5.456 10.752 1.00 36.81 364 ALA A C 1
ATOM 2713 O O . ALA A 1 364 ? -27.611 4.730 10.053 1.00 36.81 364 ALA A O 1
ATOM 2714 N N . ILE A 1 365 ? -26.114 6.400 10.232 1.00 35.59 365 ILE A N 1
ATOM 2715 C CA . ILE A 1 365 ? -25.876 6.634 8.804 1.00 35.59 365 ILE A CA 1
ATOM 2716 C C . ILE A 1 365 ? -24.897 5.565 8.297 1.00 35.59 365 ILE A C 1
ATOM 2718 O O . ILE A 1 365 ? -23.867 5.344 8.923 1.00 35.59 365 ILE A O 1
ATOM 2722 N N . GLY A 1 366 ? -25.196 4.942 7.150 1.00 38.91 366 GLY A N 1
ATOM 2723 C CA . GLY A 1 366 ? -24.247 4.076 6.434 1.00 38.91 366 GLY A CA 1
ATOM 2724 C C . GLY A 1 366 ? -24.471 2.564 6.531 1.00 38.91 366 GLY A C 1
ATOM 2725 O O . GLY A 1 366 ? -23.534 1.827 6.248 1.00 38.91 366 GLY A O 1
ATOM 2726 N N . LYS A 1 367 ? -25.677 2.081 6.878 1.00 36.56 367 LYS A N 1
ATOM 2727 C CA . LYS A 1 367 ? -25.997 0.638 6.852 1.00 36.56 367 LYS A CA 1
ATOM 2728 C C . LYS A 1 367 ? -25.666 0.010 5.486 1.00 36.56 367 LYS A C 1
ATOM 2730 O O . LYS A 1 367 ? -26.461 0.101 4.551 1.00 36.56 367 LYS A O 1
ATOM 2735 N N . THR A 1 368 ? -24.544 -0.697 5.389 1.00 40.31 368 THR A N 1
ATOM 2736 C CA . THR A 1 368 ? -24.443 -1.884 4.541 1.00 40.31 368 THR A CA 1
ATOM 2737 C C . THR A 1 368 ? -25.081 -3.040 5.309 1.00 40.31 368 THR A C 1
ATOM 2739 O O . THR A 1 368 ? -24.845 -3.231 6.497 1.00 40.31 368 THR A O 1
ATOM 2742 N N . VAL A 1 369 ? -25.925 -3.829 4.646 1.00 39.94 369 VAL A N 1
ATOM 2743 C CA . VAL A 1 369 ? -26.656 -4.967 5.249 1.00 39.94 369 VAL A CA 1
ATOM 2744 C C . VAL A 1 369 ? -25.723 -6.183 5.481 1.00 39.94 369 VAL A C 1
ATOM 2746 O O . VAL A 1 369 ? -26.175 -7.315 5.621 1.00 39.94 369 VAL A O 1
ATOM 2749 N N . ALA A 1 370 ? -24.401 -5.982 5.480 1.00 43.84 370 ALA A N 1
ATOM 2750 C CA . ALA A 1 370 ? -23.419 -7.031 5.198 1.00 43.84 370 ALA A CA 1
ATOM 2751 C C . ALA A 1 370 ? -22.188 -7.046 6.127 1.00 43.84 370 ALA A C 1
ATOM 2753 O O . ALA A 1 370 ? -21.155 -7.596 5.757 1.00 43.84 370 ALA A O 1
ATOM 2754 N N . GLY A 1 371 ? -22.280 -6.501 7.345 1.00 43.69 371 GLY A N 1
ATOM 2755 C CA . GLY A 1 371 ? -21.355 -6.895 8.414 1.00 43.69 371 GLY A CA 1
ATOM 2756 C C . GLY A 1 371 ? -21.717 -8.313 8.848 1.00 43.69 371 GLY A C 1
ATOM 2757 O O . GLY A 1 371 ? -22.773 -8.520 9.445 1.00 43.69 371 GLY A O 1
ATOM 2758 N N . THR A 1 372 ? -20.920 -9.310 8.464 1.00 48.31 372 THR A N 1
ATOM 2759 C CA . THR A 1 372 ? -21.388 -10.701 8.518 1.00 48.31 372 THR A CA 1
ATOM 2760 C C . THR A 1 372 ? -21.042 -11.390 9.842 1.00 48.31 372 THR A C 1
ATOM 2762 O O . THR A 1 372 ? -21.668 -12.384 10.215 1.00 48.31 372 THR A O 1
ATOM 2765 N N . LEU A 1 373 ? -20.094 -10.832 10.598 1.00 48.88 373 LEU A N 1
ATOM 2766 C CA . LEU A 1 373 ? -19.764 -11.243 11.962 1.00 48.88 373 LEU A CA 1
ATOM 2767 C C . LEU A 1 373 ? -20.126 -10.139 12.949 1.00 48.88 373 LEU A C 1
ATOM 2769 O O . LEU A 1 373 ? -19.524 -9.069 12.938 1.00 48.88 373 LEU A O 1
ATOM 2773 N N . LYS A 1 374 ? -21.096 -10.418 13.826 1.00 45.06 374 LYS A N 1
ATOM 2774 C CA . LYS A 1 374 ? -21.466 -9.486 14.894 1.00 45.06 374 LYS A CA 1
ATOM 2775 C C . LYS A 1 374 ? -20.522 -9.589 16.095 1.00 45.06 374 LYS A C 1
ATOM 2777 O O . LYS A 1 374 ? -20.083 -8.549 16.563 1.00 45.06 374 LYS A O 1
ATOM 2782 N N . GLU A 1 375 ? -20.123 -10.791 16.534 1.00 46.72 375 GLU A N 1
ATOM 2783 C CA . GLU A 1 375 ? -19.189 -10.966 17.664 1.00 46.72 375 GLU A CA 1
ATOM 2784 C C . GLU A 1 375 ? -18.424 -12.308 17.593 1.00 46.72 375 GLU A C 1
ATOM 2786 O O . GLU A 1 375 ? -19.024 -13.366 17.389 1.00 46.72 375 GLU A O 1
ATOM 2791 N N . ILE A 1 376 ? -17.099 -12.287 17.799 1.00 50.50 376 ILE A N 1
ATOM 2792 C CA . ILE A 1 376 ? -16.285 -13.478 18.114 1.00 50.50 376 ILE A CA 1
ATOM 2793 C C . ILE A 1 376 ? -15.648 -13.247 19.491 1.00 50.50 376 ILE A C 1
ATOM 2795 O O . ILE A 1 376 ? -14.958 -12.241 19.660 1.00 50.50 376 ILE A O 1
ATOM 2799 N N . PRO A 1 377 ? -15.812 -14.154 20.477 1.00 53.47 377 PRO A N 1
ATOM 2800 C CA . PRO A 1 377 ? -15.246 -13.953 21.808 1.00 53.47 377 PRO A CA 1
ATOM 2801 C C . PRO A 1 377 ? -13.721 -13.778 21.767 1.00 53.47 377 PRO A C 1
ATOM 2803 O O . PRO A 1 377 ? -13.006 -14.652 21.269 1.00 53.47 377 PRO A O 1
ATOM 2806 N N . LEU A 1 378 ? -13.208 -12.688 22.351 1.00 54.69 378 LEU A N 1
ATOM 2807 C CA . LEU A 1 378 ? -11.771 -12.379 22.388 1.00 54.69 378 LEU A CA 1
ATOM 2808 C C . LEU A 1 378 ? -10.943 -13.560 22.917 1.00 54.69 378 LEU A C 1
ATOM 2810 O O . LEU A 1 378 ? -9.918 -13.886 22.329 1.00 54.69 378 LEU A O 1
ATOM 2814 N N . LYS A 1 379 ? -11.430 -14.250 23.958 1.00 59.53 379 LYS A N 1
ATOM 2815 C CA . LYS A 1 379 ? -10.779 -15.425 24.567 1.00 59.53 379 LYS A CA 1
ATOM 2816 C C . LYS A 1 379 ? -10.558 -16.576 23.577 1.00 59.53 379 LYS A C 1
ATOM 2818 O O . LYS A 1 379 ? -9.528 -17.242 23.607 1.00 59.53 379 LYS A O 1
ATOM 2823 N N . TYR A 1 380 ? -11.509 -16.789 22.667 1.00 59.91 380 TYR A N 1
ATOM 2824 C CA . TYR A 1 380 ? -11.391 -17.802 21.618 1.00 59.91 380 TYR A CA 1
ATOM 2825 C C . TYR A 1 380 ? -10.296 -17.430 20.606 1.00 59.91 380 TYR A C 1
ATOM 2827 O O . TYR A 1 380 ? -9.497 -18.279 20.201 1.00 59.91 380 TYR A O 1
ATOM 2835 N N . LEU A 1 381 ? -10.224 -16.151 20.224 1.00 61.66 381 LEU A N 1
ATOM 2836 C CA . LEU A 1 381 ? -9.223 -15.653 19.282 1.00 61.66 381 LEU A CA 1
ATOM 2837 C C . LEU A 1 381 ? -7.826 -15.566 19.900 1.00 61.66 381 LEU A C 1
ATOM 2839 O O . LEU A 1 381 ? -6.869 -15.993 19.262 1.00 61.66 381 LEU A O 1
ATOM 2843 N N . THR A 1 382 ? -7.672 -15.085 21.134 1.00 63.50 382 THR A N 1
ATOM 2844 C CA . THR A 1 382 ? -6.364 -14.979 21.804 1.00 63.50 382 THR A CA 1
ATOM 2845 C C . THR A 1 382 ? -5.706 -16.343 21.991 1.00 63.50 382 THR A C 1
ATOM 2847 O O . THR A 1 382 ? -4.512 -16.482 21.710 1.00 63.50 382 THR A O 1
ATOM 2850 N N . GLN A 1 383 ? -6.490 -17.365 22.353 1.00 67.19 383 GLN A N 1
ATOM 2851 C CA . GLN A 1 383 ? -6.025 -18.749 22.464 1.00 67.19 383 GLN A CA 1
ATOM 2852 C C . GLN A 1 383 ? -5.546 -19.312 21.114 1.00 67.19 383 GLN A C 1
ATOM 2854 O O . GLN A 1 383 ? -4.546 -20.025 21.056 1.00 67.19 383 GLN A O 1
ATOM 2859 N N . ARG A 1 384 ? -6.229 -18.972 20.012 1.00 58.47 384 ARG A N 1
ATOM 2860 C CA . ARG A 1 384 ? -5.893 -19.425 18.648 1.00 58.47 384 ARG A CA 1
ATOM 2861 C C . ARG A 1 384 ? -4.732 -18.651 18.016 1.00 58.47 384 ARG A C 1
ATOM 2863 O O . ARG A 1 384 ? -3.934 -19.240 17.294 1.00 58.47 384 ARG A O 1
ATOM 2870 N N . LEU A 1 385 ? -4.623 -17.351 18.286 1.00 59.03 385 LEU A N 1
ATOM 2871 C CA . LEU A 1 385 ? -3.585 -16.471 17.734 1.00 59.03 385 LEU A CA 1
ATOM 2872 C C . LEU A 1 385 ? -2.247 -16.583 18.488 1.00 59.03 385 LEU A C 1
ATOM 2874 O O . LEU A 1 385 ? -1.216 -16.116 17.996 1.00 59.03 385 LEU A O 1
ATOM 2878 N N . GLY A 1 386 ? -2.229 -17.260 19.641 1.00 47.25 386 GLY A N 1
ATOM 2879 C CA . GLY A 1 386 ? -1.028 -17.466 20.451 1.00 47.25 386 GLY A CA 1
ATOM 2880 C C . GLY A 1 386 ? -0.621 -16.222 21.240 1.00 47.25 386 GLY A C 1
ATOM 2881 O O . GLY A 1 386 ? 0.571 -15.974 21.422 1.00 47.25 386 GLY A O 1
ATOM 2882 N N . VAL A 1 387 ? -1.599 -15.421 21.680 1.00 50.72 387 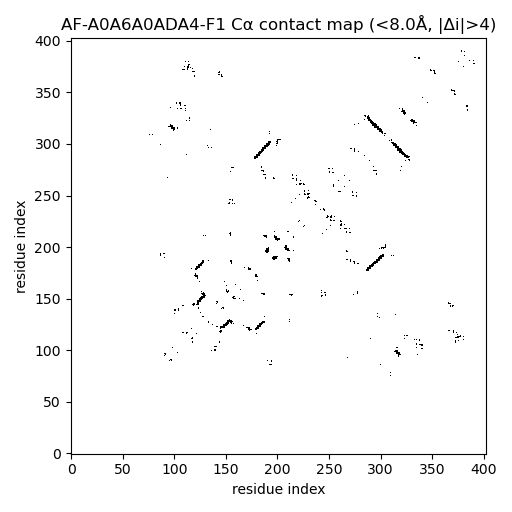VAL A N 1
ATOM 2883 C CA . VAL A 1 387 ? -1.356 -14.287 22.581 1.00 50.72 387 VAL A CA 1
ATOM 2884 C C . VAL A 1 387 ? -1.005 -14.855 23.957 1.00 50.72 387 VAL A C 1
ATOM 2886 O O . VAL A 1 387 ? -1.778 -15.599 24.547 1.00 50.72 387 VAL A O 1
ATOM 2889 N N . THR A 1 388 ? 0.188 -14.542 24.460 1.00 45.84 388 THR A N 1
ATOM 2890 C CA . THR A 1 388 ? 0.817 -15.234 25.600 1.00 45.84 388 THR A CA 1
ATOM 2891 C C . THR A 1 388 ? 0.289 -14.845 26.985 1.00 45.84 388 THR A C 1
ATOM 2893 O O . THR A 1 388 ? 0.849 -15.299 27.980 1.00 45.84 388 THR A O 1
ATOM 2896 N N . LYS A 1 389 ? -0.765 -14.023 27.085 1.00 46.12 389 LYS A N 1
ATOM 2897 C CA . LYS A 1 389 ? -1.405 -13.666 28.363 1.00 46.12 389 LYS A CA 1
ATOM 2898 C C . LYS A 1 389 ? -2.915 -13.515 28.215 1.00 46.12 389 LYS A C 1
ATOM 2900 O O . LYS A 1 389 ? -3.375 -12.898 27.252 1.00 46.12 389 LYS A O 1
ATOM 2905 N N . ASP A 1 390 ? -3.651 -14.043 29.190 1.00 43.41 390 ASP A N 1
ATOM 2906 C CA . ASP A 1 390 ? -5.100 -13.886 29.285 1.00 43.41 390 ASP A CA 1
ATOM 2907 C C . ASP A 1 390 ? -5.445 -12.410 29.595 1.00 43.41 390 ASP A C 1
ATOM 2909 O O . ASP A 1 390 ? -4.843 -11.817 30.497 1.00 43.41 390 ASP A O 1
ATOM 2913 N N . PRO A 1 391 ? -6.394 -11.772 28.880 1.00 45.97 391 PRO A N 1
ATOM 2914 C CA . PRO A 1 391 ? -6.786 -10.382 29.143 1.00 45.97 391 PRO A CA 1
ATOM 2915 C C . PRO A 1 391 ? -7.364 -10.156 30.550 1.00 45.97 391 PRO A C 1
ATOM 2917 O O . PRO A 1 391 ? -7.255 -9.052 31.085 1.00 45.97 391 PRO A O 1
ATOM 2920 N N . GLU A 1 392 ? -7.960 -11.196 31.144 1.00 46.69 392 GLU A N 1
ATOM 2921 C CA . GLU A 1 392 ? -8.597 -11.170 32.469 1.00 46.69 392 GLU A CA 1
ATOM 2922 C C . GLU A 1 392 ? -7.574 -11.168 33.625 1.00 46.69 392 GLU A C 1
ATOM 2924 O O . GLU A 1 392 ? -7.860 -10.635 34.697 1.00 46.69 392 GLU A O 1
ATOM 2929 N N . GLU A 1 393 ? -6.345 -11.651 33.399 1.00 41.44 393 GLU A N 1
ATOM 2930 C CA . GLU A 1 393 ? -5.268 -11.684 34.407 1.00 41.44 393 GLU A CA 1
ATOM 2931 C C . GLU A 1 393 ? -4.521 -10.341 34.569 1.00 41.44 393 GLU A C 1
ATOM 2933 O O . GLU A 1 393 ? -3.586 -10.233 35.360 1.00 41.44 393 GLU A O 1
ATOM 2938 N N . LEU A 1 394 ? -4.917 -9.294 33.833 1.00 45.47 394 LEU A N 1
ATOM 2939 C CA . LEU A 1 394 ? -4.311 -7.951 33.885 1.00 45.47 394 LEU A CA 1
ATOM 2940 C C . LEU A 1 394 ? -5.181 -6.913 34.604 1.00 45.47 394 LEU A C 1
ATOM 2942 O O . LEU A 1 394 ? -5.093 -5.711 34.324 1.00 45.47 394 LEU A O 1
ATOM 2946 N N . THR A 1 395 ? -6.030 -7.372 35.517 1.00 41.22 395 THR A N 1
ATOM 2947 C CA . THR A 1 395 ? -6.594 -6.510 36.556 1.00 41.22 395 THR A CA 1
ATOM 2948 C C . THR A 1 395 ? -5.626 -6.422 37.739 1.00 41.22 395 THR A C 1
ATOM 2950 O O . THR A 1 395 ? -4.752 -7.270 37.889 1.00 41.22 395 THR A O 1
ATOM 2953 N N . MET A 1 396 ? -5.822 -5.395 38.574 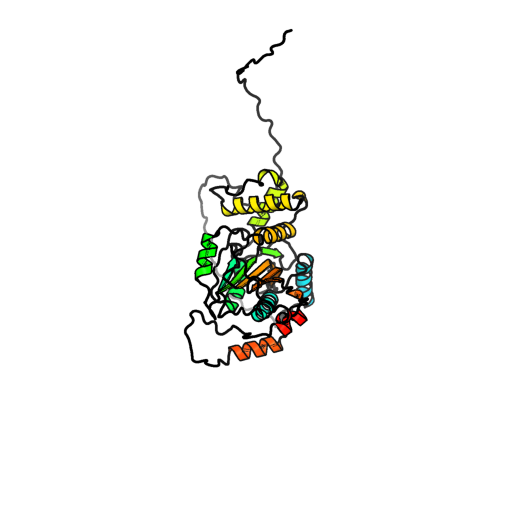1.00 36.19 396 MET A N 1
ATOM 2954 C CA . MET A 1 396 ? -5.129 -5.048 39.831 1.00 36.19 396 MET A CA 1
ATOM 2955 C C . MET A 1 396 ? -4.078 -3.924 39.710 1.00 36.19 396 MET A C 1
ATOM 2957 O O . MET A 1 396 ? -3.389 -3.805 38.701 1.00 36.19 396 MET A O 1
ATOM 2961 N N . PRO A 1 397 ? -3.855 -3.152 40.788 1.00 36.62 397 PRO A N 1
ATOM 2962 C CA . PRO A 1 397 ? -4.780 -2.230 41.448 1.00 36.62 397 PRO A CA 1
ATOM 2963 C C . PRO A 1 397 ? -4.189 -0.800 41.475 1.00 36.62 397 PRO A C 1
ATOM 2965 O O . PRO A 1 397 ? -3.061 -0.569 41.050 1.00 36.62 397 PRO A O 1
ATOM 2968 N N . GLY A 1 398 ? -4.980 0.169 41.942 1.00 40.75 398 GLY A N 1
ATOM 2969 C CA . GLY A 1 398 ? -4.718 1.607 41.842 1.00 40.75 398 GLY A CA 1
ATOM 2970 C C . GLY A 1 398 ? -3.286 2.072 42.133 1.00 40.75 398 GLY A C 1
ATOM 2971 O O . GLY A 1 398 ? -2.694 1.750 43.158 1.00 40.75 398 GLY A O 1
ATOM 2972 N N . MET A 1 399 ? -2.778 2.929 41.251 1.00 28.77 399 MET A N 1
ATOM 2973 C CA . MET A 1 399 ? -1.628 3.777 41.529 1.00 28.77 399 MET A CA 1
ATOM 2974 C C . MET A 1 399 ? -1.906 5.170 40.969 1.00 28.77 399 MET A C 1
ATOM 2976 O O . MET A 1 399 ? -1.884 5.406 39.762 1.00 28.77 399 MET A O 1
ATOM 2980 N N . SER A 1 400 ? -2.239 6.078 41.885 1.00 33.59 400 SER A N 1
ATOM 2981 C CA . SER A 1 400 ? -2.272 7.514 41.655 1.00 33.59 400 SER A CA 1
ATOM 2982 C C . SER A 1 400 ? -0.860 8.012 41.367 1.00 33.59 400 SER A C 1
ATOM 2984 O O . SER A 1 400 ? 0.039 7.775 42.173 1.00 33.59 400 SER A O 1
ATOM 2986 N N . TYR A 1 401 ? -0.686 8.774 40.293 1.00 32.53 401 TYR A N 1
ATOM 2987 C CA . TYR A 1 401 ? 0.468 9.652 40.159 1.00 32.53 401 TYR A CA 1
ATOM 2988 C C . TYR A 1 401 ? -0.021 11.064 39.856 1.00 32.53 401 TYR A C 1
ATOM 2990 O O . TYR A 1 401 ? -0.598 11.342 38.806 1.00 32.53 401 TYR A O 1
ATOM 2998 N N . THR A 1 402 ? 0.160 11.928 40.850 1.00 28.41 402 THR A N 1
ATOM 2999 C CA . THR A 1 402 ? 0.131 13.383 40.737 1.00 28.41 402 THR A CA 1
ATOM 3000 C C . THR A 1 402 ? 1.335 13.852 39.917 1.00 28.41 402 THR A C 1
ATOM 3002 O O . THR A 1 402 ? 2.459 13.512 40.276 1.00 28.41 402 THR A O 1
ATOM 3005 N N . TRP A 1 403 ? 1.001 14.580 38.846 1.00 41.28 403 TRP A N 1
ATOM 3006 C CA . TRP A 1 403 ? 1.751 15.432 37.903 1.00 41.28 403 TRP A CA 1
ATOM 3007 C C . TRP A 1 403 ? 3.274 15.338 37.807 1.00 41.28 403 TRP A C 1
ATOM 3009 O O . TRP A 1 403 ? 3.969 15.713 38.777 1.00 41.28 403 TRP A O 1
#

Foldseek 3Di:
DDDDDDDDDDDDDDDDDDDDDDDDDDDDDDPPDDDPVPDDDDDDDDDDDDDDDDDDDDDDDDDDDDDPPPPPPPDDPDDDVVLVVVLVVLVCVLFVQKDFLVQVLQLVLVLVLQVVDWLFQEAEAAFEAPDPVCVVSVVSVCLTNPDHLYQYFQQSFRPCPPVSVVVRQVPGHQDPNAGEYEYETAGEWEQESVRDTQWDDDPPDPDTHGGSPLLVVLLVCCLVPNLPVLCDDPPDADPVCRRSSNQSNLLSVLCVVVVHDSNPDDSSRSRVSSQVSRPPDDDDQQGHKYKYWTWYKYWHHYPDPDPVVVDHITIITRTDWIWIQDNNDIDTFDSVLRDGQDPVNVVVLVVVLVVDDDDDDDDDPGDDSRRSDNHDHSQVVCVRRVVPDDPVVPDDDDDDDDD

pLDDT: mean 73.42, std 26.24, range [25.97, 98.69]

InterPro domains:
  IPR040703 Limiting CO2-inducible protein B/C, beta carbonyic anhydrase domain [PF18599] (98-325)

Mean predicted aligned error: 15.99 Å

Radius of gyration: 30.12 Å; Cα contacts (8 Å, |Δi|>4): 550; chains: 1; bounding box: 96×72×104 Å

Secondary structure (DSSP, 8-state):
-------------------PPPPPPPP---TT---GGG-----------PPPPP--------------------------HHHHHHHHHHHHHH-TT-EEHHHHHHHHHHHHHTTT--TTTEEEEEE-BSSGGGHHHHHHHHHHHSS-EE--BGGG---SHHHHHHHHHTTS-EETTEEEEEEEE--EEEB-TT--BTEE--TT-SS-EETTHHHHHHHHHHHHH-STTT-PPTT---TTSHHHHHHHHHHHHHHHHTT--GGG--HHHHHHHHHHHHTT-PPP-SSEEEEEEEEEEEEE--S--STTT-PPPEEEEEEEEEEEEETTEEEE--GGGSPPPPHHHHHHHHHHHHT---------TT--TT---S---HHHHHHHHT-SS-GGGG---------

Solvent-accessible surface area (backbone atoms only — not comparable to full-atom values): 24848 Å² total; per-residue (Å²): 137,88,84,87,84,85,88,79,89,83,85,87,82,81,89,83,82,87,81,83,83,78,84,75,85,78,82,89,70,73,99,80,77,86,58,85,91,71,74,83,80,88,90,81,83,89,86,90,84,86,86,85,82,92,82,89,81,82,93,75,94,71,93,75,82,91,73,85,72,78,76,77,76,80,64,85,78,77,75,60,69,68,55,60,54,48,45,51,50,54,51,32,71,78,34,77,58,50,29,49,47,66,60,44,48,52,30,49,52,58,58,38,24,35,73,74,44,42,38,85,40,21,30,31,34,39,27,30,33,70,56,76,83,51,48,64,62,52,53,55,50,29,60,45,25,29,86,52,45,73,45,53,19,53,54,25,33,82,74,54,54,71,65,46,51,50,63,51,56,80,66,35,41,73,49,96,89,36,34,26,41,36,39,38,43,28,22,50,37,16,34,19,60,85,62,45,75,35,33,36,57,48,91,97,50,96,59,74,44,62,28,36,56,58,51,52,52,40,50,55,50,30,45,75,65,42,41,74,82,36,46,60,66,89,93,64,60,43,92,91,41,44,55,57,40,40,38,44,25,52,50,21,43,46,35,60,74,70,70,55,64,50,76,78,56,50,73,68,56,52,42,55,49,44,28,61,62,58,70,73,70,84,78,88,51,89,76,39,33,40,36,41,43,30,22,38,37,36,39,28,32,23,79,50,93,50,91,82,67,73,54,74,66,45,52,31,33,24,64,73,50,38,34,37,28,51,92,74,45,77,45,78,53,63,64,89,56,44,72,79,82,48,73,65,54,51,51,52,34,55,49,55,43,70,62,66,83,85,78,90,76,84,91,75,90,68,83,64,76,52,62,67,70,88,77,48,64,42,72,64,49,35,68,61,63,63,55,94,66,66,81,81,77,73,66,86,79,93,77,90,78,85,131

Nearest PDB structures (foldseek):
  5k5w-assembly1_B  TM=9.376E-01  e=2.190E-29  Chlamydomonas reinhardtii
  5b5x-assembly1_A-2  TM=9.361E-01  e=1.176E-26  Chlamydomonas reinhardtii
  5b5y-assembly1_A  TM=8.243E-01  e=5.153E-16  Phaeodactylum tricornutum
  5b5z-assembly1_B  TM=8.200E-01  e=4.439E-15  Phaeodactylum tricornutum
  5b60-assembly1_A-2  TM=8.571E-01  e=5.562E-13  Phaeodactylum tricornutum